Protein AF-A0AA42RYD9-F1 (afdb_monomer_lite)

Sequence (417 aa):
MKSIIPAEKNPFYIVTPPYTKVSAGVTTLHLLCHYLNLAGESAYIVQYPAAQVPIRSLPGYVTLQGQSEFPGGMIVPPLTQDIVDHYHSRKLTPIVVYPEVFDNPLKASFFGRFILNYPGKLNTKYKEPENFGVAYAKTLAEFCATEYPDHPRIDDILFVPTVDLAFWRLPDTELTREGSCFYAGKLKGIHGETPENVPTGAIEILRSDKMTTAEVRDLFWRSEIFYCYEDTALAIEAILCGCPTVFVRNKYFAGPPLAAHETGQFGWCMLDEDGGIERARATVGKLSEHISSYLNSIPSQIAVLGQNWRAQANARPYAGTIDLPLKPRIMLFDQPLPSASSMNDHDEFNTQVTVSGVAGRARKLTEFPRILLIDTLNSHGIRGVVRRIARGLKNHGLTGFVRILLRKSPKGGDHAL

Organism: NCBI:txid78327

Structure (mmCIF, N/CA/C/O backbone):
data_AF-A0AA42RYD9-F1
#
_entry.id   AF-A0AA42RYD9-F1
#
loop_
_atom_site.group_PDB
_atom_site.id
_atom_site.type_symbol
_atom_site.label_atom_id
_atom_site.label_alt_id
_atom_site.label_comp_id
_atom_site.label_asym_id
_atom_site.label_entity_id
_atom_site.label_seq_id
_atom_site.pdbx_PDB_ins_code
_atom_site.Cartn_x
_atom_site.Cartn_y
_atom_site.Cartn_z
_atom_site.occupancy
_atom_site.B_iso_or_equiv
_atom_site.auth_seq_id
_atom_site.auth_comp_id
_atom_site.auth_asym_id
_atom_site.auth_atom_id
_atom_site.pdbx_PDB_model_num
ATOM 1 N N . MET A 1 1 ? 2.667 2.028 -42.204 1.00 49.38 1 MET A N 1
ATOM 2 C CA . MET A 1 1 ? 2.002 0.704 -42.161 1.00 49.38 1 MET A CA 1
ATOM 3 C C . MET A 1 1 ? 1.502 0.464 -40.748 1.00 49.38 1 MET A C 1
ATOM 5 O O . MET A 1 1 ? 2.301 0.582 -39.830 1.00 49.38 1 MET A O 1
ATOM 9 N N . LYS A 1 2 ? 0.214 0.158 -40.552 1.00 63.84 2 LYS A N 1
ATOM 10 C CA . LYS A 1 2 ? -0.267 -0.391 -39.275 1.00 63.84 2 LYS A CA 1
ATOM 11 C C . LYS A 1 2 ? -0.008 -1.900 -39.321 1.00 63.84 2 LYS A C 1
ATOM 13 O O . LYS A 1 2 ? -0.747 -2.618 -39.981 1.00 63.84 2 LYS A O 1
ATOM 18 N N . SER A 1 3 ? 1.110 -2.341 -38.746 1.00 81.06 3 SER A N 1
ATOM 19 C CA . SER A 1 3 ? 1.412 -3.768 -38.578 1.00 81.06 3 SER A CA 1
ATOM 20 C C . SER A 1 3 ? 0.358 -4.401 -37.668 1.00 81.06 3 SER A C 1
ATOM 22 O O . SER A 1 3 ? -0.022 -3.792 -36.669 1.00 81.06 3 SER A O 1
ATOM 24 N N . ILE A 1 4 ? -0.101 -5.610 -37.997 1.00 86.50 4 ILE A N 1
ATOM 25 C CA . ILE A 1 4 ? -0.955 -6.406 -37.098 1.00 86.50 4 ILE A CA 1
ATOM 26 C C . ILE A 1 4 ? -0.169 -6.932 -35.888 1.00 86.50 4 ILE A C 1
ATOM 28 O O . ILE A 1 4 ? -0.759 -7.263 -34.866 1.00 86.50 4 ILE A O 1
ATOM 32 N N . ILE A 1 5 ? 1.164 -6.983 -36.002 1.00 81.94 5 ILE A N 1
ATOM 33 C CA . ILE A 1 5 ? 2.081 -7.318 -34.913 1.00 81.94 5 ILE A CA 1
ATOM 34 C C . ILE A 1 5 ? 2.512 -6.002 -34.251 1.00 81.94 5 ILE A C 1
ATOM 36 O O . ILE A 1 5 ? 3.126 -5.170 -34.935 1.00 81.94 5 ILE A O 1
ATOM 40 N N . PRO A 1 6 ? 2.194 -5.776 -32.965 1.00 81.19 6 PRO A N 1
ATOM 41 C CA . PRO A 1 6 ? 2.622 -4.579 -32.256 1.00 81.19 6 PRO A CA 1
ATOM 42 C C . PRO A 1 6 ? 4.148 -4.543 -32.129 1.00 81.19 6 PRO A C 1
ATOM 44 O O . PRO A 1 6 ? 4.803 -5.578 -32.028 1.00 81.19 6 PRO A O 1
ATOM 47 N N . ALA A 1 7 ? 4.714 -3.336 -32.135 1.00 85.06 7 ALA A N 1
ATOM 48 C CA . ALA A 1 7 ? 6.139 -3.166 -31.883 1.00 85.06 7 ALA A CA 1
ATOM 49 C C . ALA A 1 7 ? 6.469 -3.593 -30.447 1.00 85.06 7 ALA A C 1
ATOM 51 O O . ALA A 1 7 ? 5.747 -3.237 -29.510 1.00 85.06 7 ALA A O 1
ATOM 52 N N . GLU A 1 8 ? 7.566 -4.332 -30.286 1.00 88.75 8 GLU A N 1
ATOM 53 C CA . GLU A 1 8 ? 8.096 -4.646 -28.964 1.00 88.75 8 GLU A CA 1
ATOM 54 C C . GLU A 1 8 ? 8.519 -3.360 -28.244 1.00 88.75 8 GLU A C 1
ATOM 56 O O . GLU A 1 8 ? 8.977 -2.391 -28.857 1.00 88.75 8 GLU A O 1
ATOM 61 N N . LYS A 1 9 ? 8.335 -3.354 -26.926 1.00 93.38 9 LYS A N 1
ATOM 62 C CA . LYS A 1 9 ? 8.585 -2.204 -26.060 1.00 93.38 9 LYS A CA 1
ATOM 63 C C . LYS A 1 9 ? 9.618 -2.571 -25.000 1.00 93.38 9 LYS A C 1
ATOM 65 O O . LYS A 1 9 ? 9.823 -3.747 -24.712 1.00 93.38 9 LYS A O 1
ATOM 70 N N . ASN A 1 10 ? 10.214 -1.552 -24.388 1.00 95.94 10 ASN A N 1
ATOM 71 C CA . ASN A 1 10 ? 11.038 -1.707 -23.190 1.00 95.94 10 ASN A CA 1
ATOM 72 C C . ASN A 1 10 ? 10.276 -2.488 -22.101 1.00 95.94 10 ASN A C 1
ATOM 74 O O . ASN A 1 10 ? 9.155 -2.087 -21.769 1.00 95.94 10 ASN A O 1
ATOM 78 N N . PRO A 1 11 ? 10.841 -3.584 -21.562 1.00 96.75 11 PRO A N 1
ATOM 79 C CA . PRO A 1 11 ? 10.158 -4.416 -20.577 1.00 96.75 11 PRO A CA 1
ATOM 80 C C . PRO A 1 11 ? 10.243 -3.822 -19.167 1.00 96.75 11 PRO A C 1
ATOM 82 O O . PRO A 1 11 ? 11.199 -3.122 -18.838 1.00 96.75 11 PRO A O 1
ATOM 85 N N . PHE A 1 12 ? 9.280 -4.155 -18.308 1.00 98.38 12 PHE A N 1
ATOM 86 C CA . PHE A 1 12 ? 9.293 -3.814 -16.885 1.00 98.38 12 PHE A CA 1
ATOM 87 C C . PHE A 1 12 ? 9.727 -5.017 -16.054 1.00 98.38 12 PHE A C 1
ATOM 89 O O . PHE A 1 12 ? 9.139 -6.094 -16.165 1.00 98.38 12 PHE A O 1
ATOM 96 N N . TYR A 1 13 ? 10.714 -4.827 -15.182 1.00 96.69 13 TYR A N 1
ATOM 97 C CA . TYR A 1 13 ? 11.185 -5.844 -14.242 1.00 96.69 13 TYR A CA 1
ATOM 98 C C . TYR A 1 13 ? 10.914 -5.371 -12.816 1.00 96.69 13 TYR A C 1
ATOM 100 O O . TYR A 1 13 ? 11.535 -4.424 -12.341 1.00 96.69 13 TYR A O 1
ATOM 108 N N . ILE A 1 14 ? 9.972 -6.014 -12.131 1.00 96.94 14 ILE A N 1
ATOM 109 C CA . ILE A 1 14 ? 9.522 -5.607 -10.797 1.00 96.94 14 ILE A CA 1
ATOM 110 C C . ILE A 1 14 ? 10.108 -6.560 -9.771 1.00 96.94 14 ILE A C 1
ATOM 112 O O . ILE A 1 14 ? 9.784 -7.748 -9.740 1.00 96.94 14 ILE A O 1
ATOM 116 N N . VAL A 1 15 ? 10.990 -6.035 -8.932 1.00 92.31 15 VAL A N 1
ATOM 117 C CA . VAL A 1 15 ? 11.714 -6.811 -7.930 1.00 92.31 15 VAL A CA 1
ATOM 118 C C . VAL A 1 15 ? 10.849 -6.947 -6.685 1.00 92.31 15 VAL A C 1
ATOM 120 O O . VAL A 1 15 ? 10.485 -5.955 -6.070 1.00 92.31 15 VAL A O 1
ATOM 123 N N . THR A 1 16 ? 10.482 -8.167 -6.303 1.00 89.12 16 THR A N 1
ATOM 124 C CA . THR A 1 16 ? 9.589 -8.410 -5.155 1.00 89.12 16 THR A CA 1
ATOM 125 C C . THR A 1 16 ? 9.792 -9.828 -4.599 1.00 89.12 16 THR A C 1
ATOM 127 O O . THR A 1 16 ? 10.236 -10.708 -5.342 1.00 89.12 16 THR A O 1
ATOM 130 N N . PRO A 1 17 ? 9.521 -10.095 -3.306 1.00 83.31 17 PRO A N 1
ATOM 131 C CA . PRO A 1 17 ? 9.431 -11.460 -2.786 1.00 83.31 17 PRO A CA 1
ATOM 132 C C . PRO A 1 17 ? 8.319 -12.264 -3.486 1.00 83.31 17 PRO A C 1
ATOM 134 O O . PRO A 1 17 ? 7.500 -11.685 -4.198 1.00 83.31 17 PRO A O 1
ATOM 137 N N . PRO A 1 18 ? 8.218 -13.586 -3.254 1.00 81.62 18 PRO A N 1
ATOM 138 C CA . PRO A 1 18 ? 7.032 -14.354 -3.634 1.00 81.62 18 PRO A CA 1
ATOM 139 C C . PRO A 1 18 ? 5.737 -13.734 -3.087 1.00 81.62 18 PRO A C 1
ATOM 141 O O . PRO A 1 18 ? 5.742 -13.124 -2.014 1.00 81.62 18 PRO A O 1
ATOM 144 N N . TYR A 1 19 ? 4.631 -13.893 -3.821 1.00 82.94 19 TYR A N 1
ATOM 145 C CA . TYR A 1 19 ? 3.350 -13.299 -3.444 1.00 82.94 19 TYR A CA 1
ATOM 146 C C . TYR A 1 19 ? 2.878 -13.781 -2.071 1.00 82.94 19 TYR A C 1
ATOM 148 O O . TYR A 1 19 ? 2.885 -14.976 -1.768 1.00 82.94 19 TYR A O 1
ATOM 156 N N . THR A 1 20 ? 2.395 -12.833 -1.269 1.00 77.69 20 THR A N 1
ATOM 157 C CA . THR A 1 20 ? 1.754 -13.104 0.012 1.00 77.69 20 THR A CA 1
ATOM 158 C C . THR A 1 20 ? 0.711 -12.041 0.331 1.00 77.69 20 THR A C 1
ATOM 160 O O . THR A 1 20 ? 0.960 -10.847 0.154 1.00 77.69 20 THR A O 1
ATOM 163 N N . LYS A 1 21 ? -0.443 -12.467 0.854 1.00 75.00 21 LYS A N 1
ATOM 164 C CA . LYS A 1 21 ? -1.523 -11.558 1.272 1.00 75.00 21 LYS A CA 1
ATOM 165 C C . LYS A 1 21 ? -1.208 -10.805 2.565 1.00 75.00 21 LYS A C 1
ATOM 167 O O . LYS A 1 21 ? -1.809 -9.777 2.840 1.00 75.00 21 LYS A O 1
ATOM 172 N N . VAL A 1 22 ? -0.247 -11.286 3.358 1.00 75.25 22 VAL A N 1
ATOM 173 C CA . VAL A 1 22 ? 0.077 -10.698 4.673 1.00 75.25 22 VAL A CA 1
ATOM 174 C C . VAL A 1 22 ? 0.930 -9.430 4.583 1.00 75.25 22 VAL A C 1
ATOM 176 O O . VAL A 1 22 ? 1.137 -8.756 5.590 1.00 75.25 22 VAL A O 1
ATOM 179 N N . SER A 1 23 ? 1.464 -9.115 3.399 1.00 83.12 23 SER A N 1
ATOM 180 C CA . SER A 1 23 ? 2.266 -7.917 3.164 1.00 83.12 23 SER A CA 1
ATOM 181 C C . SER A 1 23 ? 1.622 -7.045 2.095 1.00 83.12 23 SER A C 1
ATOM 183 O O . SER A 1 23 ? 1.597 -7.399 0.912 1.00 83.12 23 SER A O 1
ATOM 185 N N . ALA A 1 24 ? 1.153 -5.870 2.521 1.00 86.75 24 ALA A N 1
ATOM 186 C CA . ALA A 1 24 ? 0.591 -4.864 1.630 1.00 86.75 24 ALA A CA 1
ATOM 187 C C . ALA A 1 24 ? 1.601 -4.456 0.546 1.00 86.75 24 ALA A C 1
ATOM 189 O O . ALA A 1 24 ? 1.266 -4.449 -0.632 1.00 86.75 24 ALA A O 1
ATOM 190 N N . GLY A 1 25 ? 2.867 -4.221 0.916 1.00 90.50 25 GLY A N 1
ATOM 191 C CA . GLY A 1 25 ? 3.913 -3.846 -0.041 1.00 90.50 25 GLY A CA 1
ATOM 192 C C . GLY A 1 25 ? 4.161 -4.909 -1.117 1.00 90.50 25 GLY A C 1
ATOM 193 O O . GLY A 1 25 ? 4.242 -4.586 -2.301 1.00 90.50 25 GLY A O 1
ATOM 194 N N . VAL A 1 26 ? 4.209 -6.191 -0.730 1.00 88.88 26 VAL A N 1
ATOM 195 C CA . VAL A 1 26 ? 4.367 -7.296 -1.694 1.00 88.88 26 VAL A CA 1
ATOM 196 C C . VAL A 1 26 ? 3.159 -7.375 -2.623 1.00 88.88 26 VAL A C 1
ATOM 198 O O . VAL A 1 26 ? 3.335 -7.475 -3.838 1.00 88.88 26 VAL A O 1
ATOM 201 N N . THR A 1 27 ? 1.943 -7.290 -2.078 1.00 90.44 27 THR A N 1
ATOM 202 C CA . THR A 1 27 ? 0.704 -7.285 -2.872 1.00 90.44 27 THR A CA 1
ATOM 203 C C . THR A 1 27 ? 0.689 -6.126 -3.872 1.00 90.44 27 THR A C 1
ATOM 205 O O . THR A 1 27 ? 0.446 -6.354 -5.056 1.00 90.44 27 THR A O 1
ATOM 208 N N . THR A 1 28 ? 1.036 -4.912 -3.439 1.00 94.50 28 THR A N 1
ATOM 209 C CA . THR A 1 28 ? 1.114 -3.713 -4.286 1.00 94.50 28 THR A CA 1
ATOM 210 C C . THR A 1 28 ? 2.075 -3.888 -5.464 1.00 94.50 28 THR A C 1
ATOM 212 O O . THR A 1 28 ? 1.724 -3.546 -6.591 1.00 94.50 28 THR A O 1
ATOM 215 N N . LEU A 1 29 ? 3.258 -4.477 -5.256 1.00 95.56 29 LEU A N 1
ATOM 216 C CA . LEU A 1 29 ? 4.216 -4.738 -6.343 1.00 95.56 29 LEU A CA 1
ATOM 217 C C . LEU A 1 29 ? 3.691 -5.762 -7.362 1.00 95.56 29 LEU A C 1
ATOM 219 O O . LEU A 1 29 ? 3.926 -5.621 -8.563 1.00 95.56 29 LEU A O 1
ATOM 223 N N . HIS A 1 30 ? 2.953 -6.778 -6.911 1.00 94.19 30 HIS A N 1
ATOM 224 C CA . HIS A 1 30 ? 2.325 -7.738 -7.823 1.00 94.19 30 HIS A CA 1
ATOM 225 C C . HIS A 1 30 ? 1.158 -7.110 -8.594 1.00 94.19 30 HIS A C 1
ATOM 227 O O . HIS A 1 30 ? 1.028 -7.350 -9.793 1.00 94.19 30 HIS A O 1
ATOM 233 N N . LEU A 1 31 ? 0.355 -6.258 -7.948 1.00 94.69 31 LEU A N 1
ATOM 234 C CA . LEU A 1 31 ? -0.697 -5.490 -8.617 1.00 94.69 31 LEU A CA 1
ATOM 235 C C . LEU A 1 31 ? -0.120 -4.511 -9.644 1.00 94.69 31 LEU A C 1
ATOM 237 O O . LEU A 1 31 ? -0.676 -4.388 -10.733 1.00 94.69 31 LEU A O 1
ATOM 241 N N . LEU A 1 32 ? 1.023 -3.882 -9.351 1.00 97.44 32 LEU A N 1
ATOM 242 C CA . LEU A 1 32 ? 1.749 -3.063 -10.321 1.00 97.44 32 LEU A CA 1
ATOM 243 C C . LEU A 1 32 ? 2.075 -3.870 -11.585 1.00 97.44 32 LEU A C 1
ATOM 245 O O . LEU A 1 32 ? 1.757 -3.437 -12.689 1.00 97.44 32 LEU A O 1
ATOM 249 N N . CYS A 1 33 ? 2.646 -5.067 -11.426 1.00 97.50 33 CYS A N 1
ATOM 250 C CA . CYS A 1 33 ? 2.944 -5.960 -12.547 1.00 97.50 33 CYS A CA 1
ATOM 251 C C . CYS A 1 33 ? 1.679 -6.342 -13.329 1.00 97.50 33 CYS A C 1
ATOM 253 O O . CYS A 1 33 ? 1.644 -6.225 -14.554 1.00 97.50 33 CYS A O 1
ATOM 255 N N . HIS A 1 34 ? 0.622 -6.733 -12.617 1.00 96.31 34 HIS A N 1
ATOM 256 C CA . HIS A 1 34 ? -0.648 -7.114 -13.220 1.00 96.31 34 HIS A CA 1
ATOM 257 C C . HIS A 1 34 ? -1.267 -5.995 -14.063 1.00 96.31 34 HIS A C 1
ATOM 259 O O . HIS A 1 34 ? -1.620 -6.229 -15.221 1.00 96.31 34 HIS A O 1
ATOM 265 N N . TYR A 1 35 ? -1.379 -4.784 -13.514 1.00 97.50 35 TYR A N 1
ATOM 266 C CA . TYR A 1 35 ? -2.020 -3.669 -14.206 1.00 97.50 35 TYR A CA 1
ATOM 267 C C . TYR A 1 35 ? -1.160 -3.083 -15.328 1.00 97.50 35 TYR A C 1
ATOM 269 O O . TYR A 1 35 ? -1.719 -2.643 -16.331 1.00 97.50 35 TYR A O 1
ATOM 277 N N . LEU A 1 36 ? 0.174 -3.150 -15.237 1.00 98.12 36 LEU A N 1
ATOM 278 C CA . LEU A 1 36 ? 1.044 -2.850 -16.381 1.00 98.12 36 LEU A CA 1
ATOM 279 C C . LEU A 1 36 ? 0.781 -3.826 -17.538 1.00 98.12 36 LEU A C 1
ATOM 281 O O . LEU A 1 36 ? 0.602 -3.397 -18.677 1.00 98.12 36 LEU A O 1
ATOM 285 N N . ASN A 1 37 ? 0.680 -5.128 -17.252 1.00 97.25 37 ASN A N 1
ATOM 286 C CA . ASN A 1 37 ? 0.356 -6.126 -18.274 1.00 97.25 37 ASN A CA 1
ATOM 287 C C . ASN A 1 37 ? -1.044 -5.908 -18.877 1.00 97.25 37 ASN A C 1
ATOM 289 O O . ASN A 1 37 ? -1.201 -5.974 -20.096 1.00 97.25 37 ASN A O 1
ATOM 293 N N . LEU A 1 38 ? -2.053 -5.574 -18.063 1.00 96.12 38 LEU A N 1
ATOM 294 C CA . LEU A 1 38 ? -3.388 -5.213 -18.567 1.00 96.12 38 LEU A CA 1
ATOM 295 C C . LEU A 1 38 ? -3.379 -3.944 -19.433 1.00 96.12 38 LEU A C 1
ATOM 297 O O . LEU A 1 38 ? -4.166 -3.842 -20.373 1.00 96.12 38 LEU A O 1
ATOM 301 N N . ALA A 1 39 ? -2.471 -3.003 -19.167 1.00 95.81 39 ALA A N 1
ATOM 302 C CA . ALA A 1 39 ? -2.266 -1.811 -19.989 1.00 95.81 39 ALA A CA 1
ATOM 303 C C . ALA A 1 39 ? -1.496 -2.089 -21.303 1.00 95.81 39 ALA A C 1
ATOM 305 O O . ALA A 1 39 ? -1.254 -1.168 -22.088 1.00 95.81 39 ALA A O 1
ATOM 306 N N . GLY A 1 40 ? -1.117 -3.345 -21.574 1.00 93.94 40 GLY A N 1
ATOM 307 C CA . GLY A 1 40 ? -0.370 -3.740 -22.770 1.00 93.94 40 GLY A CA 1
ATOM 308 C C . GLY A 1 40 ? 1.133 -3.450 -22.688 1.00 93.94 40 GLY A C 1
ATOM 309 O O . GLY A 1 40 ? 1.775 -3.215 -23.723 1.00 93.94 40 GLY A O 1
ATOM 310 N N . GLU A 1 41 ? 1.683 -3.406 -21.474 1.00 95.50 41 GLU A N 1
ATOM 311 C CA . GLU A 1 41 ? 3.124 -3.471 -21.226 1.00 95.50 41 GLU A CA 1
ATOM 312 C C . GLU A 1 41 ? 3.606 -4.920 -21.118 1.00 95.50 41 GLU A C 1
ATOM 314 O O . GLU A 1 41 ? 2.819 -5.829 -20.871 1.00 95.50 41 GLU A O 1
ATOM 319 N N . SER A 1 42 ? 4.917 -5.123 -21.254 1.00 95.75 42 SER A N 1
ATOM 320 C CA . SER A 1 42 ? 5.569 -6.397 -20.939 1.00 95.75 42 SER A CA 1
ATOM 321 C C . SER A 1 42 ? 6.195 -6.317 -19.547 1.00 95.75 42 SER A C 1
ATOM 323 O O . SER A 1 42 ? 7.338 -5.875 -19.418 1.00 95.75 42 SER A O 1
ATOM 325 N N . ALA A 1 43 ? 5.457 -6.698 -18.504 1.00 97.69 43 ALA A N 1
ATOM 326 C CA . ALA A 1 43 ? 5.905 -6.631 -17.114 1.00 97.69 43 ALA A CA 1
ATOM 327 C C . ALA A 1 43 ? 6.109 -8.018 -16.492 1.00 97.69 43 ALA A C 1
ATOM 329 O O . ALA A 1 43 ? 5.261 -8.902 -16.615 1.00 97.69 43 ALA A O 1
ATOM 330 N N . TYR A 1 44 ? 7.218 -8.181 -15.769 1.00 95.44 44 TYR A N 1
ATOM 331 C CA . TYR A 1 44 ? 7.644 -9.448 -15.179 1.00 95.44 44 TYR A CA 1
ATOM 332 C C . TYR A 1 44 ? 8.082 -9.275 -13.726 1.00 95.44 44 TYR A C 1
ATOM 334 O O . TYR A 1 44 ? 8.638 -8.241 -13.347 1.00 95.44 44 TYR A O 1
ATOM 342 N N . ILE A 1 45 ? 7.885 -10.319 -12.924 1.00 92.88 45 ILE A N 1
ATOM 343 C CA . ILE A 1 45 ? 8.336 -10.376 -11.534 1.00 92.88 45 ILE A CA 1
ATOM 344 C C . ILE A 1 45 ? 9.754 -10.943 -11.455 1.00 92.88 45 ILE A C 1
ATOM 346 O O . ILE A 1 45 ? 10.022 -12.055 -11.911 1.00 92.88 45 ILE A O 1
ATOM 350 N N . VAL A 1 46 ? 10.650 -10.210 -10.798 1.00 89.69 46 VAL A N 1
ATOM 351 C CA . VAL A 1 46 ? 11.974 -10.694 -10.397 1.00 89.69 46 VAL A CA 1
ATOM 352 C C . VAL A 1 46 ? 11.911 -11.104 -8.936 1.00 89.69 46 VAL A C 1
ATOM 354 O O . VAL A 1 46 ? 11.977 -10.268 -8.032 1.00 89.69 46 VAL A O 1
ATOM 357 N N . GLN A 1 47 ? 11.779 -12.408 -8.705 1.00 82.38 47 GLN A N 1
ATOM 358 C CA . GLN A 1 47 ? 11.792 -12.950 -7.353 1.00 82.38 47 GLN A CA 1
ATOM 359 C C . GLN A 1 47 ? 13.206 -12.874 -6.784 1.00 82.38 47 GLN A C 1
ATOM 361 O O . GLN A 1 47 ? 14.132 -13.471 -7.334 1.00 82.38 47 GLN A O 1
ATOM 366 N N . TYR A 1 48 ? 13.371 -12.179 -5.664 1.00 71.62 48 TYR A N 1
ATOM 367 C CA . TYR A 1 48 ? 14.583 -12.283 -4.858 1.00 71.62 48 TYR A CA 1
ATOM 368 C C . TYR A 1 48 ? 14.302 -13.145 -3.620 1.00 71.62 48 TYR A C 1
ATOM 370 O O . TYR A 1 48 ? 13.217 -13.063 -3.034 1.00 71.62 48 TYR A O 1
ATOM 378 N N . PRO A 1 49 ? 15.243 -14.010 -3.207 1.00 55.03 49 PRO A N 1
ATOM 379 C CA . PRO A 1 49 ? 15.006 -14.907 -2.093 1.00 55.03 49 PRO A CA 1
ATOM 380 C C . PRO A 1 49 ? 15.088 -14.136 -0.778 1.00 55.03 49 PRO A C 1
ATOM 382 O O . PRO A 1 49 ? 16.026 -13.376 -0.532 1.00 55.03 49 PRO A O 1
ATOM 385 N N . ALA A 1 50 ? 14.148 -14.429 0.116 1.00 48.84 50 ALA A N 1
ATOM 386 C CA . ALA A 1 50 ? 14.138 -13.934 1.487 1.00 48.84 50 ALA A CA 1
ATOM 387 C C . ALA A 1 50 ? 15.487 -14.133 2.199 1.00 48.84 50 ALA A C 1
ATOM 389 O O . ALA A 1 50 ? 15.970 -13.262 2.907 1.00 48.84 50 ALA A O 1
ATOM 390 N N . ALA A 1 51 ? 16.131 -15.278 1.957 1.00 41.81 51 ALA A N 1
ATOM 391 C CA . ALA A 1 51 ? 17.364 -15.684 2.622 1.00 41.81 51 ALA A CA 1
ATOM 392 C C . ALA A 1 51 ? 18.608 -14.845 2.261 1.00 41.81 51 ALA A C 1
ATOM 394 O O . ALA A 1 51 ? 19.595 -14.903 2.991 1.00 41.81 51 ALA A O 1
ATOM 395 N N . GLN A 1 52 ? 18.592 -14.085 1.156 1.00 45.59 52 GLN A N 1
ATOM 396 C CA . GLN A 1 52 ? 19.685 -13.156 0.814 1.00 45.59 52 GLN A CA 1
ATOM 397 C C . GLN A 1 52 ? 19.576 -11.817 1.558 1.00 45.59 52 GLN A C 1
ATOM 399 O O . GLN A 1 52 ? 20.523 -11.033 1.562 1.00 45.59 52 GLN A O 1
ATOM 404 N N . VAL A 1 53 ? 18.456 -11.577 2.240 1.00 46.50 53 VAL A N 1
ATOM 405 C CA . VAL A 1 53 ? 18.317 -10.525 3.242 1.00 46.50 53 VAL A CA 1
ATOM 406 C C . VAL A 1 53 ? 18.607 -11.183 4.600 1.00 46.50 53 VAL A C 1
ATOM 408 O O . VAL A 1 53 ? 18.053 -12.249 4.877 1.00 46.50 53 VAL A O 1
ATOM 411 N N . PRO A 1 54 ? 19.504 -10.636 5.447 1.00 40.97 54 PRO A N 1
ATOM 412 C CA . PRO A 1 54 ? 19.781 -11.217 6.756 1.00 40.97 54 PRO A CA 1
ATOM 413 C C . PRO A 1 54 ? 18.466 -11.525 7.481 1.00 40.97 54 PRO A C 1
ATOM 415 O O . PRO A 1 54 ? 17.596 -10.670 7.563 1.00 40.97 54 PRO A O 1
ATOM 418 N N . ILE A 1 55 ? 18.317 -12.730 8.038 1.00 38.00 55 ILE A N 1
ATOM 419 C CA . ILE A 1 55 ? 17.069 -13.241 8.654 1.00 38.00 55 ILE A CA 1
ATOM 420 C C . ILE A 1 55 ? 16.454 -12.275 9.699 1.00 38.00 55 ILE A C 1
ATOM 422 O O . ILE A 1 55 ? 15.278 -12.377 10.025 1.00 38.00 55 ILE A O 1
ATOM 426 N N . ARG A 1 56 ? 17.232 -11.311 10.213 1.00 40.41 56 ARG A N 1
ATOM 427 C CA . ARG A 1 56 ? 16.788 -10.275 11.160 1.00 40.41 56 ARG A CA 1
ATOM 428 C C . ARG A 1 56 ? 16.191 -9.006 10.530 1.00 40.41 56 ARG A C 1
ATOM 430 O O . ARG A 1 56 ? 15.584 -8.243 11.270 1.00 40.41 56 ARG A O 1
ATOM 437 N N . SER A 1 57 ? 16.373 -8.757 9.232 1.00 39.09 57 SER A N 1
ATOM 438 C CA . SER A 1 57 ? 15.826 -7.587 8.517 1.00 39.09 57 SER A CA 1
ATOM 439 C C . SER A 1 57 ? 14.563 -7.896 7.709 1.00 39.09 57 SER A C 1
ATOM 441 O O . SER A 1 57 ? 13.919 -6.988 7.190 1.00 39.09 57 SER A O 1
ATOM 443 N N . LEU A 1 58 ? 14.144 -9.161 7.636 1.00 40.66 58 LEU A N 1
ATOM 444 C CA . LEU A 1 58 ? 12.826 -9.503 7.114 1.00 40.66 58 LEU A CA 1
ATOM 445 C C . LEU A 1 58 ? 11.836 -9.739 8.253 1.00 40.66 58 LEU A C 1
ATOM 447 O O . LEU A 1 58 ? 12.164 -10.407 9.235 1.00 40.66 58 LEU A O 1
ATOM 451 N N . PRO A 1 59 ? 10.596 -9.249 8.124 1.00 41.12 59 PRO A N 1
ATOM 452 C CA . PRO A 1 59 ? 9.518 -9.669 8.999 1.00 41.12 59 PRO A CA 1
ATOM 453 C C . PRO A 1 59 ? 9.362 -11.197 8.971 1.00 41.12 59 PRO A C 1
ATOM 455 O O . PRO A 1 59 ? 9.424 -11.813 7.905 1.00 41.12 59 PRO A O 1
ATOM 458 N N . GLY A 1 60 ? 9.094 -11.811 10.127 1.00 38.56 60 GLY A N 1
ATOM 459 C CA . GLY A 1 60 ? 8.983 -13.270 10.277 1.00 38.56 60 GLY A CA 1
ATOM 460 C C . GLY A 1 60 ? 7.934 -13.966 9.388 1.00 38.56 60 GLY A C 1
ATOM 461 O O . GLY A 1 60 ? 7.902 -15.192 9.333 1.00 38.56 60 GLY A O 1
ATOM 462 N N . TYR A 1 61 ? 7.098 -13.222 8.656 1.00 43.50 61 TYR A N 1
ATOM 463 C CA . TYR A 1 61 ? 6.193 -13.782 7.649 1.00 43.50 61 TYR A CA 1
ATOM 464 C C . TYR A 1 61 ? 6.882 -14.229 6.356 1.00 43.50 61 TYR A C 1
ATOM 466 O O . TYR A 1 61 ? 6.367 -15.113 5.682 1.00 43.50 61 TYR A O 1
ATOM 474 N N . VAL A 1 62 ? 8.063 -13.698 6.021 1.00 40.97 62 VAL A N 1
ATOM 475 C CA . VAL A 1 62 ? 8.799 -14.169 4.836 1.00 40.97 62 VAL A CA 1
ATOM 476 C C . VAL A 1 62 ? 9.458 -15.531 5.113 1.00 40.97 62 VAL A C 1
ATOM 478 O O . VAL A 1 62 ? 9.539 -16.381 4.233 1.00 40.97 62 VAL A O 1
ATOM 481 N N . THR A 1 63 ? 9.842 -15.796 6.367 1.00 42.03 63 THR A N 1
ATOM 482 C CA . THR A 1 63 ? 10.271 -17.128 6.835 1.00 42.03 63 THR A CA 1
ATOM 483 C C . THR A 1 63 ? 9.128 -18.146 6.932 1.00 42.03 63 THR A C 1
ATOM 485 O O . THR A 1 63 ? 9.404 -19.338 7.035 1.00 42.03 63 THR A O 1
ATOM 488 N N . LEU A 1 64 ? 7.861 -17.707 6.896 1.00 39.62 64 LEU A N 1
ATOM 489 C CA . LEU A 1 64 ? 6.683 -18.576 7.024 1.00 39.62 64 LEU A CA 1
ATOM 490 C C . LEU A 1 64 ? 6.234 -19.232 5.709 1.00 39.62 64 LEU A C 1
ATOM 492 O O . LEU A 1 64 ? 5.346 -20.078 5.742 1.00 39.62 64 LEU A O 1
ATOM 496 N N . GLN A 1 65 ? 6.830 -18.905 4.560 1.00 43.69 65 GLN A N 1
ATOM 497 C CA . GLN A 1 65 ? 6.330 -19.395 3.275 1.00 43.69 65 GLN A CA 1
ATOM 498 C C . GLN A 1 65 ? 7.362 -20.238 2.524 1.00 43.69 65 GLN A C 1
ATOM 500 O O . GLN A 1 65 ? 8.105 -19.765 1.671 1.00 43.69 65 GLN A O 1
ATOM 505 N N . GLY A 1 66 ? 7.324 -21.544 2.796 1.00 42.94 66 GLY A N 1
ATOM 506 C CA . GLY A 1 66 ? 7.697 -22.569 1.815 1.00 42.94 66 GLY A CA 1
ATOM 507 C C . GLY A 1 66 ? 6.626 -22.775 0.729 1.00 42.94 66 GLY A C 1
ATOM 508 O O . GLY A 1 66 ? 6.780 -23.661 -0.105 1.00 42.94 66 GLY A O 1
ATOM 509 N N . GLN A 1 67 ? 5.539 -21.991 0.745 1.00 47.78 67 GLN A N 1
ATOM 510 C CA . GLN A 1 67 ? 4.436 -22.062 -0.212 1.00 47.78 67 GLN A CA 1
ATOM 511 C C . GLN A 1 67 ? 4.018 -20.647 -0.624 1.00 47.78 67 GLN A C 1
ATOM 513 O O . GLN A 1 67 ? 3.496 -19.886 0.186 1.00 47.78 67 GLN A O 1
ATOM 518 N N . SER A 1 68 ? 4.290 -20.290 -1.882 1.00 53.00 68 SER A N 1
ATOM 519 C CA . SER A 1 68 ? 3.708 -19.108 -2.519 1.00 53.00 68 SER A CA 1
ATOM 520 C C . SER A 1 68 ? 2.213 -19.354 -2.681 1.00 53.00 68 SER A C 1
ATOM 5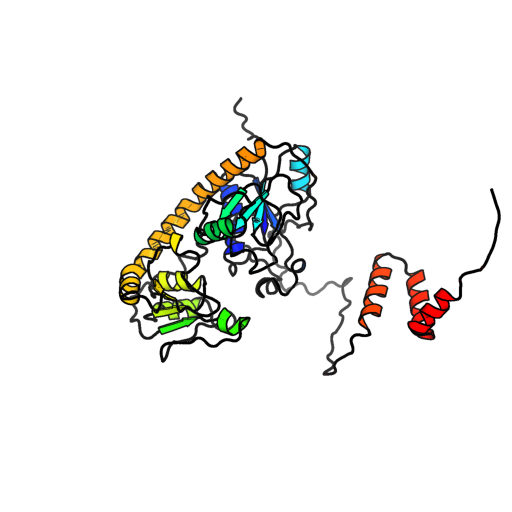22 O O . SER A 1 68 ? 1.821 -20.356 -3.279 1.00 53.00 68 SER A O 1
ATOM 524 N N . GLU A 1 69 ? 1.377 -18.437 -2.211 1.00 59.16 69 GLU A N 1
ATOM 525 C CA . GLU A 1 69 ? -0.019 -18.414 -2.637 1.00 59.16 69 GLU A CA 1
ATOM 526 C C . GLU A 1 69 ? -0.045 -17.796 -4.038 1.00 59.16 69 GLU A C 1
ATOM 528 O O . GLU A 1 69 ? 0.479 -16.703 -4.234 1.00 59.16 69 GLU A O 1
ATOM 533 N N . PHE A 1 70 ? -0.587 -18.485 -5.043 1.00 60.31 70 PHE A N 1
ATOM 534 C CA . PHE A 1 70 ? -0.916 -17.816 -6.300 1.00 60.31 70 PHE A CA 1
ATOM 535 C C . PHE A 1 70 ? -2.352 -17.302 -6.172 1.00 60.31 70 PHE A C 1
ATOM 537 O O . PHE A 1 70 ? -3.266 -18.111 -6.018 1.00 60.31 70 PHE A O 1
ATOM 544 N N . PRO A 1 71 ? -2.590 -15.984 -6.208 1.00 59.81 71 PRO A N 1
ATOM 545 C CA . PRO A 1 71 ? -3.902 -15.416 -5.899 1.00 59.81 71 PRO A CA 1
ATOM 546 C C . PRO A 1 71 ? -4.973 -15.694 -6.964 1.00 59.81 71 PRO A C 1
ATOM 548 O O . PRO A 1 71 ? -6.127 -15.341 -6.746 1.00 59.81 71 PRO A O 1
ATOM 551 N N . GLY A 1 72 ? -4.621 -16.351 -8.077 1.00 67.56 72 GLY A N 1
ATOM 552 C CA . GLY A 1 72 ? -5.521 -16.588 -9.205 1.00 67.56 72 GLY A CA 1
ATOM 553 C C . GLY A 1 72 ? -5.853 -15.287 -9.948 1.00 67.56 72 GLY A C 1
ATOM 554 O O . GLY A 1 72 ? -5.863 -14.205 -9.372 1.00 67.56 72 GLY A O 1
ATOM 555 N N . GLY A 1 73 ? -6.061 -15.357 -11.263 1.00 81.44 73 GLY A N 1
ATOM 556 C CA . GLY A 1 73 ? -6.520 -14.210 -12.067 1.00 81.44 73 GLY A CA 1
ATOM 557 C C . GLY A 1 73 ? -5.512 -13.072 -12.314 1.00 81.44 73 GLY A C 1
ATOM 558 O O . GLY A 1 73 ? -5.735 -12.272 -13.218 1.00 81.44 73 GLY A O 1
ATOM 559 N N . MET A 1 74 ? -4.391 -13.002 -11.587 1.00 88.69 74 MET A N 1
ATOM 560 C CA . MET A 1 74 ? -3.341 -12.010 -11.841 1.00 88.69 74 MET A CA 1
ATOM 561 C C . MET A 1 74 ? -2.392 -12.416 -12.978 1.00 88.69 74 MET A C 1
ATOM 563 O O . MET A 1 74 ? -1.953 -13.561 -13.078 1.00 88.69 74 MET A O 1
ATOM 567 N N . ILE A 1 75 ? -2.003 -11.431 -13.791 1.00 92.94 75 ILE A N 1
ATOM 568 C CA . ILE A 1 75 ? -1.027 -11.560 -14.885 1.00 92.94 75 ILE A CA 1
ATOM 569 C C . ILE A 1 75 ? 0.341 -11.101 -14.371 1.00 92.94 75 ILE A C 1
ATOM 571 O O . ILE A 1 75 ? 0.716 -9.940 -14.524 1.00 92.94 75 ILE A O 1
ATOM 575 N N . VAL A 1 76 ? 1.061 -12.009 -13.712 1.00 91.56 76 VAL A N 1
ATOM 576 C CA . VAL A 1 76 ? 2.341 -11.721 -13.035 1.00 91.56 76 VAL A CA 1
ATOM 577 C C . VAL A 1 76 ? 3.429 -12.734 -13.422 1.00 91.56 76 VAL A C 1
ATOM 579 O O . VAL A 1 76 ? 3.895 -13.504 -12.580 1.00 91.56 76 VAL A O 1
ATOM 582 N N . PRO A 1 77 ? 3.816 -12.807 -14.709 1.00 91.56 77 PRO A N 1
ATOM 583 C CA . PRO A 1 77 ? 4.771 -13.807 -15.173 1.00 91.56 77 PRO A CA 1
ATOM 584 C C . PRO A 1 77 ? 6.145 -13.618 -14.501 1.00 91.56 77 PRO A C 1
ATOM 586 O O . PRO A 1 77 ? 6.606 -12.481 -14.352 1.00 91.56 77 PRO A O 1
ATOM 589 N N . PRO A 1 78 ? 6.835 -14.702 -14.104 1.00 89.50 78 PRO A N 1
ATOM 590 C CA . PRO A 1 78 ? 8.199 -14.601 -13.601 1.00 89.50 78 PRO A CA 1
ATOM 591 C C . PRO A 1 78 ? 9.160 -14.209 -14.732 1.00 89.50 78 PRO A C 1
ATOM 593 O O . PRO A 1 78 ? 9.018 -14.661 -15.869 1.00 89.50 78 PRO A O 1
ATOM 596 N N . LEU A 1 79 ? 10.168 -13.399 -14.414 1.00 90.19 79 LEU A N 1
ATOM 597 C CA . LEU A 1 79 ? 11.246 -13.067 -15.340 1.00 90.19 79 LEU A CA 1
ATOM 598 C C . LEU A 1 79 ? 12.246 -14.225 -15.417 1.00 90.19 79 LEU A C 1
ATOM 600 O O . LEU A 1 79 ? 12.830 -14.588 -14.401 1.00 90.19 79 LEU A O 1
ATOM 604 N N . THR A 1 80 ? 12.484 -14.782 -16.603 1.00 87.75 80 THR A N 1
ATOM 605 C CA . THR A 1 80 ? 13.517 -15.806 -16.838 1.00 87.75 80 THR A CA 1
ATOM 606 C C . THR A 1 80 ? 14.732 -15.209 -17.545 1.00 87.75 80 THR A C 1
ATOM 608 O O . THR A 1 80 ? 14.642 -14.138 -18.146 1.00 87.75 80 THR A O 1
ATOM 611 N N . GLN A 1 81 ? 15.870 -15.912 -17.511 1.00 86.19 81 GLN A N 1
ATOM 612 C CA . GLN A 1 81 ? 17.065 -15.461 -18.232 1.00 86.19 81 GLN A CA 1
ATOM 613 C C . GLN A 1 81 ? 16.814 -15.390 -19.746 1.00 86.19 81 GLN A C 1
ATOM 615 O O . GLN A 1 81 ? 17.220 -14.421 -20.369 1.00 86.19 81 GLN A O 1
ATOM 620 N N . ASP A 1 82 ? 16.050 -16.328 -20.317 1.00 87.94 82 ASP A N 1
ATOM 621 C CA . ASP A 1 82 ? 15.698 -16.303 -21.745 1.00 87.94 82 ASP A CA 1
ATOM 622 C C . ASP A 1 82 ? 14.939 -15.023 -22.136 1.00 87.94 82 ASP A C 1
ATOM 624 O O . ASP A 1 82 ? 15.157 -14.466 -23.210 1.00 87.94 82 ASP A O 1
ATOM 628 N N . ILE A 1 83 ? 14.063 -14.524 -21.253 1.00 91.56 83 ILE A N 1
ATOM 629 C CA . ILE A 1 83 ? 13.345 -13.260 -21.465 1.00 91.56 83 ILE A CA 1
ATOM 630 C C . ILE A 1 83 ? 14.323 -12.080 -21.414 1.00 91.56 83 ILE A C 1
ATOM 632 O O . ILE A 1 83 ? 14.258 -11.187 -22.260 1.00 91.56 83 ILE A O 1
ATOM 636 N N . VAL A 1 84 ? 15.247 -12.079 -20.449 1.00 90.62 84 VAL A N 1
ATOM 637 C CA . VAL A 1 84 ? 16.286 -11.045 -20.355 1.00 90.62 84 VAL A CA 1
ATOM 638 C C . VAL A 1 84 ? 17.146 -11.027 -21.619 1.00 90.62 84 VAL A C 1
ATOM 640 O O . VAL A 1 84 ? 17.312 -9.968 -22.226 1.00 90.62 84 VAL A O 1
ATOM 643 N N . ASP A 1 85 ? 17.619 -12.190 -22.061 1.00 90.06 85 ASP A N 1
ATOM 644 C CA . ASP A 1 85 ? 18.455 -12.350 -23.250 1.00 90.06 85 ASP A CA 1
ATOM 645 C C . ASP A 1 85 ? 17.697 -11.935 -24.527 1.00 90.06 85 ASP A C 1
ATOM 647 O O . ASP A 1 85 ? 18.257 -11.269 -25.408 1.00 90.06 85 ASP A O 1
ATOM 651 N N . HIS A 1 86 ? 16.393 -12.239 -24.608 1.00 90.56 86 HIS A N 1
ATOM 652 C CA . HIS A 1 86 ? 15.508 -11.807 -25.697 1.00 90.56 86 HIS A CA 1
ATOM 653 C C . HIS A 1 86 ? 15.471 -10.281 -25.835 1.00 90.56 86 HIS A C 1
ATOM 655 O O . HIS A 1 86 ? 15.710 -9.772 -26.937 1.00 90.56 86 HIS A O 1
ATOM 661 N N . TYR A 1 87 ? 15.213 -9.546 -24.747 1.00 92.06 87 TYR A N 1
ATOM 662 C CA . TYR A 1 87 ? 15.154 -8.078 -24.775 1.00 92.06 87 TYR A CA 1
ATOM 663 C C . TYR A 1 87 ? 16.542 -7.442 -24.934 1.00 92.06 87 TYR A C 1
ATOM 665 O O . TYR A 1 87 ? 16.686 -6.456 -25.664 1.00 92.06 87 TYR A O 1
ATOM 673 N N . HIS A 1 88 ? 17.577 -8.046 -24.341 1.00 90.38 88 HIS A N 1
ATOM 674 C CA . HIS A 1 88 ? 18.970 -7.632 -24.512 1.00 90.38 88 HIS A CA 1
ATOM 675 C C . HIS A 1 88 ? 19.394 -7.691 -25.988 1.00 90.38 88 HIS A C 1
ATOM 677 O O . HIS A 1 88 ? 19.920 -6.714 -26.523 1.00 90.38 88 HIS A O 1
ATOM 683 N N . SER A 1 89 ? 19.116 -8.800 -26.690 1.00 90.44 89 SER A N 1
ATOM 684 C CA . SER A 1 89 ? 19.469 -8.965 -28.113 1.00 90.44 89 SER A CA 1
ATOM 685 C C . SER A 1 89 ? 18.826 -7.916 -29.034 1.00 90.44 89 SER A C 1
ATOM 687 O O . SER A 1 89 ? 19.379 -7.577 -30.081 1.00 90.44 89 SER A O 1
ATOM 689 N N . ARG A 1 90 ? 17.686 -7.353 -28.613 1.00 91.00 90 ARG A N 1
ATOM 690 C CA . ARG A 1 90 ? 16.935 -6.299 -29.311 1.00 91.00 90 ARG A CA 1
ATOM 691 C C . ARG A 1 90 ? 17.275 -4.888 -28.839 1.00 91.00 90 ARG A C 1
ATOM 693 O O . ARG A 1 90 ? 16.742 -3.931 -29.393 1.00 91.00 90 ARG A O 1
ATOM 700 N N . LYS A 1 91 ? 18.176 -4.751 -27.860 1.00 91.62 91 LYS A N 1
ATOM 701 C CA . LYS A 1 91 ? 18.610 -3.470 -27.284 1.00 91.62 91 LYS A CA 1
ATOM 702 C C . LYS A 1 91 ? 17.444 -2.653 -26.707 1.00 91.62 91 LYS A C 1
ATOM 704 O O . LYS A 1 91 ? 17.415 -1.434 -26.855 1.00 91.62 91 LYS A O 1
ATOM 709 N N . LEU A 1 92 ? 16.490 -3.326 -26.060 1.00 92.00 92 LEU A N 1
ATOM 710 C CA . LEU A 1 92 ? 15.339 -2.699 -25.401 1.00 92.00 92 LEU A CA 1
ATOM 711 C C . LEU A 1 92 ? 15.634 -2.480 -23.914 1.00 92.00 92 LEU A C 1
ATOM 713 O O . LEU A 1 92 ? 15.739 -3.445 -23.157 1.00 92.00 92 LEU A O 1
ATOM 717 N N . THR A 1 93 ? 15.828 -1.221 -23.511 1.00 94.75 93 THR A N 1
ATOM 718 C CA . THR A 1 93 ? 16.249 -0.807 -22.160 1.00 94.75 93 THR A CA 1
ATOM 719 C C . THR A 1 93 ? 15.204 -1.198 -21.112 1.00 94.75 93 THR A C 1
ATOM 721 O O . THR A 1 93 ? 14.104 -0.649 -21.139 1.00 94.75 93 THR A O 1
ATOM 724 N N . PRO A 1 94 ? 15.509 -2.102 -20.167 1.00 95.75 94 PRO A N 1
ATOM 725 C CA . PRO A 1 94 ? 14.550 -2.525 -19.161 1.00 95.75 94 PRO A CA 1
ATOM 726 C C . PRO A 1 94 ? 14.276 -1.403 -18.163 1.00 95.75 94 PRO A C 1
ATOM 728 O O . PRO A 1 94 ? 15.169 -0.642 -17.796 1.00 95.75 94 PRO A O 1
ATOM 731 N N . ILE A 1 95 ? 13.032 -1.338 -17.705 1.00 97.94 95 ILE A N 1
ATOM 732 C CA . ILE A 1 95 ? 12.552 -0.437 -16.663 1.00 97.94 95 ILE A CA 1
ATOM 733 C C . ILE A 1 95 ? 12.470 -1.254 -15.382 1.00 97.94 95 ILE A C 1
ATOM 735 O O . ILE A 1 95 ? 11.548 -2.051 -15.198 1.00 97.94 95 ILE A O 1
ATOM 739 N N . VAL A 1 96 ? 13.458 -1.100 -14.506 1.00 97.19 96 VAL A N 1
ATOM 740 C CA . VAL A 1 96 ? 13.528 -1.899 -13.278 1.00 97.19 96 VAL A CA 1
ATOM 741 C C . VAL A 1 96 ? 12.894 -1.143 -12.116 1.00 97.19 96 VAL A C 1
ATOM 743 O O . VAL A 1 96 ? 13.226 0.011 -11.875 1.00 97.19 96 VAL A O 1
ATOM 746 N N . VAL A 1 97 ? 11.987 -1.780 -11.379 1.00 97.88 97 VAL A N 1
ATOM 747 C CA . VAL A 1 97 ? 11.334 -1.193 -10.202 1.00 97.88 97 VAL A CA 1
ATOM 748 C C . VAL A 1 97 ? 11.740 -1.979 -8.965 1.00 97.88 97 VAL A C 1
ATOM 750 O O . VAL A 1 97 ? 11.472 -3.179 -8.873 1.00 97.88 97 VAL A O 1
ATOM 753 N N . TYR A 1 98 ? 12.363 -1.298 -8.005 1.00 95.25 98 TYR A N 1
ATOM 754 C CA . TYR A 1 98 ? 12.726 -1.863 -6.707 1.00 95.25 98 TYR A CA 1
ATOM 755 C C . TYR A 1 98 ? 11.810 -1.339 -5.592 1.00 95.25 98 TYR A C 1
ATOM 757 O O . TYR A 1 98 ? 11.389 -0.183 -5.647 1.00 95.25 98 TYR A O 1
ATOM 765 N N . PRO A 1 99 ? 11.550 -2.126 -4.534 1.00 94.38 99 PRO A N 1
ATOM 766 C CA . PRO A 1 99 ? 11.102 -1.579 -3.259 1.00 94.38 99 PRO A CA 1
ATOM 767 C C . PRO A 1 99 ? 12.229 -0.769 -2.606 1.00 94.38 99 PRO A C 1
ATOM 769 O O . PRO A 1 99 ? 13.405 -0.903 -2.958 1.00 94.38 99 PRO A O 1
ATOM 772 N N . GLU A 1 100 ? 11.900 0.019 -1.586 1.00 92.06 100 GLU A N 1
ATOM 773 C CA . GLU A 1 100 ? 12.832 0.902 -0.870 1.00 92.06 100 GLU A CA 1
ATOM 774 C C . GLU A 1 100 ? 13.930 0.187 -0.060 1.00 92.06 100 GLU A C 1
ATOM 776 O O . GLU A 1 100 ? 14.687 0.822 0.668 1.00 92.06 100 GLU A O 1
ATOM 781 N N . VAL A 1 101 ? 14.015 -1.139 -0.130 1.00 87.19 101 VAL A N 1
ATOM 782 C CA . VAL A 1 101 ? 14.930 -1.953 0.686 1.00 87.19 101 VAL A CA 1
ATOM 783 C C . VAL A 1 101 ? 16.206 -2.382 -0.048 1.00 87.19 101 VAL A C 1
ATOM 785 O O . VAL A 1 101 ? 17.024 -3.093 0.542 1.00 87.19 101 VAL A O 1
ATOM 788 N N . PHE A 1 102 ? 16.382 -1.974 -1.309 1.00 86.00 102 PHE A N 1
ATOM 789 C CA . PHE A 1 102 ? 17.545 -2.309 -2.143 1.00 86.00 102 PHE A CA 1
ATOM 790 C C . PHE A 1 102 ? 18.245 -1.077 -2.690 1.00 86.00 102 PHE A C 1
ATOM 792 O O . PHE A 1 102 ? 17.616 -0.045 -2.842 1.00 86.00 102 PHE A O 1
ATOM 799 N N . ASP A 1 103 ? 19.514 -1.215 -3.079 1.00 88.06 103 ASP A N 1
ATOM 800 C CA . ASP A 1 103 ? 20.153 -0.315 -4.048 1.00 88.06 103 ASP A CA 1
ATOM 801 C C . ASP A 1 103 ? 19.746 -0.720 -5.481 1.00 88.06 103 ASP A C 1
ATOM 803 O O . ASP A 1 103 ? 18.553 -0.854 -5.748 1.00 88.06 103 ASP A O 1
ATOM 807 N N . ASN A 1 104 ? 20.699 -0.928 -6.394 1.00 90.44 104 ASN A N 1
ATOM 808 C CA . ASN A 1 104 ? 20.481 -1.397 -7.763 1.00 90.44 104 ASN A CA 1
ATOM 809 C C . ASN A 1 104 ? 21.183 -2.755 -7.997 1.00 90.44 104 ASN A C 1
ATOM 811 O O . ASN A 1 104 ? 22.172 -2.838 -8.730 1.00 90.44 104 ASN A O 1
ATOM 815 N N . PRO A 1 105 ? 20.723 -3.850 -7.361 1.00 87.44 105 PRO A N 1
ATOM 816 C CA . PRO A 1 105 ? 21.403 -5.145 -7.429 1.00 87.44 105 PRO A CA 1
ATOM 817 C C . PRO A 1 105 ? 21.487 -5.737 -8.844 1.00 87.44 105 PRO A C 1
ATOM 819 O O . PRO A 1 105 ? 22.435 -6.464 -9.128 1.00 87.44 105 PRO A O 1
ATOM 822 N N . LEU A 1 106 ? 20.547 -5.414 -9.742 1.00 87.94 106 LEU A N 1
ATOM 823 C CA . LEU A 1 106 ? 20.588 -5.858 -11.143 1.00 87.94 106 LEU A CA 1
ATOM 824 C C . LEU A 1 106 ? 21.481 -4.979 -12.031 1.00 87.94 106 LEU A C 1
ATOM 826 O O . LEU A 1 106 ? 21.593 -5.258 -13.221 1.00 87.94 106 LEU A O 1
ATOM 830 N N . LYS A 1 107 ? 22.101 -3.923 -11.479 1.00 88.62 107 LYS A N 1
ATOM 831 C CA . LYS A 1 107 ? 22.933 -2.953 -12.214 1.00 88.62 107 LYS A CA 1
ATOM 832 C C . LYS A 1 107 ? 22.222 -2.385 -13.448 1.00 88.62 107 LYS A C 1
ATOM 834 O O . LYS A 1 107 ? 22.828 -2.191 -14.501 1.00 88.62 107 LYS A O 1
ATOM 839 N N . ALA A 1 108 ? 20.919 -2.154 -13.323 1.00 90.88 108 ALA A N 1
ATOM 840 C CA . ALA A 1 108 ? 20.097 -1.659 -14.411 1.00 90.88 108 ALA A CA 1
ATOM 841 C C . ALA A 1 108 ? 20.445 -0.199 -14.722 1.00 90.88 108 ALA A C 1
ATOM 843 O O . ALA A 1 108 ? 20.623 0.608 -13.810 1.00 90.88 108 ALA A O 1
ATOM 844 N N . SER A 1 109 ? 20.508 0.149 -16.008 1.00 91.88 109 SER A N 1
ATOM 845 C CA . SER A 1 109 ? 20.788 1.517 -16.471 1.00 91.88 109 SER A CA 1
ATOM 846 C C . SER A 1 109 ? 19.594 2.470 -16.338 1.00 91.88 109 SER A C 1
ATOM 848 O O . SER A 1 109 ? 19.757 3.694 -16.390 1.00 91.88 109 SER A O 1
ATOM 850 N N . PHE A 1 110 ? 18.389 1.913 -16.195 1.00 95.81 110 PHE A N 1
ATOM 851 C CA . PHE A 1 110 ? 17.170 2.654 -15.916 1.00 95.81 110 PHE A CA 1
ATOM 852 C C . PHE A 1 110 ? 16.351 1.938 -14.845 1.00 95.81 110 PHE A C 1
ATOM 854 O O . PHE A 1 110 ? 15.748 0.891 -15.091 1.00 95.81 110 PHE A O 1
ATOM 861 N N . PHE A 1 111 ? 16.347 2.499 -13.640 1.00 96.50 111 PHE A N 1
ATOM 862 C CA . PHE A 1 111 ? 15.600 1.939 -12.525 1.00 96.50 111 PHE A CA 1
ATOM 863 C C . PHE A 1 111 ? 14.911 3.012 -11.694 1.00 96.50 111 PHE A C 1
ATOM 865 O O . PHE A 1 111 ? 15.324 4.171 -11.667 1.00 96.50 111 PHE A O 1
ATOM 872 N N . GLY A 1 112 ? 13.862 2.598 -10.999 1.00 97.31 112 GLY A N 1
ATOM 873 C CA . GLY A 1 112 ? 13.102 3.431 -10.091 1.00 97.31 112 GLY A CA 1
ATOM 874 C C . GLY A 1 112 ? 12.758 2.724 -8.796 1.00 97.31 112 GLY A C 1
ATOM 875 O O . GLY A 1 112 ? 12.975 1.515 -8.647 1.00 97.31 112 GLY A O 1
ATOM 876 N N . ARG A 1 113 ? 12.212 3.490 -7.851 1.00 96.94 113 ARG A N 1
ATOM 877 C CA . ARG A 1 113 ? 11.798 2.973 -6.544 1.00 96.94 113 ARG A CA 1
ATOM 878 C C . ARG A 1 113 ? 10.319 3.171 -6.297 1.00 96.94 113 ARG A C 1
ATOM 880 O O . ARG A 1 113 ? 9.800 4.268 -6.476 1.00 96.94 113 ARG A O 1
ATOM 887 N N . PHE A 1 114 ? 9.673 2.113 -5.823 1.00 97.75 114 PHE A N 1
ATOM 888 C CA . PHE A 1 114 ? 8.377 2.215 -5.176 1.00 97.75 114 PHE A CA 1
ATOM 889 C C . PHE A 1 114 ? 8.605 2.275 -3.665 1.00 97.75 114 PHE A C 1
ATOM 891 O O . PHE A 1 114 ? 8.983 1.278 -3.052 1.00 97.75 114 PHE A O 1
ATOM 898 N N . ILE A 1 115 ? 8.413 3.451 -3.070 1.00 97.44 115 ILE A N 1
ATOM 899 C CA . ILE A 1 115 ? 8.564 3.662 -1.631 1.00 97.44 115 ILE A CA 1
ATOM 900 C C . ILE A 1 115 ? 7.306 3.156 -0.922 1.00 97.44 115 ILE A C 1
ATOM 902 O O . ILE A 1 115 ? 6.267 3.817 -0.948 1.00 97.44 115 ILE A O 1
ATOM 906 N N . LEU A 1 116 ? 7.394 1.966 -0.317 1.00 94.56 116 LEU A N 1
ATOM 907 C CA . LEU A 1 116 ? 6.264 1.267 0.314 1.00 94.56 116 LEU A CA 1
ATOM 908 C C . LEU A 1 116 ? 6.259 1.404 1.845 1.00 94.56 116 LEU A C 1
ATOM 910 O O . LEU A 1 116 ? 5.258 1.104 2.494 1.00 94.56 116 LEU A O 1
ATOM 914 N N . ASN A 1 117 ? 7.373 1.847 2.427 1.00 93.12 117 ASN A N 1
ATOM 915 C CA . ASN A 1 117 ? 7.541 2.145 3.847 1.00 93.12 117 ASN A CA 1
ATOM 916 C C . ASN A 1 117 ? 8.670 3.174 4.026 1.00 93.12 117 ASN A C 1
ATOM 918 O O . ASN A 1 117 ? 9.334 3.537 3.061 1.00 93.12 117 ASN A O 1
ATOM 922 N N . TYR A 1 118 ? 8.920 3.626 5.257 1.00 92.38 118 TYR A N 1
ATOM 923 C CA . TYR A 1 118 ? 10.048 4.495 5.582 1.00 92.38 118 TYR A CA 1
ATOM 924 C C . TYR A 1 118 ? 11.389 3.772 5.340 1.00 92.38 118 TYR A C 1
ATOM 926 O O . TYR A 1 118 ? 11.699 2.796 6.046 1.00 92.38 118 TYR A O 1
ATOM 934 N N . PRO A 1 119 ? 12.225 4.252 4.400 1.00 91.44 119 PRO A N 1
ATOM 935 C CA . PRO A 1 119 ? 13.556 3.699 4.173 1.00 91.44 119 PRO A CA 1
ATOM 936 C C . PRO A 1 119 ? 14.394 3.644 5.458 1.00 91.44 119 PRO A C 1
ATOM 938 O O . PRO A 1 119 ? 14.433 4.597 6.237 1.00 91.44 119 PRO A O 1
ATOM 941 N N . GLY A 1 120 ? 15.096 2.531 5.689 1.00 85.31 120 GLY A N 1
ATOM 942 C CA . GLY A 1 120 ? 15.866 2.315 6.921 1.00 85.31 120 GLY A CA 1
ATOM 943 C C . GLY A 1 120 ? 15.122 1.552 8.025 1.00 85.31 120 GLY A C 1
ATOM 944 O O . GLY A 1 120 ? 15.751 1.157 9.005 1.00 85.31 120 GLY A O 1
ATOM 945 N N . LYS A 1 121 ? 13.801 1.332 7.900 1.00 83.44 121 LYS A N 1
ATOM 946 C CA . LYS A 1 121 ? 13.023 0.579 8.904 1.00 83.44 121 LYS A CA 1
ATOM 947 C C . LYS A 1 121 ? 13.162 -0.934 8.772 1.00 83.44 121 LYS A C 1
ATOM 949 O O . LYS A 1 121 ? 13.307 -1.611 9.784 1.00 83.44 121 LYS A O 1
ATOM 954 N N . LEU A 1 122 ? 13.068 -1.459 7.550 1.00 75.88 122 LEU A N 1
ATOM 955 C CA . LEU A 1 122 ? 13.143 -2.902 7.289 1.00 75.88 122 LEU A CA 1
ATOM 956 C C . LEU A 1 122 ? 14.572 -3.347 6.974 1.00 75.88 122 LEU A C 1
ATOM 958 O O . LEU A 1 122 ? 15.031 -4.369 7.466 1.00 75.88 122 LEU A O 1
ATOM 962 N N . ASN A 1 123 ? 15.300 -2.556 6.191 1.00 75.12 123 ASN A N 1
ATOM 963 C CA . ASN A 1 123 ? 16.680 -2.834 5.815 1.00 75.12 123 ASN A CA 1
ATOM 964 C C . ASN A 1 123 ? 17.526 -1.562 5.921 1.00 75.12 123 ASN A C 1
ATOM 966 O O . ASN A 1 123 ? 16.993 -0.485 6.183 1.00 75.12 123 ASN A O 1
ATOM 970 N N . THR A 1 124 ? 18.839 -1.672 5.710 1.00 78.88 124 THR A N 1
ATOM 971 C CA . THR A 1 124 ? 19.710 -0.497 5.582 1.00 78.88 124 THR A CA 1
ATOM 972 C C . THR A 1 124 ? 19.176 0.450 4.505 1.00 78.88 124 THR A C 1
ATOM 974 O O . THR A 1 124 ? 18.670 0.003 3.478 1.00 78.88 124 THR A O 1
ATOM 977 N N . LYS A 1 125 ? 19.283 1.760 4.757 1.00 87.50 125 LYS A N 1
ATOM 978 C CA . LYS A 1 125 ? 18.941 2.793 3.774 1.00 87.50 125 LYS A CA 1
ATOM 979 C C . LYS A 1 125 ? 19.714 2.564 2.471 1.00 87.50 125 LYS A C 1
ATOM 981 O O . LYS A 1 125 ? 20.918 2.298 2.516 1.00 87.50 125 LYS A O 1
ATOM 986 N N . TYR A 1 126 ? 19.016 2.685 1.346 1.00 90.00 126 TYR A N 1
ATOM 987 C CA . TYR A 1 126 ? 19.640 2.719 0.028 1.00 90.00 126 TYR A CA 1
ATOM 988 C C . TYR A 1 126 ? 20.448 4.010 -0.138 1.00 90.00 126 TYR A C 1
ATOM 990 O O . TYR A 1 126 ? 20.292 4.962 0.626 1.00 90.00 126 TYR A O 1
ATOM 998 N N . LYS A 1 127 ? 21.362 4.016 -1.100 1.00 93.25 127 LYS A N 1
ATOM 999 C CA . LYS A 1 127 ? 22.297 5.111 -1.368 1.00 93.25 127 LYS A CA 1
ATOM 1000 C C . LYS A 1 127 ? 22.321 5.514 -2.830 1.00 93.25 127 LYS A C 1
ATOM 1002 O O . LYS A 1 127 ? 22.606 6.665 -3.121 1.00 93.25 127 LYS A O 1
ATOM 1007 N N . GLU A 1 128 ? 22.108 4.571 -3.744 1.00 94.62 128 GLU A N 1
ATOM 1008 C CA . GLU A 1 128 ? 22.181 4.857 -5.174 1.00 94.62 128 GLU A CA 1
ATOM 1009 C C . GLU A 1 128 ? 20.927 5.624 -5.622 1.00 94.62 128 GLU A C 1
ATOM 1011 O O . GLU A 1 128 ? 19.817 5.101 -5.423 1.00 94.62 128 GLU A O 1
ATOM 1016 N N . PRO A 1 129 ? 21.088 6.818 -6.232 1.00 95.94 129 PRO A N 1
ATOM 1017 C CA . PRO A 1 129 ? 19.974 7.586 -6.767 1.00 95.94 129 PRO A CA 1
ATOM 1018 C C . PRO A 1 129 ? 19.278 6.865 -7.912 1.00 95.94 129 PRO A C 1
ATOM 1020 O O . PRO A 1 129 ? 19.890 6.487 -8.911 1.00 95.94 129 PRO A O 1
ATOM 1023 N N . GLU A 1 130 ? 17.973 6.698 -7.763 1.00 96.00 130 GLU A N 1
ATOM 1024 C CA . GLU A 1 130 ? 17.088 6.193 -8.797 1.00 96.00 130 GLU A CA 1
ATOM 1025 C C . GLU A 1 130 ? 16.886 7.190 -9.948 1.00 96.00 130 GLU A C 1
ATOM 1027 O O . GLU A 1 130 ? 17.257 8.358 -9.873 1.00 96.00 130 GLU A O 1
ATOM 1032 N N . ASN A 1 131 ? 16.296 6.733 -11.054 1.00 96.38 131 ASN A N 1
ATOM 1033 C CA . ASN A 1 131 ? 15.920 7.597 -12.174 1.00 96.38 131 ASN A CA 1
ATOM 1034 C C . ASN A 1 131 ? 14.487 8.127 -12.074 1.00 96.38 131 ASN A C 1
ATOM 1036 O O . ASN A 1 131 ? 14.184 9.155 -12.672 1.00 96.38 131 ASN A O 1
ATOM 1040 N N . PHE A 1 132 ? 13.619 7.420 -11.354 1.00 96.62 132 PHE A N 1
ATOM 1041 C CA . PHE A 1 132 ? 12.240 7.810 -11.077 1.00 96.62 132 PHE A CA 1
ATOM 1042 C C . PHE A 1 132 ? 11.792 7.201 -9.748 1.00 96.62 132 PHE A C 1
ATOM 1044 O O . PHE A 1 132 ? 12.305 6.162 -9.331 1.00 96.62 132 PHE A O 1
ATOM 1051 N N . GLY A 1 133 ? 10.808 7.810 -9.099 1.00 96.31 133 GLY A N 1
ATOM 1052 C CA . GLY A 1 133 ? 10.248 7.295 -7.858 1.00 96.31 133 GLY A CA 1
ATOM 1053 C C . GLY A 1 133 ? 8.737 7.434 -7.834 1.00 96.31 133 GLY A C 1
ATOM 1054 O O . GLY A 1 133 ? 8.185 8.364 -8.414 1.00 96.31 133 GLY A O 1
ATOM 1055 N N . VAL A 1 134 ? 8.084 6.504 -7.150 1.00 98.12 134 VAL A N 1
ATOM 1056 C CA . VAL A 1 134 ? 6.662 6.552 -6.810 1.00 98.12 134 VAL A CA 1
ATOM 1057 C C . VAL A 1 134 ? 6.523 6.195 -5.337 1.00 98.12 134 VAL A C 1
ATOM 1059 O O . VAL A 1 134 ? 7.180 5.273 -4.852 1.00 98.12 134 VAL A O 1
ATOM 1062 N N . ALA A 1 135 ? 5.703 6.928 -4.595 1.00 98.12 135 ALA A N 1
ATOM 1063 C CA . ALA A 1 135 ? 5.462 6.657 -3.183 1.00 98.12 135 ALA A CA 1
ATOM 1064 C C . ALA A 1 135 ? 4.070 6.063 -2.971 1.00 98.12 135 ALA A C 1
ATOM 1066 O O . ALA A 1 135 ? 3.110 6.437 -3.639 1.00 98.12 135 ALA A O 1
ATOM 1067 N N . TYR A 1 136 ? 3.948 5.145 -2.013 1.00 97.38 136 TYR A N 1
ATOM 1068 C CA . TYR A 1 136 ? 2.655 4.566 -1.639 1.00 97.38 136 TYR A CA 1
ATOM 1069 C C . TYR A 1 136 ? 1.713 5.597 -1.007 1.00 97.38 136 TYR A C 1
ATOM 1071 O O . TYR A 1 136 ? 0.499 5.519 -1.170 1.00 97.38 136 TYR A O 1
ATOM 1079 N N . ALA A 1 137 ? 2.281 6.566 -0.291 1.00 96.50 137 ALA A N 1
ATOM 1080 C CA . ALA A 1 137 ? 1.551 7.623 0.388 1.00 96.50 137 ALA A CA 1
ATOM 1081 C C . ALA A 1 137 ? 2.339 8.931 0.337 1.00 96.50 137 ALA A C 1
ATOM 1083 O O . ALA A 1 137 ? 3.576 8.927 0.313 1.00 96.50 137 ALA A O 1
ATOM 1084 N N . LYS A 1 138 ? 1.630 10.057 0.392 1.00 97.00 138 LYS A N 1
ATOM 1085 C CA . LYS A 1 138 ? 2.207 11.402 0.374 1.00 97.00 138 LYS A CA 1
ATOM 1086 C C . LYS A 1 138 ? 3.235 11.608 1.485 1.00 97.00 138 LYS A C 1
ATOM 1088 O O . LYS A 1 138 ? 4.305 12.154 1.234 1.00 97.00 138 LYS A O 1
ATOM 1093 N N . THR A 1 139 ? 2.966 11.091 2.682 1.00 96.12 139 THR A N 1
ATOM 1094 C CA . THR A 1 139 ? 3.892 11.170 3.821 1.00 96.12 139 THR A CA 1
ATOM 1095 C C . THR A 1 139 ? 5.244 10.509 3.526 1.00 96.12 139 THR A C 1
ATOM 1097 O O . THR A 1 139 ? 6.275 10.978 4.006 1.00 96.12 139 THR A O 1
ATOM 1100 N N . LEU A 1 140 ? 5.279 9.447 2.712 1.00 96.94 140 LEU A N 1
ATOM 1101 C CA . LEU A 1 140 ? 6.539 8.816 2.300 1.00 96.94 140 LEU A CA 1
ATOM 1102 C C . LEU A 1 140 ? 7.301 9.668 1.289 1.00 96.94 140 LEU A C 1
ATOM 1104 O O . LEU A 1 140 ? 8.520 9.767 1.389 1.00 96.94 140 LEU A O 1
ATOM 1108 N N . ALA A 1 141 ? 6.601 10.306 0.350 1.00 97.31 141 ALA A N 1
ATOM 1109 C CA . ALA A 1 141 ? 7.231 11.235 -0.584 1.00 97.31 141 ALA A CA 1
ATOM 1110 C C . ALA A 1 141 ? 7.858 12.433 0.151 1.00 97.31 141 ALA A C 1
ATOM 1112 O O . ALA A 1 141 ? 9.004 12.789 -0.117 1.00 97.31 141 ALA A O 1
ATOM 1113 N N . GLU A 1 142 ? 7.149 13.007 1.128 1.00 96.25 142 GLU A N 1
ATOM 1114 C CA . GLU A 1 142 ? 7.646 14.107 1.971 1.00 96.25 142 GLU A CA 1
ATOM 1115 C C . GLU A 1 142 ? 8.848 13.679 2.830 1.00 96.25 142 GLU A C 1
ATOM 1117 O O . GLU A 1 142 ? 9.844 14.404 2.928 1.00 96.25 142 GLU A O 1
ATOM 1122 N N . PHE A 1 143 ? 8.796 12.468 3.397 1.00 95.44 143 PHE A N 1
ATOM 1123 C CA . PHE A 1 143 ? 9.929 11.878 4.108 1.00 95.44 143 PHE A CA 1
ATOM 1124 C C . PHE A 1 143 ? 11.147 11.739 3.190 1.00 95.44 143 PHE A C 1
ATOM 1126 O O . PHE A 1 143 ? 12.238 12.179 3.545 1.00 95.44 143 PHE A O 1
ATOM 1133 N N . CYS A 1 144 ? 10.971 11.170 1.995 1.00 96.69 144 CYS A N 1
ATOM 1134 C CA . CYS A 1 144 ? 12.061 10.982 1.043 1.00 96.69 144 CYS A CA 1
ATOM 1135 C C . CYS A 1 144 ? 12.652 12.312 0.566 1.00 96.69 144 CYS A C 1
ATOM 1137 O O . CYS A 1 144 ? 13.870 12.422 0.491 1.00 96.69 144 CYS A O 1
ATOM 1139 N N . ALA A 1 145 ? 11.827 13.336 0.330 1.00 96.12 145 ALA A N 1
ATOM 1140 C CA . ALA A 1 145 ? 12.306 14.673 -0.024 1.00 96.12 145 ALA A CA 1
ATOM 1141 C C . ALA A 1 145 ? 13.220 15.286 1.055 1.00 96.12 145 ALA A C 1
ATOM 1143 O O . ALA A 1 145 ? 14.130 16.045 0.732 1.00 96.12 145 ALA A O 1
ATOM 1144 N N . THR A 1 146 ? 12.993 14.946 2.328 1.00 95.81 146 THR A N 1
ATOM 1145 C CA . THR A 1 146 ? 13.823 15.412 3.449 1.00 95.81 146 THR A CA 1
ATOM 1146 C C . THR A 1 146 ? 15.082 14.563 3.623 1.00 95.81 146 THR A C 1
ATOM 1148 O O . THR A 1 146 ? 16.170 15.085 3.843 1.00 95.81 146 THR A O 1
ATOM 1151 N N . GLU A 1 147 ? 14.941 13.241 3.537 1.00 95.38 147 GLU A N 1
ATOM 1152 C CA . GLU A 1 147 ? 15.993 12.286 3.904 1.00 95.38 147 GLU A CA 1
ATOM 1153 C C . GLU A 1 147 ? 16.941 11.938 2.751 1.00 95.38 147 GLU A C 1
ATOM 1155 O O . GLU A 1 147 ? 18.038 11.436 2.995 1.00 95.38 147 GLU A O 1
ATOM 1160 N N . TYR A 1 148 ? 16.525 12.205 1.511 1.00 95.38 148 TYR A N 1
ATOM 1161 C CA . TYR A 1 148 ? 17.276 11.947 0.283 1.00 95.38 148 TYR A CA 1
ATOM 1162 C C . TYR A 1 148 ? 17.289 13.193 -0.623 1.00 95.38 148 TYR A C 1
ATOM 1164 O O . TYR A 1 148 ? 16.777 13.144 -1.741 1.00 95.38 148 TYR A O 1
ATOM 1172 N N . PRO A 1 149 ? 17.873 14.323 -0.177 1.00 94.50 149 PRO A N 1
ATOM 1173 C CA . PRO A 1 149 ? 17.849 15.582 -0.931 1.00 94.50 149 PRO A CA 1
ATOM 1174 C C . PRO A 1 149 ? 18.593 15.510 -2.275 1.00 94.50 149 PRO A C 1
ATOM 1176 O O . PRO A 1 149 ? 18.288 16.277 -3.184 1.00 94.50 149 PRO A O 1
ATOM 1179 N N . ASP A 1 150 ? 19.546 14.581 -2.406 1.00 94.62 150 ASP A N 1
ATOM 1180 C CA . ASP A 1 150 ? 20.332 14.366 -3.628 1.00 94.62 150 ASP A CA 1
ATOM 1181 C C . ASP A 1 150 ? 19.668 13.378 -4.611 1.00 94.62 150 ASP A C 1
ATOM 1183 O O . ASP A 1 150 ? 20.189 13.133 -5.701 1.00 94.62 150 ASP A O 1
ATOM 1187 N N . HIS A 1 151 ? 18.533 12.781 -4.233 1.00 95.62 151 HIS A N 1
ATOM 1188 C CA . HIS A 1 151 ? 17.755 11.899 -5.101 1.00 95.62 151 HIS A CA 1
ATOM 1189 C C . HIS A 1 151 ? 16.693 12.700 -5.868 1.00 95.62 151 HIS A C 1
ATOM 1191 O O . HIS A 1 151 ? 16.307 13.794 -5.443 1.00 95.62 151 HIS A O 1
ATOM 1197 N N . PRO A 1 152 ? 16.178 12.182 -6.999 1.00 94.50 152 PRO A N 1
ATOM 1198 C CA . PRO A 1 152 ? 15.053 12.813 -7.672 1.00 94.50 152 PRO A CA 1
ATOM 1199 C C . PRO A 1 152 ? 13.855 12.967 -6.736 1.00 94.50 152 PRO A C 1
ATOM 1201 O O . PRO A 1 152 ? 13.501 12.056 -5.987 1.00 94.50 152 PRO A O 1
ATOM 1204 N N . ARG A 1 153 ? 13.192 14.122 -6.819 1.00 95.12 153 ARG A N 1
ATOM 1205 C CA . ARG A 1 153 ? 11.963 14.366 -6.068 1.00 95.12 153 ARG A CA 1
ATOM 1206 C C . ARG A 1 153 ? 10.875 13.382 -6.503 1.00 95.12 153 ARG A C 1
ATOM 1208 O O . ARG A 1 153 ? 10.652 13.182 -7.695 1.00 95.12 153 ARG A O 1
ATOM 1215 N N . ILE A 1 154 ? 10.187 12.806 -5.521 1.00 96.62 154 ILE A N 1
ATOM 1216 C CA . ILE A 1 154 ? 9.067 11.891 -5.740 1.00 96.62 154 ILE A CA 1
ATOM 1217 C C . ILE A 1 154 ? 7.769 12.695 -5.703 1.00 96.62 154 ILE A C 1
ATOM 1219 O O . ILE A 1 154 ? 7.366 13.180 -4.648 1.00 96.62 154 ILE A O 1
ATOM 1223 N N . ASP A 1 155 ? 7.143 12.846 -6.866 1.00 93.56 155 ASP A N 1
ATOM 1224 C CA . ASP A 1 155 ? 5.852 13.525 -7.033 1.00 93.56 155 ASP A CA 1
ATOM 1225 C C . ASP A 1 155 ? 4.696 12.552 -7.269 1.00 93.56 155 ASP A C 1
ATOM 1227 O O . ASP A 1 155 ? 3.552 12.837 -6.912 1.00 93.56 155 ASP A O 1
ATOM 1231 N N . ASP A 1 156 ? 4.998 11.393 -7.849 1.00 97.31 156 ASP A N 1
ATOM 1232 C CA . ASP A 1 156 ? 4.010 10.368 -8.140 1.00 97.31 156 ASP A CA 1
ATOM 1233 C C . ASP A 1 156 ? 3.609 9.639 -6.850 1.00 97.31 156 ASP A C 1
ATOM 1235 O O . ASP A 1 156 ? 4.440 9.018 -6.178 1.00 97.31 156 ASP A O 1
ATOM 1239 N N . ILE A 1 157 ? 2.316 9.682 -6.523 1.00 97.56 157 ILE A N 1
ATOM 1240 C CA . ILE A 1 157 ? 1.716 8.926 -5.420 1.00 97.56 157 ILE A CA 1
ATOM 1241 C C . ILE A 1 157 ? 0.819 7.840 -6.006 1.00 97.56 157 ILE A C 1
ATOM 1243 O O . ILE A 1 157 ? -0.115 8.142 -6.744 1.00 97.56 157 ILE A O 1
ATOM 1247 N N . LEU A 1 158 ? 1.079 6.582 -5.650 1.00 97.06 158 LEU A N 1
ATOM 1248 C CA . LEU A 1 158 ? 0.258 5.434 -6.028 1.00 97.06 158 LEU A CA 1
ATOM 1249 C C . LEU A 1 158 ? -0.183 4.685 -4.770 1.00 97.06 158 LEU A C 1
ATOM 1251 O O . LEU A 1 158 ? 0.485 3.765 -4.293 1.00 97.06 158 LEU A O 1
ATOM 1255 N N . PHE A 1 159 ? -1.342 5.079 -4.252 1.00 95.62 159 PHE A N 1
ATOM 1256 C CA . PHE A 1 159 ? -1.978 4.410 -3.127 1.00 95.62 159 PHE A CA 1
ATOM 1257 C C . PHE A 1 159 ? -2.794 3.213 -3.602 1.00 95.62 159 PHE A C 1
ATOM 1259 O O . PHE A 1 159 ? -3.734 3.356 -4.385 1.00 95.62 159 PHE A O 1
ATOM 1266 N N . VAL A 1 160 ? -2.439 2.029 -3.108 1.00 92.75 160 VAL A N 1
ATOM 1267 C CA . VAL A 1 160 ? -3.099 0.767 -3.456 1.00 92.75 160 VAL A CA 1
ATOM 1268 C C . VAL A 1 160 ? -3.687 0.156 -2.186 1.00 92.75 160 VAL A C 1
ATOM 1270 O O . VAL A 1 160 ? -2.967 -0.518 -1.448 1.00 92.75 160 VAL A O 1
ATOM 1273 N N . PRO A 1 161 ? -4.985 0.368 -1.907 1.00 88.56 161 PRO A N 1
ATOM 1274 C CA . PRO A 1 161 ? -5.660 -0.320 -0.818 1.00 88.56 161 PRO A CA 1
ATOM 1275 C C . PRO A 1 161 ? -5.587 -1.832 -1.052 1.00 88.56 161 PRO A C 1
ATOM 1277 O O . PRO A 1 161 ? -6.113 -2.341 -2.037 1.00 88.56 161 PRO A O 1
ATOM 1280 N N . THR A 1 162 ? -4.938 -2.564 -0.149 1.00 86.31 162 THR A N 1
ATOM 1281 C CA . THR A 1 162 ? -4.784 -4.032 -0.244 1.00 86.31 162 THR A CA 1
ATOM 1282 C C . THR A 1 162 ? -5.874 -4.781 0.526 1.00 86.31 162 THR A C 1
ATOM 1284 O O . THR A 1 162 ? -5.675 -5.903 0.982 1.00 86.31 162 THR A O 1
ATOM 1287 N N . VAL A 1 163 ? -7.037 -4.144 0.670 1.00 89.06 163 VAL A N 1
ATOM 1288 C CA . VAL A 1 163 ? -8.168 -4.631 1.460 1.00 89.06 163 VAL A CA 1
ATOM 1289 C C . VAL A 1 163 ? -9.218 -5.299 0.574 1.00 89.06 163 VAL A C 1
ATOM 1291 O O . VAL A 1 163 ? -9.548 -4.805 -0.503 1.00 89.06 163 VAL A O 1
ATOM 1294 N N . ASP A 1 164 ? -9.761 -6.422 1.040 1.00 89.62 164 ASP A N 1
ATOM 1295 C CA . ASP A 1 164 ? -10.883 -7.104 0.395 1.00 89.62 164 ASP A CA 1
ATOM 1296 C C . ASP A 1 164 ? -12.208 -6.462 0.835 1.00 89.62 164 ASP A C 1
ATOM 1298 O O . ASP A 1 164 ? -12.705 -6.741 1.924 1.00 89.62 164 ASP A O 1
ATOM 1302 N N . LEU A 1 165 ? -12.780 -5.604 -0.016 1.00 91.81 165 LEU A N 1
ATOM 1303 C CA . LEU A 1 165 ? -14.057 -4.926 0.248 1.00 91.81 165 LEU A CA 1
ATOM 1304 C C . LEU A 1 165 ? -15.262 -5.875 0.293 1.00 91.81 165 LEU A C 1
ATOM 1306 O O . LEU A 1 165 ? -16.299 -5.518 0.846 1.00 91.81 165 LEU A O 1
ATOM 1310 N N . ALA A 1 166 ? -15.162 -7.068 -0.298 1.00 91.69 166 ALA A N 1
ATOM 1311 C CA . ALA A 1 166 ? -16.230 -8.052 -0.199 1.00 91.69 166 ALA A CA 1
ATOM 1312 C C . ALA A 1 166 ? -16.195 -8.739 1.169 1.00 91.69 166 ALA A C 1
ATOM 1314 O O . ALA A 1 166 ? -17.248 -9.044 1.730 1.00 91.69 166 ALA A O 1
ATOM 1315 N N . PHE A 1 167 ? -15.004 -8.976 1.717 1.00 93.88 167 PHE A N 1
ATOM 1316 C CA . PHE A 1 167 ? -14.843 -9.593 3.028 1.00 93.88 167 PHE A CA 1
ATOM 1317 C C . PHE A 1 167 ? -15.021 -8.595 4.180 1.00 93.88 167 PHE A C 1
ATOM 1319 O O . PHE A 1 167 ? -15.760 -8.892 5.124 1.00 93.88 167 PHE A O 1
ATOM 1326 N N . TRP A 1 168 ? -14.362 -7.438 4.102 1.00 95.69 168 TRP A N 1
ATOM 1327 C CA . TRP A 1 168 ? -14.404 -6.355 5.082 1.00 95.69 168 TRP A CA 1
ATOM 1328 C C . TRP A 1 168 ? -15.479 -5.349 4.686 1.00 95.69 168 TRP A C 1
ATOM 1330 O O . TRP A 1 168 ? -15.236 -4.400 3.942 1.00 95.69 168 TRP A O 1
ATOM 1340 N N . ARG A 1 169 ? -16.692 -5.596 5.168 1.00 95.12 169 ARG A N 1
ATOM 1341 C CA . ARG A 1 169 ? -17.877 -4.791 4.882 1.00 95.12 169 ARG A CA 1
ATOM 1342 C C . ARG A 1 169 ? -18.786 -4.737 6.098 1.00 95.12 169 ARG A C 1
ATOM 1344 O O . ARG A 1 169 ? -18.600 -5.498 7.048 1.00 9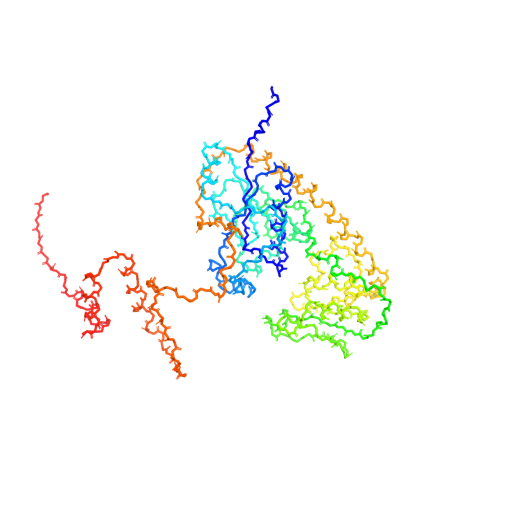5.12 169 ARG A O 1
ATOM 1351 N N . LEU A 1 170 ? -19.792 -3.874 6.051 1.00 94.31 170 LEU A N 1
ATOM 1352 C CA . LEU A 1 170 ? -20.873 -3.869 7.033 1.00 94.31 170 LEU A CA 1
ATOM 1353 C C . LEU A 1 170 ? -21.597 -5.232 7.068 1.00 94.31 170 LEU A C 1
ATOM 1355 O O . LEU A 1 170 ? -21.676 -5.901 6.034 1.00 94.31 170 LEU A O 1
ATOM 1359 N N . PRO A 1 171 ? -22.109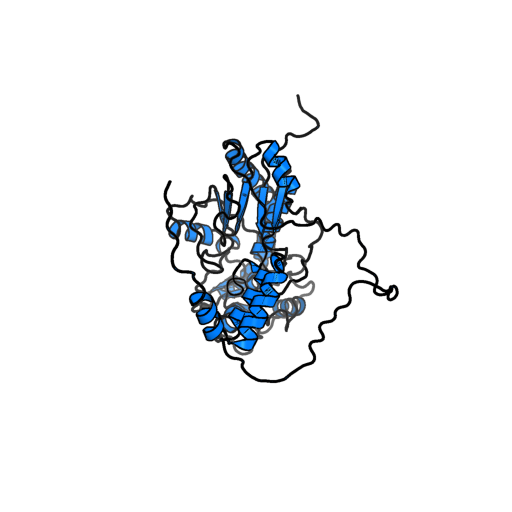 -5.655 8.238 1.00 91.94 171 PRO A N 1
ATOM 1360 C CA . PRO A 1 171 ? -22.893 -6.878 8.338 1.00 91.94 171 PRO A CA 1
ATOM 1361 C C . PRO A 1 171 ? -24.214 -6.725 7.573 1.00 91.94 171 PRO A C 1
ATOM 1363 O O . PRO A 1 171 ? -24.787 -5.637 7.521 1.00 91.94 171 PRO A O 1
ATOM 1366 N N . ASP A 1 172 ? -24.718 -7.826 7.012 1.00 89.31 172 ASP A N 1
ATOM 1367 C CA . ASP A 1 172 ? -25.976 -7.822 6.248 1.00 89.31 172 ASP A CA 1
ATOM 1368 C C . ASP A 1 172 ? -27.204 -7.573 7.156 1.00 89.31 172 ASP A C 1
ATOM 1370 O O . ASP A 1 172 ? -28.264 -7.157 6.692 1.00 89.31 172 ASP A O 1
ATOM 1374 N N . THR A 1 173 ? -27.058 -7.816 8.461 1.00 88.62 173 THR A N 1
ATOM 1375 C CA . THR A 1 173 ? -28.066 -7.555 9.495 1.00 88.62 173 THR A CA 1
ATOM 1376 C C . THR A 1 173 ? -27.571 -6.497 10.467 1.00 88.62 173 THR A C 1
ATOM 1378 O O . THR A 1 173 ? -26.396 -6.496 10.834 1.00 88.62 173 THR A O 1
ATOM 1381 N N . GLU A 1 174 ? -28.475 -5.651 10.954 1.00 85.12 174 GLU A N 1
ATOM 1382 C CA . GLU A 1 174 ? -28.148 -4.689 12.002 1.00 85.12 174 GLU A CA 1
ATOM 1383 C C . GLU A 1 174 ? -27.754 -5.423 13.293 1.00 85.12 174 GLU A C 1
ATOM 1385 O O . GLU A 1 174 ? -28.463 -6.312 13.768 1.00 85.12 174 GLU A O 1
ATOM 1390 N N . LEU A 1 175 ? -26.584 -5.078 13.829 1.00 87.50 175 LEU A N 1
ATOM 1391 C CA . LEU A 1 175 ? -26.041 -5.650 15.055 1.00 87.50 175 LEU A CA 1
ATOM 1392 C C . LEU A 1 175 ? -25.883 -4.543 16.089 1.00 87.50 175 LEU A C 1
ATOM 1394 O O . LEU A 1 175 ? -25.340 -3.477 15.793 1.00 87.50 175 LEU A O 1
ATOM 1398 N N . THR A 1 176 ? -26.313 -4.819 17.319 1.00 90.75 176 THR A N 1
ATOM 1399 C CA . THR A 1 176 ? -25.999 -3.956 18.457 1.00 90.75 176 THR A CA 1
ATOM 1400 C C . THR A 1 176 ? -24.500 -4.013 18.718 1.00 90.75 176 THR A C 1
ATOM 1402 O O . THR A 1 176 ? -23.930 -5.098 18.864 1.00 90.75 176 THR A O 1
ATOM 1405 N N . ARG A 1 177 ? -23.869 -2.840 18.773 1.00 94.81 177 ARG A N 1
ATOM 1406 C CA . ARG A 1 177 ? -22.457 -2.701 19.127 1.00 94.81 177 ARG A CA 1
ATOM 1407 C C . ARG A 1 177 ? -22.327 -2.450 20.622 1.00 94.81 177 ARG A C 1
ATOM 1409 O O . ARG A 1 177 ? -23.052 -1.623 21.161 1.00 94.81 177 ARG A O 1
ATOM 1416 N N . GLU A 1 178 ? -21.403 -3.146 21.267 1.00 95.31 178 GLU A N 1
ATOM 1417 C CA . GLU A 1 178 ? -21.088 -2.980 22.682 1.00 95.31 178 GLU A CA 1
ATOM 1418 C C . GLU A 1 178 ? -19.594 -3.218 22.926 1.00 95.31 178 GLU A C 1
ATOM 1420 O O . GLU A 1 178 ? -18.974 -4.122 22.356 1.00 95.31 178 GLU A O 1
ATOM 1425 N N . GLY A 1 179 ? -19.014 -2.404 23.806 1.00 95.88 179 GLY A N 1
ATOM 1426 C CA . GLY A 1 179 ? -17.629 -2.548 24.227 1.00 95.88 179 GLY A CA 1
ATOM 1427 C C . GLY A 1 179 ? -16.628 -2.144 23.148 1.00 95.88 179 GLY A C 1
ATOM 1428 O O . GLY A 1 179 ? -16.948 -1.505 22.143 1.00 95.88 179 GLY A O 1
ATOM 1429 N N . SER A 1 180 ? -15.368 -2.496 23.375 1.00 97.88 180 SER A N 1
ATOM 1430 C CA . SER A 1 180 ? -14.264 -2.106 22.500 1.00 97.88 180 SER A CA 1
ATOM 1431 C C . SER A 1 180 ? -13.289 -3.251 22.274 1.00 97.88 180 SER A C 1
ATOM 1433 O O . SER A 1 180 ? -13.242 -4.226 23.027 1.00 97.88 180 SER A O 1
ATOM 1435 N N . CYS A 1 181 ? -12.492 -3.124 21.223 1.00 98.50 181 CYS A N 1
ATOM 1436 C CA . CYS A 1 181 ? -11.355 -3.995 20.974 1.00 98.50 181 CYS A CA 1
ATOM 1437 C C . CYS A 1 181 ? -10.094 -3.170 20.733 1.00 98.50 181 CYS A C 1
ATOM 1439 O O . CYS A 1 181 ? -10.166 -1.970 20.466 1.00 98.50 181 CYS A O 1
ATOM 1441 N N . PHE A 1 182 ? -8.927 -3.797 20.838 1.00 98.25 182 PHE A N 1
ATOM 1442 C CA . PHE A 1 182 ? -7.661 -3.124 20.577 1.00 98.25 182 PHE A CA 1
ATOM 1443 C C . PHE A 1 182 ? -6.635 -4.037 19.917 1.00 98.25 182 PHE A C 1
ATOM 1445 O O . PHE A 1 182 ? -6.707 -5.259 20.024 1.00 98.25 182 PHE A O 1
ATOM 1452 N N . TYR A 1 183 ? -5.647 -3.438 19.255 1.00 97.44 183 TYR A N 1
ATOM 1453 C CA . TYR A 1 183 ? -4.528 -4.159 18.656 1.00 97.44 183 TYR A CA 1
ATOM 1454 C C . TYR A 1 183 ? -3.202 -3.458 18.946 1.00 97.44 183 TYR A C 1
ATOM 1456 O O . TYR A 1 183 ? -3.031 -2.271 18.661 1.00 97.44 183 TYR A O 1
ATOM 1464 N N . ALA A 1 184 ? -2.255 -4.223 19.492 1.00 94.69 184 ALA A N 1
ATOM 1465 C CA . ALA A 1 184 ? -0.910 -3.776 19.857 1.00 94.69 184 ALA A CA 1
ATOM 1466 C C . ALA A 1 184 ? 0.148 -4.846 19.516 1.00 94.69 184 ALA A C 1
ATOM 1468 O O . ALA A 1 184 ? 1.052 -5.141 20.303 1.00 94.69 184 ALA A O 1
ATOM 1469 N N . GLY A 1 185 ? 0.015 -5.477 18.347 1.00 90.56 185 GLY A N 1
ATOM 1470 C CA . GLY A 1 185 ? 0.795 -6.651 17.960 1.00 90.56 185 GLY A CA 1
ATOM 1471 C C . GLY A 1 185 ? 2.301 -6.397 17.853 1.00 90.56 185 GLY A C 1
ATOM 1472 O O . GLY A 1 185 ? 3.083 -7.158 18.423 1.00 90.56 185 GLY A O 1
ATOM 1473 N N . LYS A 1 186 ? 2.738 -5.344 17.148 1.00 86.94 186 LYS A N 1
ATOM 1474 C CA . LYS A 1 186 ? 4.166 -4.980 17.042 1.00 86.94 186 LYS A CA 1
ATOM 1475 C C . LYS A 1 186 ? 4.696 -4.393 18.347 1.00 86.94 186 LYS A C 1
ATOM 1477 O O . LYS A 1 186 ? 5.808 -4.731 18.745 1.00 86.94 186 LYS A O 1
ATOM 1482 N N . LEU A 1 187 ? 3.898 -3.575 19.035 1.00 88.81 187 LEU A N 1
ATOM 1483 C CA . LEU A 1 187 ? 4.273 -2.985 20.324 1.00 88.81 187 LEU A CA 1
ATOM 1484 C C . LEU A 1 187 ? 4.650 -4.074 21.341 1.00 88.81 187 LEU A C 1
ATOM 1486 O O . LEU A 1 187 ? 5.743 -4.048 21.904 1.00 88.81 187 LEU A O 1
ATOM 1490 N N . LYS A 1 188 ? 3.808 -5.103 21.479 1.00 89.81 188 LYS A N 1
ATOM 1491 C CA . LYS A 1 188 ? 4.072 -6.237 22.374 1.00 89.81 188 LYS A CA 1
ATOM 1492 C C . LYS A 1 188 ? 5.103 -7.207 21.796 1.00 89.81 188 LYS A C 1
ATOM 1494 O O . LYS A 1 188 ? 6.051 -7.582 22.476 1.00 89.81 188 LYS A O 1
ATOM 1499 N N . GLY A 1 189 ? 4.924 -7.631 20.544 1.00 85.06 189 GLY A N 1
ATOM 1500 C CA . GLY A 1 189 ? 5.686 -8.735 19.951 1.00 85.06 189 GLY A CA 1
ATOM 1501 C C . GLY A 1 189 ? 7.096 -8.380 19.473 1.00 85.06 189 GLY A C 1
ATOM 1502 O O . GLY A 1 189 ? 7.961 -9.250 19.468 1.00 85.06 189 GLY A O 1
ATOM 1503 N N . ILE A 1 190 ? 7.335 -7.131 19.062 1.00 84.44 190 ILE A N 1
ATOM 1504 C CA . ILE A 1 190 ? 8.642 -6.662 18.569 1.00 84.44 190 ILE A CA 1
ATOM 1505 C C . ILE A 1 190 ? 9.341 -5.810 19.627 1.00 84.44 190 ILE A C 1
ATOM 1507 O O . ILE A 1 190 ? 10.543 -5.966 19.836 1.00 84.44 190 ILE A O 1
ATOM 1511 N N . HIS A 1 191 ? 8.602 -4.918 20.291 1.00 86.25 191 HIS A N 1
ATOM 1512 C CA . HIS A 1 191 ? 9.188 -3.957 21.227 1.00 86.25 191 HIS A CA 1
ATOM 1513 C C . HIS A 1 191 ? 9.115 -4.394 22.695 1.00 86.25 191 HIS A C 1
ATOM 1515 O O . HIS A 1 191 ? 9.825 -3.827 23.520 1.00 86.25 191 HIS A O 1
ATOM 1521 N N . GLY A 1 192 ? 8.322 -5.421 23.022 1.00 87.75 192 GLY A N 1
ATOM 1522 C CA . GLY A 1 192 ? 8.177 -5.910 24.396 1.00 87.75 192 GLY A CA 1
ATOM 1523 C C . GLY A 1 192 ? 7.480 -4.917 25.330 1.00 87.75 192 GLY A C 1
ATOM 1524 O O . GLY A 1 192 ? 7.636 -5.022 26.544 1.00 87.75 192 GLY A O 1
ATOM 1525 N N . GLU A 1 193 ? 6.739 -3.951 24.783 1.00 91.25 193 GLU A N 1
ATOM 1526 C CA . GLU A 1 193 ? 6.045 -2.915 25.550 1.00 91.25 193 GLU A CA 1
ATOM 1527 C C . GLU A 1 193 ? 4.563 -3.260 25.741 1.00 91.25 193 GLU A C 1
ATOM 1529 O O . GLU A 1 193 ? 3.956 -3.979 24.943 1.00 91.25 193 GLU A O 1
ATOM 1534 N N . THR A 1 194 ? 3.979 -2.755 26.828 1.00 91.75 194 THR A N 1
ATOM 1535 C CA . THR A 1 194 ? 2.553 -2.929 27.134 1.00 91.75 194 THR A CA 1
ATOM 1536 C C . THR A 1 194 ? 1.790 -1.700 26.645 1.00 91.75 194 THR A C 1
ATOM 1538 O O . THR A 1 194 ? 2.253 -0.587 26.887 1.00 91.75 194 THR A O 1
ATOM 1541 N N . PRO A 1 195 ? 0.647 -1.862 25.956 1.00 93.38 195 PRO A N 1
ATOM 1542 C CA . PRO A 1 195 ? -0.164 -0.722 25.547 1.00 93.38 195 PRO A CA 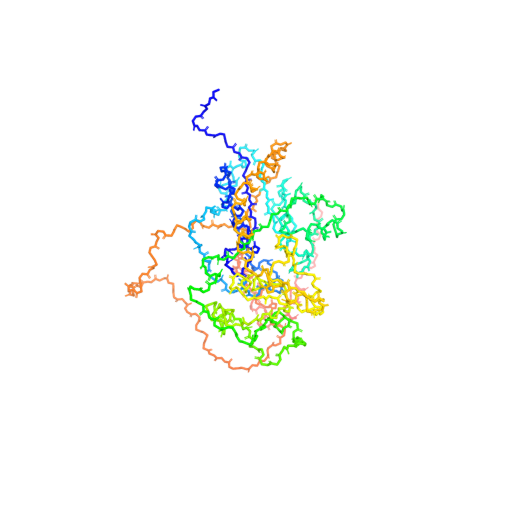1
ATOM 1543 C C . PRO A 1 195 ? -0.716 0.023 26.769 1.00 93.38 195 PRO A C 1
ATOM 1545 O O . PRO A 1 195 ? -1.298 -0.580 27.670 1.00 93.38 195 PRO A O 1
ATOM 1548 N N . GLU A 1 196 ? -0.542 1.340 26.783 1.00 92.81 196 GLU A N 1
ATOM 1549 C CA . GLU A 1 196 ? -1.122 2.246 27.781 1.00 92.81 196 GLU A CA 1
ATOM 1550 C C . GLU A 1 196 ? -2.499 2.748 27.322 1.00 92.81 196 GLU A C 1
ATOM 1552 O O . GLU A 1 196 ? -2.829 2.675 26.141 1.00 92.81 196 GLU A O 1
ATOM 1557 N N . ASN A 1 197 ? -3.323 3.281 28.227 1.00 91.31 197 ASN A N 1
ATOM 1558 C CA . ASN A 1 197 ? -4.657 3.821 27.899 1.00 91.31 197 ASN A CA 1
ATOM 1559 C C . ASN A 1 197 ? -5.609 2.817 27.219 1.00 91.31 197 ASN A C 1
ATOM 1561 O O . ASN A 1 197 ? -6.507 3.217 26.480 1.00 91.31 197 ASN A O 1
ATOM 1565 N N . VAL A 1 198 ? -5.421 1.515 27.457 1.00 94.00 198 VAL A N 1
ATOM 1566 C CA . VAL A 1 198 ? -6.361 0.494 26.980 1.00 94.00 198 VAL A CA 1
ATOM 1567 C C . VAL A 1 198 ? -7.674 0.653 27.755 1.00 94.00 198 VAL A C 1
ATOM 1569 O O . VAL A 1 198 ? -7.643 0.610 28.990 1.00 94.00 198 VAL A O 1
ATOM 1572 N N . PRO A 1 199 ? -8.826 0.820 27.082 1.00 93.81 199 PRO A N 1
ATOM 1573 C CA . PRO A 1 199 ? -10.107 0.917 27.769 1.00 93.81 199 PRO A CA 1
ATOM 1574 C C . PRO A 1 199 ? -10.401 -0.330 28.603 1.00 93.81 199 PRO A C 1
ATOM 1576 O O . PRO A 1 199 ? -10.095 -1.460 28.213 1.00 93.81 199 PRO A O 1
ATOM 1579 N N . THR A 1 200 ? -11.036 -0.136 29.758 1.00 94.31 200 THR A N 1
ATOM 1580 C CA . THR A 1 200 ? -11.441 -1.249 30.621 1.00 94.31 200 THR A CA 1
ATOM 1581 C C . THR A 1 200 ? -12.381 -2.195 29.875 1.00 94.31 200 THR A C 1
ATOM 1583 O O . THR A 1 200 ? -13.374 -1.765 29.298 1.00 94.31 200 THR A O 1
ATOM 1586 N N . GLY A 1 201 ? -12.064 -3.493 29.896 1.00 94.44 201 GLY A N 1
ATOM 1587 C CA . GLY A 1 201 ? -12.860 -4.524 29.226 1.00 94.44 201 GLY A CA 1
ATOM 1588 C C . GLY A 1 201 ? -12.628 -4.644 27.716 1.00 94.44 201 GLY A C 1
ATOM 1589 O O . GLY A 1 201 ? -13.300 -5.456 27.085 1.00 94.44 201 GLY A O 1
ATOM 1590 N N . ALA A 1 202 ? -11.689 -3.888 27.132 1.00 96.94 202 ALA A N 1
ATOM 1591 C CA . ALA A 1 202 ? -11.375 -4.005 25.712 1.00 96.94 202 ALA A CA 1
ATOM 1592 C C . ALA A 1 202 ? -10.797 -5.391 25.367 1.00 96.94 202 ALA A C 1
ATOM 1594 O O . ALA A 1 202 ? -9.885 -5.886 26.035 1.00 96.94 202 ALA A O 1
ATOM 1595 N N . ILE A 1 203 ? -11.303 -6.005 24.296 1.00 97.81 203 ILE A N 1
ATOM 1596 C CA . ILE A 1 203 ? -10.850 -7.319 23.822 1.00 97.81 203 ILE A CA 1
ATOM 1597 C C . ILE A 1 203 ? -9.612 -7.150 22.934 1.00 97.81 203 ILE A C 1
ATOM 1599 O O . ILE A 1 203 ? -9.630 -6.401 21.957 1.00 97.81 203 ILE A O 1
ATOM 1603 N N . GLU A 1 204 ? -8.531 -7.862 23.249 1.00 97.25 204 GLU A N 1
ATOM 1604 C CA . GLU A 1 204 ? -7.316 -7.840 22.431 1.00 97.25 204 GLU A CA 1
ATOM 1605 C C . GLU A 1 204 ? -7.498 -8.654 21.143 1.00 97.25 204 GLU A C 1
ATOM 1607 O O . GLU A 1 204 ? -7.804 -9.847 21.185 1.00 97.25 204 GLU A O 1
ATOM 1612 N N . ILE A 1 205 ? -7.227 -8.028 20.000 1.00 97.00 205 ILE A N 1
ATOM 1613 C CA . ILE A 1 205 ? -7.058 -8.714 18.721 1.00 97.00 205 ILE A CA 1
ATOM 1614 C C . ILE A 1 205 ? -5.690 -9.391 18.715 1.00 97.00 205 ILE A C 1
ATOM 1616 O O . ILE A 1 205 ? -4.649 -8.744 18.867 1.00 97.00 205 ILE A O 1
ATOM 1620 N N . LEU A 1 206 ? -5.687 -10.706 18.517 1.00 90.25 206 LEU A N 1
ATOM 1621 C CA . LEU A 1 206 ? -4.471 -11.511 18.486 1.00 90.25 206 LEU A CA 1
ATOM 1622 C C . LEU A 1 206 ? -4.016 -11.774 17.047 1.00 90.25 206 LEU A C 1
ATOM 1624 O O . LEU A 1 206 ? -4.726 -11.524 16.077 1.00 90.25 206 LEU A O 1
ATOM 1628 N N . ARG A 1 207 ? -2.787 -12.271 16.907 1.00 80.25 207 ARG A N 1
ATOM 1629 C CA . ARG A 1 207 ? -2.224 -12.649 15.606 1.00 80.25 207 ARG A CA 1
ATOM 1630 C C . ARG A 1 207 ? -2.942 -13.874 15.025 1.00 80.25 207 ARG A C 1
ATOM 1632 O O . ARG A 1 207 ? -3.608 -14.616 15.745 1.00 80.25 207 ARG A O 1
ATOM 1639 N N . SER A 1 208 ? -2.756 -14.093 13.723 1.00 76.00 208 SER A N 1
ATOM 1640 C CA . SER A 1 208 ? -3.480 -15.093 12.926 1.00 76.00 208 SER A CA 1
ATOM 1641 C C . SER A 1 208 ? -3.331 -16.548 13.388 1.00 76.00 208 SER A C 1
ATOM 1643 O O . SER A 1 208 ? -4.161 -17.379 13.041 1.00 76.00 208 SER A O 1
ATOM 1645 N N . ASP A 1 209 ? -2.304 -16.872 14.175 1.00 78.62 209 ASP A N 1
ATOM 1646 C CA . ASP A 1 209 ? -2.127 -18.183 14.810 1.00 78.62 209 ASP A CA 1
ATOM 1647 C C . ASP A 1 209 ? -3.097 -18.425 15.980 1.00 78.62 209 ASP A C 1
ATOM 1649 O O . ASP A 1 209 ? -3.282 -19.566 16.398 1.00 78.62 209 ASP A O 1
ATOM 1653 N N . LYS A 1 210 ? -3.706 -17.360 16.514 1.00 87.38 210 LYS A N 1
ATOM 1654 C CA . LYS A 1 210 ? -4.589 -17.387 17.692 1.00 87.38 210 LYS A CA 1
ATOM 1655 C C . LYS A 1 210 ? -5.983 -16.824 17.442 1.00 87.38 210 LYS A C 1
ATOM 1657 O O . LYS A 1 210 ? -6.867 -17.070 18.254 1.00 87.38 210 LYS A O 1
ATOM 1662 N N . MET A 1 211 ? -6.161 -16.037 16.386 1.00 91.81 211 MET A N 1
ATOM 1663 C CA . MET A 1 211 ? -7.439 -15.437 16.017 1.00 91.81 211 MET A CA 1
ATOM 1664 C C . MET A 1 211 ? -7.524 -15.342 14.498 1.00 91.81 211 MET A C 1
ATOM 1666 O O . MET A 1 211 ? -6.671 -14.743 13.846 1.00 91.81 211 MET A O 1
ATOM 1670 N N . THR A 1 212 ? -8.541 -15.968 13.928 1.00 91.75 212 THR A N 1
ATOM 1671 C CA . THR A 1 212 ? -8.782 -15.984 12.488 1.00 91.75 212 THR A CA 1
ATOM 1672 C C . THR A 1 212 ? -9.276 -14.627 11.997 1.00 91.75 212 THR A C 1
ATOM 1674 O O . THR A 1 212 ? -9.902 -13.862 12.728 1.00 91.75 212 THR A O 1
ATOM 1677 N N . THR A 1 213 ? -9.066 -14.338 10.714 1.00 91.69 213 THR A N 1
ATOM 1678 C CA . THR A 1 213 ? -9.554 -13.103 10.082 1.00 91.69 213 THR A CA 1
ATOM 1679 C C . THR A 1 213 ? -11.078 -12.945 10.195 1.00 91.69 213 THR A C 1
ATOM 1681 O O . THR A 1 213 ? -11.572 -11.830 10.340 1.00 91.69 213 THR A O 1
ATOM 1684 N N . ALA A 1 214 ? -11.832 -14.051 10.179 1.00 94.56 214 ALA A N 1
ATOM 1685 C CA . ALA A 1 214 ? -13.281 -14.035 10.382 1.00 94.56 214 ALA A CA 1
ATOM 1686 C C . ALA A 1 214 ? -13.662 -13.647 11.819 1.00 94.56 214 ALA A C 1
ATOM 1688 O O . ALA A 1 214 ? -14.518 -12.789 11.997 1.00 94.56 214 ALA A O 1
ATOM 1689 N N . GLU A 1 215 ? -12.978 -14.191 12.830 1.00 96.38 215 GLU A N 1
ATOM 1690 C CA . GLU A 1 215 ? -13.200 -13.803 14.230 1.00 96.38 215 GLU A CA 1
ATOM 1691 C C . GLU A 1 215 ? -12.868 -12.327 14.472 1.00 96.38 215 GLU A C 1
ATOM 1693 O O . GLU A 1 215 ? -13.600 -11.640 15.185 1.00 96.38 215 GLU A O 1
ATOM 1698 N N . VAL A 1 216 ? -11.803 -11.816 13.842 1.00 97.25 216 VAL A N 1
ATOM 1699 C CA . VAL A 1 216 ? -11.457 -10.386 13.890 1.00 97.25 216 VAL A CA 1
ATOM 1700 C C . VAL A 1 216 ? -12.572 -9.532 13.283 1.00 97.25 216 VAL A C 1
ATOM 1702 O O . VAL A 1 216 ? -12.976 -8.531 13.872 1.00 97.25 216 VAL A O 1
ATOM 1705 N N . ARG A 1 217 ? -13.118 -9.935 12.132 1.00 96.94 217 ARG A N 1
ATOM 1706 C CA . ARG A 1 217 ? -14.245 -9.237 11.502 1.00 96.94 217 ARG A CA 1
ATOM 1707 C C . ARG A 1 217 ? -15.495 -9.246 12.376 1.00 96.94 217 ARG A C 1
ATOM 1709 O O . ARG A 1 217 ? -16.108 -8.199 12.560 1.00 96.94 217 ARG A O 1
ATOM 1716 N N . ASP A 1 218 ? -15.842 -10.395 12.946 1.00 96.38 218 ASP A N 1
ATOM 1717 C CA . ASP A 1 218 ? -16.996 -10.528 13.837 1.00 96.38 218 ASP A CA 1
ATOM 1718 C C . ASP A 1 218 ? -16.830 -9.679 15.106 1.00 96.38 218 ASP A C 1
ATOM 1720 O O . ASP A 1 218 ? -17.802 -9.143 15.647 1.00 96.38 218 ASP A O 1
ATOM 1724 N N . LEU A 1 219 ? -15.595 -9.527 15.593 1.00 97.44 219 LEU A N 1
ATOM 1725 C CA . LEU A 1 219 ? -15.277 -8.599 16.672 1.00 97.44 219 LEU A CA 1
ATOM 1726 C C . LEU A 1 219 ? -15.494 -7.146 16.231 1.00 97.44 219 LEU A C 1
ATOM 1728 O O . LEU A 1 219 ? -16.194 -6.411 16.925 1.00 97.44 219 LEU A O 1
ATOM 1732 N N . PHE A 1 220 ? -15.002 -6.748 15.053 1.00 98.06 220 PHE A N 1
ATOM 1733 C CA . PHE A 1 220 ? -15.259 -5.410 14.510 1.00 98.06 220 PHE A CA 1
ATOM 1734 C C . PHE A 1 220 ? -16.740 -5.121 14.289 1.00 98.06 220 PHE A C 1
ATOM 1736 O O . PHE A 1 220 ? -17.165 -3.992 14.501 1.00 98.06 220 PHE A O 1
ATOM 1743 N N . TRP A 1 221 ? -17.558 -6.097 13.906 1.00 97.50 221 TRP A N 1
ATOM 1744 C CA . TRP A 1 221 ? -19.001 -5.888 13.774 1.00 97.50 221 TRP A CA 1
ATOM 1745 C C . TRP A 1 221 ? -19.708 -5.596 15.097 1.00 97.50 221 TRP A C 1
ATOM 1747 O O . TRP A 1 221 ? -20.709 -4.884 15.096 1.00 97.50 221 TRP A O 1
ATOM 1757 N N . ARG A 1 222 ? -19.190 -6.112 16.216 1.00 96.56 222 ARG A N 1
ATOM 1758 C CA . ARG A 1 222 ? -19.805 -5.964 17.544 1.00 96.56 222 ARG A CA 1
ATOM 1759 C C . ARG A 1 222 ? -19.170 -4.874 18.402 1.00 96.56 222 ARG A C 1
ATOM 1761 O O . ARG A 1 222 ? -1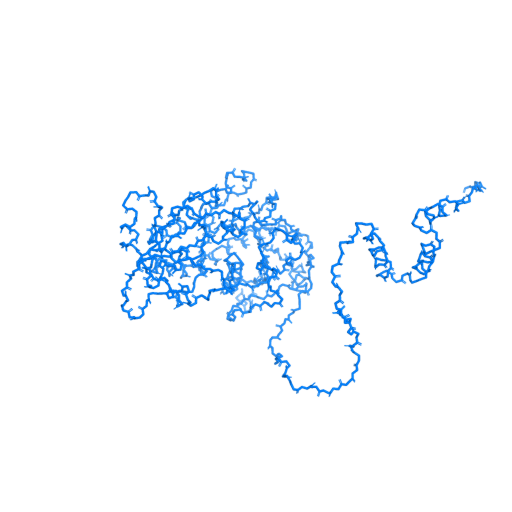9.805 -4.438 19.347 1.00 96.56 222 ARG A O 1
ATOM 1768 N N . SER A 1 223 ? -17.952 -4.425 18.110 1.00 97.75 223 SER A N 1
ATOM 1769 C CA . SER A 1 223 ? -17.303 -3.352 18.875 1.00 97.75 223 SER A CA 1
ATOM 1770 C C . SER A 1 223 ? -17.835 -1.965 18.501 1.00 97.75 223 SER A C 1
ATOM 1772 O O . SER A 1 223 ? -18.106 -1.680 17.331 1.00 97.75 223 SER A O 1
ATOM 1774 N N . GLU A 1 224 ? -17.946 -1.082 19.495 1.00 97.56 224 GLU A N 1
ATOM 1775 C CA . GLU A 1 224 ? -18.275 0.335 19.297 1.00 97.56 224 GLU A CA 1
ATOM 1776 C C . GLU A 1 224 ? -17.070 1.155 18.836 1.00 97.56 224 GLU A C 1
ATOM 1778 O O . GLU A 1 224 ? -17.243 2.158 18.144 1.00 97.56 224 GLU A O 1
ATOM 1783 N N . ILE A 1 225 ? -15.867 0.774 19.278 1.00 98.12 225 ILE A N 1
ATOM 1784 C CA . ILE A 1 225 ? -14.601 1.449 18.978 1.00 98.12 225 ILE A CA 1
ATOM 1785 C C . ILE A 1 225 ? -13.473 0.412 18.910 1.00 98.12 225 ILE A C 1
ATOM 1787 O O . ILE A 1 225 ? -13.393 -0.497 19.744 1.00 98.12 225 ILE A O 1
ATOM 1791 N N . PHE A 1 226 ? -12.573 0.588 17.946 1.00 98.62 226 PHE A N 1
ATOM 1792 C CA . PHE A 1 226 ? -11.309 -0.130 17.835 1.00 98.62 226 PHE A CA 1
ATOM 1793 C C . PHE A 1 226 ? -10.128 0.782 18.202 1.00 98.62 226 PHE A C 1
ATOM 1795 O O . PHE A 1 226 ? -9.930 1.821 17.580 1.00 98.62 226 PHE A O 1
ATOM 1802 N N . TYR A 1 227 ? -9.310 0.393 19.181 1.00 98.25 227 TYR A N 1
ATOM 1803 C CA . TYR A 1 227 ? -8.119 1.137 19.605 1.00 98.25 227 TYR A CA 1
ATOM 1804 C C . TYR A 1 227 ? -6.852 0.560 18.966 1.00 98.25 227 TYR A C 1
ATOM 1806 O O . TYR A 1 227 ? -6.462 -0.583 19.222 1.00 98.25 227 TYR A O 1
ATOM 1814 N N . CYS A 1 228 ? -6.180 1.354 18.136 1.00 97.25 228 CYS A N 1
ATOM 1815 C CA . CYS A 1 228 ? -5.050 0.907 17.331 1.00 97.25 228 CYS A CA 1
ATOM 1816 C C . CYS A 1 228 ? -3.745 1.580 17.770 1.00 97.25 228 CYS A C 1
ATOM 1818 O O . CYS A 1 228 ? -3.605 2.800 17.706 1.00 97.25 228 CYS A O 1
ATOM 1820 N N . TYR A 1 229 ? -2.766 0.776 18.189 1.00 96.19 229 TYR A N 1
ATOM 1821 C CA . TYR A 1 229 ? -1.483 1.251 18.732 1.00 96.19 229 TYR A CA 1
ATOM 1822 C C . TYR A 1 229 ? -0.356 1.282 17.696 1.00 96.19 229 TYR A C 1
ATOM 1824 O O . TYR A 1 229 ? 0.816 1.467 18.024 1.00 96.19 229 TYR A O 1
ATOM 1832 N N . GLU A 1 230 ? -0.672 1.033 16.435 1.00 92.69 230 GLU A N 1
ATOM 1833 C CA . GLU A 1 230 ? 0.316 0.962 15.374 1.00 92.69 230 GLU A CA 1
ATOM 1834 C C . GLU A 1 230 ? -0.313 1.228 14.014 1.00 92.69 230 GLU A C 1
ATOM 1836 O O . GLU A 1 230 ? -1.531 1.192 13.850 1.00 92.69 230 GLU A O 1
ATOM 1841 N N . ASP A 1 231 ? 0.545 1.447 13.026 1.00 91.25 231 ASP A N 1
ATOM 1842 C CA . ASP A 1 231 ? 0.130 1.519 11.637 1.00 91.25 231 ASP A CA 1
ATOM 1843 C C . ASP A 1 231 ? -0.069 0.113 11.055 1.00 91.25 231 ASP A C 1
ATOM 1845 O O . ASP A 1 231 ? 0.875 -0.691 10.959 1.00 91.25 231 ASP A O 1
ATOM 1849 N N . THR A 1 232 ? -1.320 -0.215 10.741 1.00 90.25 232 THR A N 1
ATOM 1850 C CA . THR A 1 232 ? -1.746 -1.552 10.326 1.00 90.25 232 THR A CA 1
ATOM 1851 C C . THR A 1 232 ? -3.000 -1.495 9.457 1.00 90.25 232 THR A C 1
ATOM 1853 O O . THR A 1 232 ? -3.851 -0.621 9.622 1.00 90.25 232 THR A O 1
ATOM 1856 N N . ALA A 1 233 ? -3.144 -2.485 8.572 1.00 90.38 233 ALA A N 1
ATOM 1857 C CA . ALA A 1 233 ? -4.328 -2.653 7.732 1.00 90.38 233 ALA A CA 1
ATOM 1858 C C . ALA A 1 233 ? -5.619 -2.829 8.555 1.00 90.38 233 ALA A C 1
ATOM 1860 O O . ALA A 1 233 ? -6.666 -2.351 8.121 1.00 90.38 233 ALA A O 1
ATOM 1861 N N . LEU A 1 234 ? -5.522 -3.384 9.776 1.00 94.19 234 LEU A N 1
ATOM 1862 C CA . LEU A 1 234 ? -6.659 -3.555 10.695 1.00 94.19 234 LEU A CA 1
ATOM 1863 C C . LEU A 1 234 ? -7.440 -2.257 10.931 1.00 94.19 234 LEU A C 1
ATOM 1865 O O . LEU A 1 234 ? -8.642 -2.308 11.152 1.00 94.19 234 LEU A O 1
ATOM 1869 N N . ALA A 1 235 ? -6.783 -1.093 10.875 1.00 95.62 235 ALA A N 1
ATOM 1870 C CA . ALA A 1 235 ? -7.461 0.188 11.033 1.00 95.62 235 ALA A CA 1
ATOM 1871 C C . ALA A 1 235 ? -8.466 0.458 9.905 1.00 95.62 235 ALA A C 1
ATOM 1873 O O . ALA A 1 235 ? -9.591 0.866 10.177 1.00 95.62 235 ALA A O 1
ATOM 1874 N N . ILE A 1 236 ? -8.077 0.206 8.652 1.00 95.31 236 ILE A N 1
ATOM 1875 C CA . ILE A 1 236 ? -8.963 0.340 7.486 1.00 95.31 236 ILE A CA 1
ATOM 1876 C C . ILE A 1 236 ? -10.035 -0.755 7.524 1.00 95.31 236 ILE A C 1
ATOM 1878 O O . ILE A 1 236 ? -11.208 -0.473 7.298 1.00 95.31 236 ILE A O 1
ATOM 1882 N N . GLU A 1 237 ? -9.648 -1.987 7.857 1.00 96.62 237 GLU A N 1
ATOM 1883 C CA . GLU A 1 237 ? -10.551 -3.142 7.944 1.00 96.62 237 GLU A CA 1
ATOM 1884 C C . GLU A 1 237 ? -11.657 -2.935 8.996 1.00 96.62 237 GLU A C 1
ATOM 1886 O O . GLU A 1 237 ? -12.828 -3.191 8.715 1.00 96.62 237 GLU A O 1
ATOM 1891 N N . ALA A 1 238 ? -11.320 -2.388 10.169 1.00 97.75 238 ALA A N 1
ATOM 1892 C CA . ALA A 1 238 ? -12.284 -2.031 11.209 1.00 97.75 238 ALA A CA 1
ATOM 1893 C C . ALA A 1 238 ? -13.300 -0.990 10.720 1.00 97.75 238 ALA A C 1
ATOM 1895 O O . ALA A 1 238 ? -14.509 -1.180 10.881 1.00 97.75 238 ALA A O 1
ATOM 1896 N N . ILE A 1 239 ? -12.817 0.072 10.066 1.00 97.75 239 ILE A N 1
ATOM 1897 C CA . ILE A 1 239 ? -13.660 1.164 9.562 1.00 97.75 239 ILE A CA 1
ATOM 1898 C C . ILE A 1 239 ? -14.628 0.652 8.494 1.00 97.75 239 ILE A C 1
ATOM 1900 O O . ILE A 1 239 ? -15.811 0.983 8.526 1.00 97.75 239 ILE A O 1
ATOM 1904 N N . LEU A 1 240 ? -14.164 -0.204 7.581 1.00 97.25 240 LEU A N 1
ATOM 1905 C CA . LEU A 1 240 ? -15.018 -0.822 6.562 1.00 97.25 240 LEU A CA 1
ATOM 1906 C C . LEU A 1 240 ? -16.094 -1.740 7.164 1.00 97.25 240 LEU A C 1
ATOM 1908 O O . LEU A 1 240 ? -17.189 -1.860 6.615 1.00 97.25 240 LEU A O 1
ATOM 1912 N N . CYS A 1 241 ? -15.815 -2.332 8.325 1.00 97.50 241 CYS A N 1
ATOM 1913 C CA . CYS A 1 241 ? -16.788 -3.066 9.134 1.00 97.50 241 CYS A CA 1
ATOM 1914 C C . CYS A 1 241 ? -17.695 -2.163 9.984 1.00 97.50 241 CYS A C 1
ATOM 1916 O O . CYS A 1 241 ? -18.486 -2.678 10.776 1.00 97.50 241 CYS A O 1
ATOM 1918 N N . GLY A 1 242 ? -17.600 -0.837 9.850 1.00 96.62 242 GLY A N 1
ATOM 1919 C CA . GLY A 1 242 ? -18.387 0.137 10.605 1.00 96.62 242 GLY A CA 1
ATOM 1920 C C . GLY A 1 242 ? -17.912 0.361 12.042 1.00 96.62 242 GLY A C 1
ATOM 1921 O O . GLY A 1 242 ? -18.657 0.943 12.825 1.00 96.62 242 GLY A O 1
ATOM 1922 N N . CYS A 1 243 ? -16.711 -0.102 12.400 1.00 97.94 243 CYS A N 1
ATOM 1923 C CA . CYS A 1 243 ? -16.087 0.124 13.701 1.00 97.94 243 CYS A CA 1
ATOM 1924 C C . CYS A 1 243 ? -15.100 1.301 13.604 1.00 97.94 243 CYS A C 1
ATOM 1926 O O . CYS A 1 243 ? -14.067 1.168 12.944 1.00 97.94 243 CYS A O 1
ATOM 1928 N N . PRO A 1 244 ? -15.389 2.458 14.222 1.00 98.19 244 PRO A N 1
ATOM 1929 C CA . PRO A 1 244 ? -14.473 3.590 14.233 1.00 98.19 244 PRO A CA 1
ATOM 1930 C C . PRO A 1 244 ? -13.135 3.240 14.890 1.00 98.19 244 PRO A C 1
ATOM 1932 O O . PRO A 1 244 ? -13.098 2.593 15.940 1.00 98.19 244 PRO A O 1
ATOM 1935 N N . THR A 1 245 ? -12.046 3.727 14.302 1.00 98.25 245 THR A N 1
ATOM 1936 C CA . THR A 1 245 ? -10.683 3.487 14.780 1.00 98.25 245 THR A CA 1
ATOM 1937 C C . THR A 1 245 ? -10.146 4.688 15.553 1.00 98.25 245 THR A C 1
ATOM 1939 O O . THR A 1 245 ? -10.076 5.801 15.036 1.00 98.25 245 THR A O 1
ATOM 1942 N N . VAL A 1 246 ? -9.683 4.461 16.777 1.00 98.06 246 VAL A N 1
ATOM 1943 C CA . VAL A 1 246 ? -8.975 5.448 17.594 1.00 98.06 246 VAL A CA 1
ATOM 1944 C C . VAL A 1 246 ? -7.500 5.076 17.640 1.00 98.06 246 VAL A C 1
ATOM 1946 O O . VAL A 1 246 ? -7.114 4.050 18.200 1.00 98.06 246 VAL A O 1
ATOM 1949 N N . PHE A 1 247 ? -6.660 5.913 17.044 1.00 97.81 247 PHE A N 1
ATOM 1950 C CA . PHE A 1 247 ? -5.216 5.726 17.052 1.00 97.81 247 PHE A CA 1
ATOM 1951 C C . PHE A 1 247 ? -4.603 6.236 18.357 1.00 97.81 247 PHE A C 1
ATOM 1953 O O . PHE A 1 247 ? -4.803 7.388 18.749 1.00 97.81 247 PHE A O 1
ATOM 1960 N N . VAL A 1 248 ? -3.813 5.386 19.012 1.00 96.81 248 VAL A N 1
ATOM 1961 C CA . VAL A 1 248 ? -3.174 5.689 20.297 1.00 96.81 248 VAL A CA 1
ATOM 1962 C C . VAL A 1 248 ? -1.670 5.846 20.099 1.00 96.81 248 VAL A C 1
ATOM 1964 O O . VAL A 1 248 ? -0.976 4.898 19.718 1.00 96.81 248 VAL A O 1
ATOM 1967 N N . ARG A 1 249 ? -1.159 7.057 20.356 1.00 95.62 249 ARG A N 1
ATOM 1968 C CA . ARG A 1 249 ? 0.273 7.357 20.231 1.00 95.62 249 ARG A CA 1
ATOM 1969 C C . ARG A 1 249 ? 1.088 6.548 21.232 1.00 95.62 249 ARG A C 1
ATOM 1971 O O . ARG A 1 249 ? 0.668 6.304 22.358 1.00 95.62 249 ARG A O 1
ATOM 1978 N N . ASN A 1 250 ? 2.288 6.175 20.817 1.00 94.38 250 ASN A N 1
ATOM 1979 C CA . ASN A 1 250 ? 3.309 5.592 21.674 1.00 94.38 250 ASN A CA 1
ATOM 1980 C C . ASN A 1 250 ? 4.698 5.894 21.100 1.00 94.38 250 ASN A C 1
ATOM 1982 O O . ASN A 1 250 ? 4.846 6.559 20.075 1.00 94.38 250 ASN A O 1
ATOM 1986 N N . LYS A 1 251 ? 5.735 5.371 21.751 1.00 93.00 251 LYS A N 1
ATOM 1987 C CA . LYS A 1 251 ? 7.133 5.585 21.371 1.00 93.00 251 LYS A CA 1
ATOM 1988 C C . LYS A 1 251 ? 7.470 5.178 19.927 1.00 93.00 251 LYS A C 1
ATOM 1990 O O . LYS A 1 251 ? 8.374 5.765 19.336 1.00 93.00 251 LYS A O 1
ATOM 1995 N N . TYR A 1 252 ? 6.784 4.184 19.357 1.00 90.56 252 TYR A N 1
ATOM 1996 C CA . TYR A 1 252 ? 7.071 3.659 18.010 1.00 90.56 252 TYR A CA 1
ATOM 1997 C C . TYR A 1 252 ? 6.040 4.065 16.960 1.00 90.56 252 TYR A C 1
ATOM 1999 O O . TYR A 1 252 ? 6.302 3.928 15.764 1.00 90.56 252 TYR A O 1
ATOM 2007 N N . PHE A 1 253 ? 4.896 4.584 17.395 1.00 91.94 253 PHE A N 1
ATOM 2008 C CA . PHE A 1 253 ? 3.851 5.116 16.542 1.00 91.94 253 PHE A CA 1
ATOM 2009 C C . PHE A 1 253 ? 3.477 6.514 17.020 1.00 91.94 253 PHE A C 1
ATOM 2011 O O . PHE A 1 253 ? 2.701 6.699 17.958 1.00 91.94 253 PHE A O 1
ATOM 2018 N N . ALA A 1 254 ? 4.056 7.507 16.348 1.00 90.56 254 ALA A N 1
ATOM 2019 C CA . ALA A 1 254 ? 3.761 8.896 16.637 1.00 90.56 254 ALA A CA 1
ATOM 2020 C C . ALA A 1 254 ? 2.390 9.307 16.093 1.00 90.56 254 ALA A C 1
ATOM 2022 O O . ALA A 1 254 ? 1.805 10.205 16.669 1.00 90.56 254 ALA A O 1
ATOM 2023 N N . GLY A 1 255 ? 1.858 8.666 15.047 1.00 85.94 255 GLY A N 1
ATOM 2024 C CA . GLY A 1 255 ? 0.675 9.142 14.321 1.00 85.94 255 GLY A CA 1
ATOM 2025 C C . GLY A 1 255 ? 0.940 10.434 13.519 1.00 85.94 255 GLY A C 1
ATOM 2026 O O . GLY A 1 255 ? 1.922 11.131 13.797 1.00 85.94 255 GLY A O 1
ATOM 2027 N N . PRO A 1 256 ? 0.080 10.802 12.548 1.00 92.56 256 PRO A N 1
ATOM 2028 C CA . PRO A 1 256 ? -1.087 10.056 12.042 1.00 92.56 256 PRO A CA 1
ATOM 2029 C C . PRO A 1 256 ? -0.695 8.756 11.297 1.00 92.56 256 PRO A C 1
ATOM 2031 O O . PRO A 1 256 ? 0.499 8.521 11.099 1.00 92.56 256 PRO A O 1
ATOM 2034 N N . PRO A 1 257 ? -1.655 7.883 10.916 1.00 93.06 257 PRO A N 1
ATOM 2035 C CA . PRO A 1 257 ? -1.362 6.719 10.073 1.00 93.06 257 PRO A CA 1
ATOM 2036 C C . PRO A 1 257 ? -0.762 7.125 8.717 1.00 93.06 257 PRO A C 1
ATOM 2038 O O . PRO A 1 257 ? -1.073 8.188 8.181 1.00 93.06 257 PRO A O 1
ATOM 2041 N N . LEU A 1 258 ? 0.058 6.250 8.135 1.00 92.81 258 LEU A N 1
ATOM 2042 C CA . LEU A 1 258 ? 0.850 6.476 6.923 1.00 92.81 258 LEU A CA 1
ATOM 2043 C C . LEU A 1 258 ? 0.026 6.970 5.735 1.00 92.81 258 LEU A C 1
ATOM 2045 O O . LEU A 1 258 ? 0.480 7.831 4.991 1.00 92.81 258 LEU A O 1
ATOM 2049 N N . ALA A 1 259 ? -1.174 6.414 5.567 1.00 92.25 259 ALA A N 1
ATOM 2050 C CA . ALA A 1 259 ? -2.078 6.718 4.463 1.00 92.25 259 ALA A CA 1
ATOM 2051 C C . ALA A 1 259 ? -3.147 7.767 4.826 1.00 92.25 259 ALA A C 1
ATOM 2053 O O . ALA A 1 259 ? -4.227 7.786 4.232 1.00 92.25 259 ALA A O 1
ATOM 2054 N N . ALA A 1 260 ? -2.913 8.606 5.843 1.00 94.06 260 ALA A N 1
ATOM 2055 C CA . ALA A 1 260 ? -3.891 9.599 6.299 1.00 94.06 260 ALA A CA 1
ATOM 2056 C C . ALA A 1 260 ? -4.281 10.614 5.211 1.00 94.06 260 ALA A C 1
ATOM 2058 O O . ALA A 1 260 ? -5.433 11.043 5.162 1.00 94.06 260 ALA A O 1
ATOM 2059 N N . HIS A 1 261 ? -3.354 10.995 4.326 1.00 94.69 261 HIS A N 1
ATOM 2060 C CA . HIS A 1 261 ? -3.663 11.906 3.219 1.00 94.69 261 HIS A CA 1
ATOM 2061 C C . HIS A 1 261 ? -4.566 11.246 2.179 1.00 94.69 261 HIS A C 1
ATOM 2063 O O . HIS A 1 261 ? -5.489 11.875 1.671 1.00 94.69 261 HIS A O 1
ATOM 2069 N N . GLU A 1 262 ? -4.306 9.975 1.888 1.00 94.88 262 GLU A N 1
ATOM 2070 C CA . GLU A 1 262 ? -5.004 9.207 0.867 1.00 94.88 262 GLU A CA 1
ATOM 2071 C C . GLU A 1 262 ? -6.382 8.766 1.350 1.00 94.88 262 GLU A C 1
ATOM 2073 O O . GLU A 1 262 ? -7.341 8.788 0.591 1.00 94.88 262 GLU A O 1
ATOM 2078 N N . THR A 1 263 ? -6.512 8.390 2.620 1.00 91.81 263 THR A N 1
ATOM 2079 C CA . THR A 1 263 ? -7.775 7.906 3.204 1.00 91.81 263 THR A CA 1
ATOM 2080 C C . THR A 1 263 ? -8.632 9.019 3.809 1.00 91.81 263 THR A C 1
ATOM 2082 O O . THR A 1 263 ? -9.813 8.801 4.085 1.00 91.81 263 THR A O 1
ATOM 2085 N N . GLY A 1 264 ? -8.070 10.217 3.998 1.00 91.88 264 GLY A N 1
ATOM 2086 C CA . GLY A 1 264 ? -8.705 11.288 4.761 1.00 91.88 264 GLY A CA 1
ATOM 2087 C C . GLY A 1 264 ? -8.902 10.901 6.230 1.00 91.88 264 GLY A C 1
ATOM 2088 O O . GLY A 1 264 ? -8.268 9.979 6.732 1.00 91.88 264 GLY A O 1
ATOM 2089 N N . GLN A 1 265 ? -9.810 11.588 6.929 1.00 91.88 265 GLN A N 1
ATOM 2090 C CA . GLN A 1 265 ? -10.202 11.283 8.318 1.00 91.88 265 GLN A CA 1
ATOM 2091 C C . GLN A 1 265 ? -11.588 10.617 8.393 1.00 91.88 265 GLN A C 1
ATOM 2093 O O . GLN A 1 265 ? -12.443 10.987 9.204 1.00 91.88 265 GLN A O 1
ATOM 2098 N N . PHE A 1 266 ? -11.852 9.662 7.499 1.00 96.06 266 PHE A N 1
ATOM 2099 C CA . PHE A 1 266 ? -13.091 8.886 7.520 1.00 96.06 266 PHE A CA 1
ATOM 2100 C C . PHE A 1 266 ? -12.970 7.721 8.496 1.00 96.06 266 PHE A C 1
ATOM 2102 O O . PHE A 1 266 ? -12.120 6.854 8.323 1.00 96.06 266 PHE A O 1
ATOM 2109 N N . GLY A 1 267 ? -13.820 7.698 9.522 1.00 96.88 267 GLY A N 1
ATOM 2110 C CA . GLY A 1 267 ? -13.882 6.588 10.466 1.00 96.88 267 GLY A CA 1
ATOM 2111 C C . GLY A 1 267 ? -12.752 6.519 11.483 1.00 96.88 267 GLY A C 1
ATOM 2112 O O . GLY A 1 267 ? -12.738 5.570 12.259 1.00 96.88 267 GLY A O 1
ATOM 2113 N N . TRP A 1 268 ? -11.831 7.488 11.525 1.00 97.81 268 TRP A N 1
ATOM 2114 C CA . TRP A 1 268 ? -10.750 7.482 12.509 1.00 97.81 268 TRP A CA 1
ATOM 2115 C C . TRP A 1 268 ? -10.427 8.847 13.120 1.00 97.81 268 TRP A C 1
ATOM 2117 O O . TRP A 1 268 ? -10.718 9.903 12.549 1.00 97.81 268 TRP A O 1
ATOM 2127 N N . CYS A 1 269 ? -9.801 8.805 14.295 1.00 97.50 269 CYS A N 1
ATOM 2128 C CA . CYS A 1 269 ? -9.226 9.958 14.986 1.00 97.50 269 CYS A CA 1
ATOM 2129 C C . CYS A 1 269 ? -7.980 9.560 15.791 1.00 97.50 269 CYS A C 1
ATOM 2131 O O . CYS A 1 269 ? -7.690 8.371 15.959 1.00 97.50 269 CYS A O 1
ATOM 2133 N N . MET A 1 270 ? -7.249 10.551 16.298 1.00 97.12 270 MET A N 1
ATOM 2134 C CA . MET A 1 270 ? -6.276 10.316 17.371 1.00 97.12 270 MET A CA 1
ATOM 2135 C C . MET A 1 270 ? -6.995 10.311 18.731 1.00 97.12 270 MET A C 1
ATOM 2137 O O . MET A 1 270 ? -8.026 10.963 18.884 1.00 97.12 270 MET A O 1
ATOM 2141 N N . LEU A 1 271 ? -6.481 9.567 19.717 1.00 95.88 271 LEU A N 1
ATOM 2142 C CA . LEU A 1 271 ? -7.082 9.483 21.061 1.00 95.88 271 LEU A CA 1
ATOM 2143 C C . LEU A 1 271 ? -7.194 10.850 21.758 1.00 95.88 271 LEU A C 1
ATOM 2145 O O . LEU A 1 271 ? -8.144 11.087 22.494 1.00 95.88 271 LEU A O 1
ATOM 2149 N N . ASP A 1 272 ? -6.216 11.723 21.530 1.00 93.81 272 ASP A N 1
ATOM 2150 C CA . ASP A 1 272 ? -6.077 13.057 22.120 1.00 93.81 272 ASP A CA 1
ATOM 2151 C C . ASP A 1 272 ? -6.783 14.161 21.315 1.00 93.81 272 ASP A C 1
ATOM 2153 O O . ASP A 1 272 ? -6.559 15.345 21.550 1.00 93.81 272 ASP A O 1
ATOM 2157 N N . GLU A 1 273 ? -7.616 13.790 20.342 1.00 95.44 273 GLU A N 1
ATOM 2158 C CA . GLU A 1 273 ? -8.290 14.737 19.464 1.00 95.44 273 GLU A CA 1
ATOM 2159 C C . GLU A 1 273 ? -9.669 15.155 19.994 1.00 95.44 273 GLU A C 1
ATOM 2161 O O . GLU A 1 273 ? -10.584 14.333 20.102 1.00 95.44 273 GLU A O 1
ATOM 2166 N N . ASP A 1 274 ? -9.844 16.455 20.244 1.00 96.44 274 ASP A N 1
ATOM 2167 C CA . ASP A 1 274 ? -11.114 17.040 20.686 1.00 96.44 274 ASP A CA 1
ATOM 2168 C C . ASP A 1 274 ? -12.251 16.753 19.687 1.00 96.44 274 ASP A C 1
ATOM 2170 O O . ASP A 1 274 ? -12.202 17.145 18.518 1.00 96.44 274 ASP A O 1
ATOM 2174 N N . GLY A 1 275 ? -13.295 16.053 20.146 1.00 96.75 275 GLY A N 1
ATOM 2175 C CA . GLY A 1 275 ? -14.433 15.641 19.309 1.00 96.75 275 GLY A CA 1
ATOM 2176 C C . GLY A 1 275 ? -14.085 14.607 18.226 1.00 96.75 275 GLY A C 1
ATOM 2177 O O . GLY A 1 275 ? -14.867 14.386 17.293 1.00 96.75 275 GLY A O 1
ATOM 2178 N N . GLY A 1 276 ? -12.899 13.993 18.304 1.00 97.44 276 GLY A N 1
ATOM 2179 C CA . GLY A 1 276 ? -12.400 13.054 17.304 1.00 97.44 276 GLY A CA 1
ATOM 2180 C C . GLY A 1 276 ? -13.260 11.796 17.191 1.00 97.44 276 GLY A C 1
ATOM 2181 O O . GLY A 1 276 ? -13.571 11.364 16.078 1.00 97.44 276 GLY A O 1
ATOM 2182 N N . ILE A 1 277 ? -13.699 11.239 18.324 1.00 97.31 277 ILE A N 1
ATOM 2183 C CA . ILE A 1 277 ? -14.488 9.998 18.370 1.00 97.31 277 ILE A CA 1
ATOM 2184 C C . ILE A 1 277 ? -15.868 10.210 17.738 1.00 97.31 277 ILE A C 1
ATOM 2186 O O . ILE A 1 277 ? -16.318 9.391 16.934 1.00 97.31 277 ILE A O 1
ATOM 2190 N N . GLU A 1 278 ? -16.536 11.317 18.054 1.00 97.75 278 GLU A N 1
ATOM 2191 C CA . GLU A 1 278 ? -17.838 11.688 17.502 1.00 97.75 278 GLU A CA 1
ATOM 2192 C C . GLU A 1 278 ? -17.755 11.855 15.985 1.00 97.75 278 GLU A C 1
ATOM 2194 O O . GLU A 1 278 ? -18.597 11.331 15.250 1.00 97.75 278 GLU A O 1
ATOM 2199 N N . ARG A 1 279 ? -16.703 12.524 15.496 1.00 97.75 279 ARG A N 1
ATOM 2200 C CA . ARG A 1 279 ? -16.465 12.662 14.058 1.00 97.75 279 ARG A CA 1
ATOM 2201 C C . ARG A 1 279 ? -16.189 11.311 13.407 1.00 97.75 279 ARG A C 1
ATOM 2203 O O . ARG A 1 279 ? -16.784 11.025 12.372 1.00 97.75 279 ARG A O 1
ATOM 2210 N N . ALA A 1 280 ? -15.316 10.492 13.991 1.00 98.00 280 ALA A N 1
ATOM 2211 C CA . ALA A 1 280 ? -14.986 9.168 13.471 1.00 98.00 280 ALA A CA 1
ATOM 2212 C C . ALA A 1 280 ? -16.249 8.301 13.342 1.00 98.00 280 ALA A C 1
ATOM 2214 O O . ALA A 1 280 ? -16.490 7.721 12.286 1.00 98.00 280 ALA A O 1
ATOM 2215 N N . ARG A 1 281 ? -17.120 8.301 14.359 1.00 97.31 281 ARG A N 1
ATOM 2216 C CA . ARG A 1 281 ? -18.443 7.653 14.313 1.00 97.31 281 ARG A CA 1
ATOM 2217 C C . ARG A 1 281 ? -19.308 8.182 13.172 1.00 97.31 281 ARG A C 1
ATOM 2219 O O . ARG A 1 281 ? -19.851 7.397 12.402 1.00 97.31 281 ARG A O 1
ATOM 2226 N N . ALA A 1 282 ? -19.400 9.502 13.022 1.00 97.56 282 ALA A N 1
ATOM 2227 C CA . ALA A 1 282 ? -20.218 10.131 11.986 1.00 97.56 282 ALA A CA 1
ATOM 2228 C C . ALA A 1 282 ? -19.698 9.903 10.552 1.00 97.56 282 ALA A C 1
ATOM 2230 O O . ALA A 1 282 ? -20.450 10.061 9.589 1.00 97.56 282 ALA A O 1
ATOM 2231 N N . THR A 1 283 ? -18.417 9.562 10.379 1.00 97.62 283 THR A N 1
ATOM 2232 C CA . THR A 1 283 ? -17.789 9.408 9.057 1.00 97.62 283 THR A CA 1
ATOM 2233 C C . THR A 1 283 ? -17.387 7.978 8.703 1.00 97.62 283 THR A C 1
ATOM 2235 O O . THR A 1 283 ? -16.960 7.759 7.571 1.00 97.62 283 THR A O 1
ATOM 2238 N N . VAL A 1 284 ? -17.557 7.004 9.605 1.00 95.94 284 VAL A N 1
ATOM 2239 C CA . VAL A 1 284 ? -17.112 5.608 9.424 1.00 95.94 284 VAL A CA 1
ATOM 2240 C C . VAL A 1 284 ? -17.639 4.965 8.134 1.00 95.94 284 VAL A C 1
ATOM 2242 O O . VAL A 1 284 ? -16.884 4.326 7.407 1.00 95.94 284 VAL A O 1
ATOM 2245 N N . GLY A 1 285 ? -18.897 5.232 7.768 1.00 94.00 285 GLY A N 1
ATOM 2246 C CA . GLY A 1 285 ? -19.515 4.692 6.551 1.00 94.00 285 GLY A CA 1
ATOM 2247 C C . GLY A 1 285 ? -18.978 5.271 5.236 1.00 94.00 285 GLY A C 1
ATOM 2248 O O . GLY A 1 285 ? -19.244 4.714 4.177 1.00 94.00 285 GLY A O 1
ATOM 2249 N N . LYS A 1 286 ? -18.206 6.367 5.272 1.00 95.50 286 LYS A N 1
ATOM 2250 C CA . LYS A 1 286 ? -17.721 7.054 4.061 1.00 95.50 286 LYS A CA 1
ATOM 2251 C C . LYS A 1 286 ? -16.490 6.393 3.439 1.00 95.50 286 LYS A C 1
ATOM 2253 O O . LYS A 1 286 ? -16.216 6.602 2.260 1.00 95.50 286 LYS A O 1
ATOM 2258 N N . LEU A 1 287 ? -15.738 5.597 4.208 1.00 95.06 287 LEU A N 1
ATOM 2259 C CA . LEU A 1 287 ? -14.471 5.040 3.730 1.00 95.06 287 LEU A CA 1
ATOM 2260 C C . LEU A 1 287 ? -14.666 4.029 2.589 1.00 95.06 287 LEU A C 1
ATOM 2262 O O . LEU A 1 287 ? -13.826 3.964 1.699 1.00 95.06 287 LEU A O 1
ATOM 2266 N N . SER A 1 288 ? -15.761 3.263 2.583 1.00 94.31 288 SER A N 1
ATOM 2267 C CA . SER A 1 288 ? -15.995 2.225 1.566 1.00 94.31 288 SER A CA 1
ATOM 2268 C C . SER A 1 288 ? -16.087 2.806 0.149 1.00 94.31 288 SER A C 1
ATOM 2270 O O . SER A 1 288 ? -15.379 2.352 -0.755 1.00 94.31 288 SER A O 1
ATOM 2272 N N . GLU A 1 289 ? -16.883 3.863 -0.037 1.00 93.75 289 GLU A N 1
ATOM 2273 C CA . GLU A 1 289 ? -16.995 4.571 -1.320 1.00 93.75 289 GLU A CA 1
ATOM 2274 C C . GLU A 1 289 ? -15.661 5.211 -1.720 1.00 93.75 289 GLU A C 1
ATOM 2276 O O . GLU A 1 289 ? -15.231 5.112 -2.871 1.00 93.75 289 GLU A O 1
ATOM 2281 N N . HIS A 1 290 ? -14.963 5.803 -0.747 1.00 94.50 290 HIS A N 1
ATOM 2282 C CA . HIS A 1 290 ? -13.664 6.434 -0.958 1.00 94.50 290 HIS A CA 1
ATOM 2283 C C . HIS A 1 290 ? -12.603 5.433 -1.442 1.00 94.50 290 HIS A C 1
ATOM 2285 O O . HIS A 1 290 ? -11.974 5.647 -2.478 1.00 94.50 290 HIS A O 1
ATOM 2291 N N . ILE A 1 291 ? -12.456 4.291 -0.766 1.00 94.50 291 ILE A N 1
ATOM 2292 C CA . ILE A 1 291 ? -11.528 3.218 -1.157 1.00 94.50 291 ILE A CA 1
ATOM 2293 C C . ILE A 1 291 ? -11.920 2.611 -2.506 1.00 94.50 291 ILE A C 1
ATOM 2295 O O . ILE A 1 291 ? -11.048 2.366 -3.340 1.00 94.50 291 ILE A O 1
ATOM 2299 N N . SER A 1 292 ? -13.217 2.428 -2.762 1.00 94.19 292 SER A N 1
ATOM 2300 C CA . SER A 1 292 ? -13.706 1.955 -4.063 1.00 94.19 292 SER A CA 1
ATOM 2301 C C . SER A 1 292 ? -13.293 2.897 -5.198 1.00 94.19 292 SER A C 1
ATOM 2303 O O . SER A 1 292 ? -12.871 2.439 -6.260 1.00 94.19 292 SER A O 1
ATOM 2305 N N . SER A 1 293 ? -13.342 4.215 -4.972 1.00 93.94 293 SER A N 1
ATOM 2306 C CA . SER A 1 293 ? -12.885 5.202 -5.957 1.00 93.94 293 SER A CA 1
ATOM 2307 C C . SER A 1 293 ? -11.385 5.078 -6.258 1.00 93.94 293 SER A C 1
ATOM 2309 O O . SER A 1 293 ? -10.993 5.106 -7.427 1.00 93.94 293 SER A O 1
ATOM 2311 N N . TYR A 1 294 ? -10.557 4.832 -5.233 1.00 91.88 294 TYR A N 1
ATOM 2312 C CA . TYR A 1 294 ? -9.132 4.555 -5.412 1.00 91.88 294 TYR A CA 1
ATOM 2313 C C . TYR A 1 294 ? -8.922 3.300 -6.248 1.00 91.88 294 TYR A C 1
ATOM 2315 O O . TYR A 1 294 ? -8.246 3.378 -7.274 1.00 91.88 294 TYR A O 1
ATOM 2323 N N . LEU A 1 295 ? -9.551 2.181 -5.872 1.00 92.44 295 LEU A N 1
ATOM 2324 C CA . LEU A 1 295 ? -9.434 0.909 -6.590 1.00 92.44 295 LEU A CA 1
ATOM 2325 C C . LEU A 1 295 ? -9.787 1.050 -8.078 1.00 92.44 295 LEU A C 1
ATOM 2327 O O . LEU A 1 295 ? -9.048 0.561 -8.930 1.00 92.44 295 LEU A O 1
ATOM 2331 N N . ASN A 1 296 ? -10.850 1.792 -8.396 1.00 94.44 296 ASN A N 1
ATOM 2332 C CA . ASN A 1 296 ? -11.266 2.053 -9.777 1.00 94.44 296 ASN A CA 1
ATOM 2333 C C . ASN A 1 296 ? -10.259 2.904 -10.569 1.00 94.44 296 ASN A C 1
ATOM 2335 O O . ASN A 1 296 ? -10.186 2.797 -11.792 1.00 94.44 296 ASN A O 1
ATOM 2339 N N . SER A 1 297 ? -9.482 3.752 -9.891 1.00 95.25 297 SER A N 1
ATOM 2340 C CA . SER A 1 297 ? -8.491 4.630 -10.524 1.00 95.25 297 SER A CA 1
ATOM 2341 C C . SER A 1 297 ? -7.115 3.979 -10.721 1.00 95.25 297 SER A C 1
ATOM 2343 O O . SER A 1 297 ? -6.342 4.431 -11.563 1.00 95.25 297 SER A O 1
ATOM 2345 N N . ILE A 1 298 ? -6.799 2.905 -9.988 1.00 95.50 298 ILE A N 1
ATOM 2346 C CA . ILE A 1 298 ? -5.483 2.246 -10.039 1.00 95.50 298 ILE A CA 1
ATOM 2347 C C . ILE A 1 298 ? -5.067 1.844 -11.465 1.00 95.50 298 ILE A C 1
ATOM 2349 O O . ILE A 1 298 ? -3.935 2.160 -11.844 1.00 95.50 298 ILE A O 1
ATOM 2353 N N . PRO A 1 299 ? -5.922 1.195 -12.289 1.00 96.69 299 PRO A N 1
ATOM 2354 C CA . PRO A 1 299 ? -5.505 0.756 -13.619 1.00 96.69 299 PRO A CA 1
ATOM 2355 C C . PRO A 1 299 ? -5.050 1.916 -14.512 1.00 96.69 299 PRO A C 1
ATOM 2357 O O . PRO A 1 299 ? -4.034 1.808 -15.199 1.00 96.69 299 PRO A O 1
ATOM 2360 N N . SER A 1 300 ? -5.772 3.042 -14.490 1.00 97.56 300 SER A N 1
ATOM 2361 C CA . SER A 1 300 ? -5.435 4.208 -15.311 1.00 97.56 300 SER A CA 1
ATOM 2362 C C . SER A 1 300 ? -4.200 4.939 -14.786 1.00 97.56 300 SER A C 1
ATOM 2364 O O . SER A 1 300 ? -3.350 5.322 -15.588 1.00 97.56 300 SER A O 1
ATOM 2366 N N . GLN A 1 301 ? -4.044 5.067 -13.464 1.00 97.62 301 GLN A N 1
ATOM 2367 C CA . GLN A 1 301 ? -2.837 5.641 -12.861 1.00 97.62 301 GLN A CA 1
ATOM 2368 C C . GLN A 1 301 ? -1.584 4.833 -13.230 1.00 97.62 301 GLN A C 1
ATOM 2370 O O . GLN A 1 301 ? -0.598 5.400 -13.700 1.00 97.62 301 GLN A O 1
ATOM 2375 N N . ILE A 1 302 ? -1.637 3.503 -13.102 1.00 98.25 302 ILE A N 1
ATOM 2376 C CA . ILE A 1 302 ? -0.518 2.622 -13.466 1.00 98.25 302 ILE A CA 1
ATOM 2377 C C . ILE A 1 302 ? -0.212 2.703 -14.964 1.00 98.25 302 ILE A C 1
ATOM 2379 O O . ILE A 1 302 ? 0.959 2.746 -15.341 1.00 98.25 302 ILE A O 1
ATOM 2383 N N . ALA A 1 303 ? -1.232 2.773 -15.824 1.00 98.00 303 ALA A N 1
ATOM 2384 C CA . ALA A 1 303 ? -1.024 2.937 -17.259 1.00 98.00 303 ALA A CA 1
ATOM 2385 C C . ALA A 1 303 ? -0.283 4.246 -17.591 1.00 98.00 303 ALA A C 1
ATOM 2387 O O . ALA A 1 303 ? 0.625 4.239 -18.423 1.00 98.00 303 ALA A O 1
ATOM 2388 N N . VAL A 1 304 ? -0.624 5.357 -16.926 1.00 98.00 304 VAL A N 1
ATOM 2389 C CA . VAL A 1 304 ? 0.061 6.651 -17.103 1.00 98.00 304 VAL A CA 1
ATOM 2390 C C . VAL A 1 304 ? 1.509 6.583 -16.613 1.00 98.00 304 VAL A C 1
ATOM 2392 O O . VAL A 1 304 ? 2.418 6.973 -17.347 1.00 98.00 304 VAL A O 1
ATOM 2395 N N . LEU A 1 305 ? 1.750 6.025 -15.422 1.00 97.69 305 LEU A N 1
ATOM 2396 C CA . LEU A 1 305 ? 3.104 5.830 -14.892 1.00 97.69 305 LEU A CA 1
ATOM 2397 C C . LEU A 1 305 ? 3.960 4.972 -15.833 1.00 97.69 305 LEU A C 1
ATOM 2399 O O . LEU A 1 305 ? 5.066 5.368 -16.202 1.00 97.69 305 LEU A O 1
ATOM 2403 N N . GLY A 1 306 ? 3.421 3.843 -16.304 1.00 97.19 306 GLY A N 1
ATOM 2404 C CA . GLY A 1 306 ? 4.091 2.964 -17.262 1.00 97.19 306 GLY A CA 1
ATOM 2405 C C . GLY A 1 306 ? 4.444 3.679 -18.569 1.00 97.19 306 GLY A C 1
ATOM 2406 O O . GLY A 1 306 ? 5.571 3.570 -19.059 1.00 97.19 306 GLY A O 1
ATOM 2407 N N . GLN A 1 307 ? 3.526 4.484 -19.114 1.00 96.75 307 GLN A N 1
ATOM 2408 C CA . GLN A 1 307 ? 3.793 5.297 -20.303 1.00 96.75 307 GLN A CA 1
ATOM 2409 C C . GLN A 1 307 ? 4.932 6.299 -20.075 1.00 96.75 307 GLN A C 1
ATOM 2411 O O . GLN A 1 307 ? 5.828 6.393 -20.920 1.00 96.75 307 GLN A O 1
ATOM 2416 N N . ASN A 1 308 ? 4.928 6.995 -18.935 1.00 96.62 308 ASN A N 1
ATOM 2417 C CA . ASN A 1 308 ? 5.937 7.991 -18.581 1.00 96.62 308 ASN A CA 1
ATOM 2418 C C . ASN A 1 308 ? 7.323 7.359 -18.398 1.00 96.62 308 ASN A C 1
ATOM 2420 O O . ASN A 1 308 ? 8.298 7.818 -18.997 1.00 96.62 308 ASN A O 1
ATOM 2424 N N . TRP A 1 309 ? 7.422 6.272 -17.628 1.00 97.00 309 TRP A N 1
ATOM 2425 C CA . TRP A 1 309 ? 8.691 5.571 -17.411 1.00 97.00 309 TRP A CA 1
ATOM 2426 C C . TRP A 1 309 ? 9.238 4.997 -18.719 1.00 97.00 309 TRP A C 1
ATOM 2428 O O . TRP A 1 309 ? 10.429 5.115 -19.007 1.00 97.00 309 TRP A O 1
ATOM 2438 N N . ARG A 1 310 ? 8.373 4.456 -19.583 1.00 95.25 310 ARG A N 1
ATOM 2439 C CA . ARG A 1 310 ? 8.788 3.959 -20.899 1.00 95.25 310 ARG A CA 1
ATOM 2440 C C . ARG A 1 310 ? 9.270 5.066 -21.829 1.00 95.25 310 ARG A C 1
ATOM 2442 O O . ARG A 1 310 ? 10.227 4.842 -22.568 1.00 95.25 310 ARG A O 1
ATOM 2449 N N . ALA A 1 311 ? 8.642 6.241 -21.811 1.00 95.44 311 ALA A N 1
ATOM 2450 C CA . ALA A 1 311 ? 9.110 7.384 -22.592 1.00 95.44 311 ALA A CA 1
ATOM 2451 C C . ALA A 1 311 ? 10.542 7.781 -22.191 1.00 95.44 311 ALA A C 1
ATOM 2453 O O . ALA A 1 311 ? 11.383 8.001 -23.062 1.00 95.44 311 ALA A O 1
ATOM 2454 N N . GLN A 1 312 ? 10.846 7.773 -20.890 1.00 94.94 312 GLN A N 1
ATOM 2455 C CA . GLN A 1 312 ? 12.200 8.013 -20.388 1.00 94.94 312 GLN A CA 1
ATOM 2456 C C . GLN A 1 312 ? 13.179 6.892 -20.767 1.00 94.94 312 GLN A C 1
ATOM 2458 O O . GLN A 1 312 ? 14.311 7.178 -21.154 1.00 94.94 312 GLN A O 1
ATOM 2463 N N . ALA A 1 313 ? 12.751 5.628 -20.713 1.00 94.75 313 ALA A N 1
ATOM 2464 C CA . ALA A 1 313 ? 13.576 4.493 -21.124 1.00 94.75 313 ALA A CA 1
ATOM 2465 C C . ALA A 1 313 ? 13.904 4.516 -22.627 1.00 94.75 313 ALA A C 1
ATOM 2467 O O . ALA A 1 313 ? 15.037 4.242 -23.008 1.00 94.75 313 ALA A O 1
ATOM 2468 N N . ASN A 1 314 ? 12.950 4.907 -23.482 1.00 93.00 314 ASN A N 1
ATOM 2469 C CA . ASN A 1 314 ? 13.157 5.053 -24.931 1.00 93.00 314 ASN A CA 1
ATOM 2470 C C . ASN A 1 314 ? 14.235 6.089 -25.278 1.00 93.00 314 ASN A C 1
ATOM 2472 O O . ASN A 1 314 ? 14.887 5.973 -26.312 1.00 93.00 314 ASN A O 1
ATOM 2476 N N . ALA A 1 315 ? 14.421 7.101 -24.429 1.00 90.38 315 ALA A N 1
ATOM 2477 C CA . ALA A 1 315 ? 15.450 8.119 -24.608 1.00 90.38 315 ALA A CA 1
ATOM 2478 C C . ALA A 1 315 ? 16.856 7.641 -24.192 1.00 90.38 315 ALA A C 1
ATOM 2480 O O . ALA A 1 315 ? 17.817 8.402 -24.304 1.00 90.38 315 ALA A O 1
ATOM 2481 N N . ARG A 1 316 ? 16.993 6.401 -23.700 1.00 87.25 316 ARG A N 1
ATOM 2482 C CA . ARG A 1 316 ? 18.247 5.847 -23.184 1.00 87.25 316 ARG A CA 1
ATOM 2483 C C . ARG A 1 316 ? 18.707 4.657 -24.026 1.00 87.25 316 ARG A C 1
ATOM 2485 O O . ARG A 1 316 ? 17.910 3.753 -24.286 1.00 87.25 316 ARG A O 1
ATOM 2492 N N . PRO A 1 317 ? 19.992 4.598 -24.415 1.00 81.12 317 PRO A N 1
ATOM 2493 C CA . PRO A 1 317 ? 20.532 3.399 -25.033 1.00 81.12 317 PRO A CA 1
ATOM 2494 C C . PRO A 1 317 ? 20.547 2.251 -24.018 1.00 81.12 317 PRO A C 1
ATOM 2496 O O . PRO A 1 317 ? 20.856 2.455 -22.840 1.00 81.12 317 PRO A O 1
ATOM 2499 N N . TYR A 1 318 ? 20.263 1.038 -24.489 1.00 79.12 318 TYR A N 1
ATOM 2500 C CA . TYR A 1 318 ? 20.457 -0.158 -23.679 1.00 79.12 318 TYR A CA 1
ATOM 2501 C C . TYR A 1 318 ? 21.933 -0.262 -23.273 1.00 79.12 318 TYR A C 1
ATOM 2503 O O . TYR A 1 318 ? 22.820 -0.204 -24.131 1.00 79.12 318 TYR A O 1
ATOM 2511 N N . ALA A 1 319 ? 22.198 -0.429 -21.977 1.00 73.50 319 ALA A N 1
ATOM 2512 C CA . ALA A 1 319 ? 23.545 -0.535 -21.428 1.00 73.50 319 ALA A CA 1
ATOM 2513 C C . ALA A 1 319 ? 23.591 -1.583 -20.307 1.00 73.50 319 ALA A C 1
ATOM 2515 O O . ALA A 1 319 ? 22.752 -1.563 -19.409 1.00 73.50 319 ALA A O 1
ATOM 2516 N N . GLY A 1 320 ? 24.606 -2.453 -20.351 1.00 71.50 320 GLY A N 1
ATOM 2517 C CA . GLY A 1 320 ? 24.871 -3.475 -19.331 1.00 71.50 320 GLY A CA 1
ATOM 2518 C C . GLY A 1 320 ? 24.118 -4.794 -19.531 1.00 71.50 320 GLY A C 1
ATOM 2519 O O . GLY A 1 320 ? 23.095 -4.863 -20.203 1.00 71.50 320 GLY A O 1
ATOM 2520 N N . THR A 1 321 ? 24.628 -5.872 -18.946 1.00 74.25 321 THR A N 1
ATOM 2521 C CA . THR A 1 321 ? 23.947 -7.173 -18.901 1.00 74.25 321 THR A CA 1
ATOM 2522 C C . THR A 1 321 ? 23.258 -7.337 -17.550 1.00 74.25 321 THR A C 1
ATOM 2524 O O . THR A 1 321 ? 23.850 -7.029 -16.515 1.00 74.25 321 THR A O 1
ATOM 2527 N N . ILE A 1 322 ? 22.009 -7.808 -17.559 1.00 82.38 322 ILE A N 1
ATOM 2528 C CA . ILE A 1 322 ? 21.301 -8.207 -16.340 1.00 82.38 322 ILE A CA 1
ATOM 2529 C C . ILE A 1 322 ? 21.470 -9.716 -16.189 1.00 82.38 322 ILE A C 1
ATOM 2531 O O . ILE A 1 322 ? 20.978 -10.485 -17.011 1.00 82.38 322 ILE A O 1
ATOM 2535 N N . ASP A 1 323 ? 22.137 -10.124 -15.117 1.00 77.06 323 ASP A N 1
ATOM 2536 C CA . ASP A 1 323 ? 22.226 -11.524 -14.720 1.00 77.06 323 ASP A CA 1
ATOM 2537 C C . ASP A 1 323 ? 21.266 -11.757 -13.559 1.00 77.06 323 ASP A C 1
ATOM 2539 O O . ASP A 1 323 ? 21.378 -11.121 -12.504 1.00 77.06 323 ASP A O 1
ATOM 2543 N N . LEU A 1 324 ? 20.296 -12.654 -13.744 1.00 74.75 324 LEU A N 1
ATOM 2544 C CA . LEU A 1 324 ? 19.336 -12.923 -12.682 1.00 74.75 324 LEU A CA 1
ATOM 2545 C C . LEU A 1 324 ? 20.012 -13.677 -11.529 1.00 74.75 324 LEU A C 1
ATOM 2547 O O . LEU A 1 324 ? 20.692 -14.683 -11.754 1.00 74.75 324 LEU A O 1
ATOM 2551 N N . PRO A 1 325 ? 19.780 -13.260 -10.269 1.00 60.69 325 PRO A N 1
ATOM 2552 C CA . PRO A 1 325 ? 20.366 -13.922 -9.102 1.00 60.69 325 PRO A CA 1
ATOM 2553 C C . PRO A 1 325 ? 19.811 -15.339 -8.888 1.00 60.69 325 PRO A C 1
ATOM 2555 O O . PRO A 1 325 ? 20.350 -16.103 -8.087 1.00 60.69 325 PRO A O 1
ATOM 2558 N N . LEU A 1 326 ? 18.726 -15.691 -9.585 1.00 63.44 326 LEU A N 1
ATOM 2559 C CA . LEU A 1 326 ? 18.056 -16.982 -9.545 1.00 63.44 326 LEU A CA 1
ATOM 2560 C C . LEU A 1 326 ? 17.643 -17.403 -10.960 1.00 63.44 326 LEU A C 1
ATOM 2562 O O . LEU A 1 326 ? 17.393 -16.565 -11.821 1.00 63.44 326 LEU A O 1
ATOM 2566 N N . LYS A 1 327 ? 17.510 -18.716 -11.173 1.00 60.97 327 LYS A N 1
ATOM 2567 C CA . LYS A 1 327 ? 16.876 -19.299 -12.365 1.00 60.97 327 LYS A CA 1
ATOM 2568 C C . LYS A 1 327 ? 15.440 -19.704 -12.014 1.00 60.97 327 LYS A C 1
ATOM 2570 O O . LYS A 1 327 ? 15.233 -20.863 -11.639 1.00 60.97 327 LYS A O 1
ATOM 2575 N N . PRO A 1 328 ? 14.459 -18.784 -12.046 1.00 58.06 328 PRO A N 1
ATOM 2576 C CA . PRO A 1 328 ? 13.077 -19.146 -11.775 1.00 58.06 328 PRO A CA 1
ATOM 2577 C C . PRO A 1 328 ? 12.612 -20.156 -12.822 1.00 58.06 328 PRO A C 1
ATOM 2579 O O . PRO A 1 328 ? 12.821 -19.980 -14.022 1.00 58.06 328 PRO A O 1
ATOM 2582 N N . ARG A 1 329 ? 12.010 -21.250 -12.357 1.00 44.72 329 ARG A N 1
ATOM 2583 C CA . ARG A 1 329 ? 11.343 -22.215 -13.229 1.00 44.72 329 ARG A CA 1
ATOM 2584 C C . ARG A 1 329 ? 9.901 -21.761 -13.395 1.00 44.72 329 ARG A C 1
ATOM 2586 O O . ARG A 1 329 ? 9.247 -21.455 -12.401 1.00 44.72 329 ARG A O 1
ATOM 2593 N N . ILE A 1 330 ? 9.404 -21.740 -14.629 1.00 42.72 330 ILE A N 1
ATOM 2594 C CA . ILE A 1 330 ? 7.968 -21.617 -14.883 1.00 42.72 330 ILE A CA 1
ATOM 2595 C C . ILE A 1 330 ? 7.308 -22.836 -14.223 1.00 42.72 330 ILE A C 1
ATOM 2597 O O . ILE A 1 330 ? 7.504 -23.964 -14.671 1.00 42.72 330 ILE A O 1
ATOM 2601 N N . MET A 1 331 ? 6.579 -22.625 -13.127 1.00 38.19 331 MET A N 1
ATOM 2602 C CA . MET A 1 331 ? 5.697 -23.649 -12.575 1.00 38.19 331 MET A CA 1
ATOM 2603 C C . MET A 1 331 ? 4.385 -23.575 -13.350 1.00 38.19 331 MET A C 1
ATOM 2605 O O . MET A 1 331 ? 3.558 -22.702 -13.104 1.00 38.19 331 MET A O 1
ATOM 2609 N N . LEU A 1 332 ? 4.221 -24.462 -14.329 1.00 34.69 332 LEU A N 1
ATOM 2610 C CA . LEU A 1 332 ? 2.921 -24.702 -14.944 1.00 34.69 332 LEU A CA 1
ATOM 2611 C C . LEU A 1 332 ? 2.093 -25.512 -13.937 1.00 34.69 332 LEU A C 1
ATOM 2613 O O . LEU A 1 332 ? 2.477 -26.625 -13.579 1.00 34.69 332 LEU A O 1
ATOM 2617 N N . PHE A 1 333 ? 0.983 -24.947 -13.458 1.00 38.25 333 PHE A N 1
ATOM 2618 C CA . PHE A 1 333 ? 0.080 -25.587 -12.488 1.00 38.25 333 PHE A CA 1
ATOM 2619 C C . PHE A 1 333 ? -0.777 -26.721 -13.087 1.00 38.25 333 PHE A C 1
ATOM 2621 O O . PHE A 1 333 ? -1.663 -27.236 -12.414 1.00 38.25 333 PHE A O 1
ATOM 2628 N N . ASP A 1 334 ? -0.487 -27.166 -14.311 1.00 32.97 334 ASP A N 1
ATOM 2629 C CA . ASP A 1 334 ? -1.214 -28.257 -14.978 1.00 32.97 334 ASP A CA 1
ATOM 2630 C C . ASP A 1 334 ? -0.804 -29.655 -14.492 1.00 32.97 334 ASP A C 1
ATOM 2632 O O . ASP A 1 334 ? -1.295 -30.664 -14.994 1.00 32.97 334 ASP A O 1
ATOM 2636 N N . GLN A 1 335 ? 0.105 -29.749 -13.519 1.00 32.16 335 GLN A N 1
ATOM 2637 C CA . GLN A 1 335 ? 0.381 -31.020 -12.861 1.00 32.16 335 GLN A CA 1
ATOM 2638 C C . GLN A 1 335 ? -0.595 -31.177 -11.691 1.00 32.16 335 GLN A C 1
ATOM 2640 O O . GLN A 1 335 ? -0.502 -30.398 -10.736 1.00 32.16 335 GLN A O 1
ATOM 2645 N N . PRO A 1 336 ? -1.527 -32.154 -11.724 1.00 32.44 336 PRO A N 1
ATOM 2646 C CA . PRO A 1 336 ? -2.310 -32.462 -10.539 1.00 32.44 336 PRO A CA 1
ATOM 2647 C C . PRO A 1 336 ? -1.336 -32.728 -9.391 1.00 32.44 336 PRO A C 1
ATOM 2649 O O . PRO A 1 336 ? -0.330 -33.421 -9.575 1.00 32.44 336 PRO A O 1
ATOM 2652 N N . LEU A 1 337 ? -1.619 -32.156 -8.214 1.00 38.69 337 LEU A N 1
ATOM 2653 C CA . LEU A 1 337 ? -0.932 -32.538 -6.981 1.00 38.69 337 LEU A CA 1
ATOM 2654 C C . LEU A 1 337 ? -0.873 -34.070 -6.958 1.00 38.69 337 LEU A C 1
ATOM 2656 O O . LEU A 1 337 ? -1.927 -34.682 -7.157 1.00 38.69 337 LEU A O 1
ATOM 2660 N N . PRO A 1 338 ? 0.308 -34.694 -6.783 1.00 33.00 338 PRO A N 1
ATOM 2661 C CA . PRO A 1 338 ? 0.399 -36.143 -6.786 1.00 33.00 338 PRO A CA 1
ATOM 2662 C C . PRO A 1 338 ? -0.613 -36.676 -5.777 1.00 33.00 338 PRO A C 1
ATOM 2664 O O . PRO A 1 338 ? -0.546 -36.376 -4.583 1.00 33.00 338 PRO A O 1
ATOM 2667 N N . SER A 1 339 ? -1.609 -37.399 -6.292 1.00 33.97 339 SER A N 1
ATOM 2668 C CA . SER A 1 339 ? -2.623 -38.045 -5.474 1.00 33.97 339 SER A CA 1
ATOM 2669 C C . SER A 1 339 ? -1.902 -38.895 -4.440 1.00 33.97 339 SER A C 1
ATOM 2671 O O . SER A 1 339 ? -0.976 -39.627 -4.796 1.00 33.97 339 SER A O 1
ATOM 2673 N N . ALA A 1 340 ? -2.340 -38.831 -3.183 1.00 39.06 340 ALA A N 1
ATOM 2674 C CA . ALA A 1 340 ? -1.778 -39.559 -2.041 1.00 39.06 340 ALA A CA 1
ATOM 2675 C C . ALA A 1 340 ? -1.880 -41.104 -2.142 1.00 39.06 340 ALA A C 1
ATOM 2677 O O . ALA A 1 340 ? -1.829 -41.809 -1.140 1.00 39.06 340 ALA A O 1
ATOM 2678 N N . SER A 1 341 ? -2.014 -41.651 -3.348 1.00 35.09 341 SER A N 1
ATOM 2679 C CA . SER A 1 341 ? -2.168 -43.064 -3.663 1.00 35.09 341 SER A CA 1
ATOM 2680 C C . SER A 1 341 ? -1.303 -43.442 -4.869 1.00 35.09 341 SER A C 1
ATOM 2682 O O . SER A 1 341 ? -1.802 -43.737 -5.950 1.00 35.09 341 SER A O 1
ATOM 2684 N N . SER A 1 342 ? 0.014 -43.410 -4.692 1.00 30.55 342 SER A N 1
ATOM 2685 C CA . SER A 1 342 ? 0.942 -44.280 -5.430 1.00 30.55 342 SER A CA 1
ATOM 2686 C C . SER A 1 342 ? 2.188 -44.527 -4.577 1.00 30.55 342 SER A C 1
ATOM 2688 O O . SER A 1 342 ? 3.319 -44.219 -4.933 1.00 30.55 342 SER A O 1
ATOM 2690 N N . MET A 1 343 ? 1.965 -45.087 -3.385 1.00 35.47 343 MET A N 1
ATOM 2691 C CA . MET A 1 343 ? 2.995 -45.906 -2.757 1.00 35.47 343 MET A CA 1
ATOM 2692 C C . MET A 1 343 ? 3.080 -47.199 -3.561 1.00 35.47 343 MET A C 1
ATOM 2694 O O . MET A 1 343 ? 2.162 -48.012 -3.485 1.00 35.47 343 MET A O 1
ATOM 2698 N N . ASN A 1 344 ? 4.131 -47.303 -4.371 1.00 33.00 344 ASN A N 1
ATOM 2699 C CA . ASN A 1 344 ? 4.881 -48.507 -4.741 1.00 33.00 344 ASN A CA 1
ATOM 2700 C C . ASN A 1 344 ? 5.420 -48.323 -6.160 1.00 33.00 344 ASN A C 1
ATOM 2702 O O . ASN A 1 344 ? 4.761 -48.680 -7.125 1.00 33.00 344 ASN A O 1
ATOM 2706 N N . ASP A 1 345 ? 6.611 -47.742 -6.264 1.00 28.31 345 ASP A N 1
ATOM 2707 C CA . ASP A 1 345 ? 7.708 -48.434 -6.932 1.00 28.31 345 ASP A CA 1
ATOM 2708 C C . ASP A 1 345 ? 9.043 -47.862 -6.442 1.00 28.31 345 ASP A C 1
ATOM 2710 O O . ASP A 1 345 ? 9.241 -46.655 -6.292 1.00 28.31 345 ASP A O 1
ATOM 2714 N N . HIS A 1 346 ? 9.912 -48.792 -6.068 1.00 31.30 346 HIS A N 1
ATOM 2715 C CA . HIS A 1 346 ? 11.231 -48.587 -5.497 1.00 31.30 346 HIS A CA 1
ATOM 2716 C C . HIS A 1 346 ? 12.228 -48.155 -6.577 1.00 31.30 346 HIS A C 1
ATOM 2718 O O . HIS A 1 346 ? 12.356 -48.828 -7.592 1.00 31.30 346 HIS A O 1
ATOM 2724 N N . ASP A 1 347 ? 12.947 -47.058 -6.346 1.00 33.69 347 ASP A N 1
ATOM 2725 C CA . ASP A 1 347 ? 14.390 -47.018 -6.048 1.00 33.69 347 ASP A CA 1
ATOM 2726 C C . ASP A 1 347 ? 15.014 -45.684 -6.486 1.00 33.69 347 ASP A C 1
ATOM 2728 O O . ASP A 1 347 ? 14.578 -45.043 -7.433 1.00 33.69 347 ASP A O 1
ATOM 2732 N N . GLU A 1 348 ? 16.053 -45.281 -5.751 1.00 29.91 348 GLU A N 1
ATOM 2733 C CA . GLU A 1 348 ? 16.838 -44.046 -5.911 1.00 29.91 348 GLU A CA 1
ATOM 2734 C C . GLU A 1 348 ? 16.190 -42.750 -5.405 1.00 29.91 348 GLU A C 1
ATOM 2736 O O . GLU A 1 348 ? 15.949 -41.837 -6.169 1.00 29.91 348 GLU A O 1
ATOM 2741 N N . PHE A 1 349 ? 15.959 -42.632 -4.094 1.00 28.89 349 PHE A N 1
ATOM 2742 C CA . PHE A 1 349 ? 16.226 -41.418 -3.287 1.00 28.89 349 PHE A CA 1
ATOM 2743 C C . PHE A 1 349 ? 15.804 -41.705 -1.840 1.00 28.89 349 PHE A C 1
ATOM 2745 O O . PHE A 1 349 ? 14.830 -41.164 -1.325 1.00 28.89 349 PHE A O 1
ATOM 2752 N N . ASN A 1 350 ? 16.533 -42.591 -1.156 1.00 24.06 350 ASN A N 1
ATOM 2753 C CA . ASN A 1 350 ? 16.331 -42.785 0.277 1.00 24.06 350 ASN A CA 1
ATOM 2754 C C . ASN A 1 350 ? 17.665 -42.872 1.023 1.00 24.06 350 ASN A C 1
ATOM 2756 O O . ASN A 1 350 ? 18.179 -43.942 1.328 1.00 24.06 350 ASN A O 1
ATOM 2760 N N . THR A 1 351 ? 18.207 -41.706 1.361 1.00 24.73 351 THR A N 1
ATOM 2761 C CA . THR A 1 351 ? 18.974 -41.559 2.602 1.00 24.73 351 THR A CA 1
ATOM 2762 C C . THR A 1 351 ? 18.204 -40.607 3.499 1.00 24.73 351 THR A C 1
ATOM 2764 O O . THR A 1 351 ? 18.434 -39.399 3.505 1.00 24.73 351 THR A O 1
ATOM 2767 N N . GLN A 1 352 ? 17.260 -41.173 4.251 1.00 23.25 352 GLN A N 1
ATOM 2768 C CA . GLN A 1 352 ? 16.775 -40.586 5.491 1.00 23.25 352 GLN A CA 1
ATOM 2769 C C . GLN A 1 352 ? 17.970 -40.349 6.420 1.00 23.25 352 GLN A C 1
ATOM 2771 O O . GLN A 1 352 ? 18.618 -41.291 6.873 1.00 23.25 352 GLN A O 1
ATOM 2776 N N . VAL A 1 353 ? 18.239 -39.088 6.750 1.00 24.00 353 VAL A N 1
ATOM 2777 C CA . VAL A 1 353 ? 18.919 -38.764 8.003 1.00 24.00 353 VAL A CA 1
ATOM 2778 C C . VAL A 1 353 ? 17.830 -38.660 9.064 1.00 24.00 353 VAL A C 1
ATOM 2780 O O . VAL A 1 353 ? 17.173 -37.634 9.219 1.00 24.00 353 VAL A O 1
ATOM 2783 N N . THR A 1 354 ? 17.615 -39.760 9.778 1.00 22.50 354 THR A N 1
ATOM 2784 C CA . THR A 1 354 ? 16.868 -39.797 11.037 1.00 22.50 354 THR A CA 1
ATOM 2785 C C . THR A 1 354 ? 17.528 -38.868 12.054 1.00 22.50 354 THR A C 1
ATOM 2787 O O . THR A 1 354 ? 18.648 -39.125 12.496 1.00 22.50 354 THR A O 1
ATOM 2790 N N . VAL A 1 355 ? 16.824 -37.816 12.478 1.00 24.34 355 VAL A N 1
ATOM 2791 C CA . VAL A 1 355 ? 17.146 -37.089 13.713 1.00 24.34 355 VAL A CA 1
ATOM 2792 C C . VAL A 1 355 ? 16.374 -37.759 14.847 1.00 24.34 355 VAL A C 1
ATOM 2794 O O . VAL A 1 355 ? 15.298 -37.323 15.244 1.00 24.34 355 VAL A O 1
ATOM 2797 N N . SER A 1 356 ? 16.912 -38.868 15.351 1.00 24.17 356 SER A N 1
ATOM 2798 C CA . SER A 1 356 ? 16.545 -39.379 16.671 1.00 24.17 356 SER A CA 1
ATOM 2799 C C . SER A 1 356 ? 17.175 -38.475 17.732 1.00 24.17 356 SER A C 1
ATOM 2801 O O . SER A 1 356 ? 18.370 -38.175 17.668 1.00 24.17 356 SER A O 1
ATOM 2803 N N . GLY A 1 357 ? 16.355 -38.018 18.675 1.00 26.20 357 GLY A N 1
ATOM 2804 C CA . GLY A 1 357 ? 16.694 -36.980 19.640 1.00 26.20 357 GLY A CA 1
ATOM 2805 C C . GLY A 1 357 ? 17.915 -37.257 20.516 1.00 26.20 357 GLY A C 1
ATOM 2806 O O . GLY A 1 357 ? 18.205 -38.389 20.887 1.00 26.20 357 GLY A O 1
ATOM 2807 N N . VAL A 1 358 ? 18.575 -36.171 20.921 1.00 25.22 358 VAL A N 1
ATOM 2808 C CA . VAL A 1 358 ? 19.367 -36.118 22.152 1.00 25.22 358 VAL A CA 1
ATOM 2809 C C . VAL A 1 358 ? 19.139 -34.752 22.792 1.00 25.22 358 VAL A C 1
ATOM 2811 O O . VAL A 1 358 ? 19.431 -33.707 22.213 1.00 25.22 358 VAL A O 1
ATOM 2814 N N . ALA A 1 359 ? 18.584 -34.798 23.997 1.00 26.73 359 ALA A N 1
ATOM 2815 C CA . ALA A 1 359 ? 18.407 -33.685 24.907 1.00 26.73 359 ALA A CA 1
ATOM 2816 C C . ALA A 1 359 ? 19.726 -32.946 25.219 1.00 26.73 359 ALA A C 1
ATOM 2818 O O . ALA A 1 359 ? 20.801 -33.538 25.249 1.00 26.73 359 ALA A O 1
ATOM 2819 N N . GLY A 1 360 ? 19.597 -31.647 25.503 1.00 30.27 360 GLY A N 1
ATOM 2820 C CA . GLY A 1 360 ? 20.465 -30.823 26.352 1.00 30.27 360 GLY A CA 1
ATOM 2821 C C . GLY A 1 360 ? 21.984 -31.050 26.335 1.00 30.27 360 GLY A C 1
ATOM 2822 O O . GLY A 1 360 ? 22.493 -31.926 27.026 1.00 30.27 360 GLY A O 1
ATOM 2823 N N . ARG A 1 361 ? 22.726 -30.131 25.696 1.00 25.52 361 ARG A N 1
ATOM 2824 C CA . ARG A 1 361 ? 23.943 -29.480 26.246 1.00 25.52 361 ARG A CA 1
ATOM 2825 C C . ARG A 1 361 ? 24.510 -28.473 25.243 1.00 25.52 361 ARG A C 1
ATOM 2827 O O . ARG A 1 361 ? 24.763 -28.814 24.090 1.00 25.52 361 ARG A O 1
ATOM 2834 N N . ALA A 1 362 ? 24.755 -27.248 25.708 1.00 32.06 362 ALA A N 1
ATOM 2835 C CA . ALA A 1 362 ? 25.466 -26.209 24.970 1.00 32.06 362 ALA A CA 1
ATOM 2836 C C . ALA A 1 362 ? 26.820 -26.732 24.449 1.00 32.06 362 ALA A C 1
ATOM 2838 O O . ALA A 1 362 ? 27.621 -27.265 25.221 1.00 32.06 362 ALA A O 1
ATOM 2839 N N . ARG A 1 363 ? 27.090 -26.585 23.145 1.00 29.58 363 ARG A N 1
ATOM 2840 C CA . ARG A 1 363 ? 28.389 -26.920 22.537 1.00 29.58 363 ARG A CA 1
ATOM 2841 C C . ARG A 1 363 ? 29.125 -25.642 22.128 1.00 29.58 363 ARG A C 1
ATOM 2843 O O . ARG A 1 363 ? 28.532 -24.717 21.586 1.00 29.58 363 ARG A O 1
ATOM 2850 N N . LYS A 1 364 ? 30.420 -25.599 22.461 1.00 29.78 364 LYS A N 1
ATOM 2851 C CA . LYS A 1 364 ? 31.330 -24.446 22.352 1.00 29.78 364 LYS A CA 1
ATOM 2852 C C . LYS A 1 364 ? 31.647 -24.071 20.895 1.00 29.78 364 LYS A C 1
ATOM 2854 O O . LYS A 1 364 ? 31.786 -24.942 20.042 1.00 29.78 364 LYS A O 1
ATOM 2859 N N . LEU A 1 365 ? 31.874 -22.772 20.675 1.00 28.48 365 LEU A N 1
ATOM 2860 C CA . LEU A 1 365 ? 32.160 -22.074 19.407 1.00 28.48 365 LEU A CA 1
ATOM 2861 C C . LEU A 1 365 ? 33.384 -22.566 18.591 1.00 28.48 365 LEU A C 1
ATOM 2863 O O . LEU A 1 365 ? 33.693 -21.999 17.549 1.00 28.48 365 LEU A O 1
ATOM 2867 N N . THR A 1 366 ? 34.110 -23.593 19.032 1.00 34.84 366 THR A N 1
ATOM 2868 C CA . THR A 1 366 ? 35.405 -23.993 18.449 1.00 34.84 366 THR A CA 1
ATOM 2869 C C . THR A 1 366 ? 35.315 -25.060 17.349 1.00 34.84 366 THR A C 1
ATOM 2871 O O . THR A 1 366 ? 36.335 -25.393 16.754 1.00 34.84 366 THR A O 1
ATOM 2874 N N . GLU A 1 367 ? 34.127 -25.597 17.052 1.00 34.47 367 GLU A N 1
ATOM 2875 C CA . GLU A 1 367 ? 33.933 -26.681 16.063 1.00 34.47 367 GLU A CA 1
ATOM 2876 C C . GLU A 1 367 ? 33.426 -26.196 14.683 1.00 34.47 367 GLU A C 1
ATOM 2878 O O . GLU A 1 367 ? 33.483 -26.940 13.706 1.00 34.47 367 GLU A O 1
ATOM 2883 N N . PHE A 1 368 ? 33.011 -24.931 14.556 1.00 33.53 368 PHE A N 1
ATOM 2884 C CA . PHE A 1 368 ? 32.508 -24.345 13.300 1.00 33.53 368 PHE A CA 1
ATOM 2885 C C . PHE A 1 368 ? 33.517 -24.334 12.123 1.00 33.53 368 PHE A C 1
ATOM 2887 O O . PHE A 1 368 ? 33.120 -24.640 10.997 1.00 33.53 368 PHE A O 1
ATOM 2894 N N . PRO A 1 369 ? 34.825 -24.063 12.331 1.00 39.78 369 PRO A N 1
ATOM 2895 C CA . PRO A 1 369 ? 35.785 -23.991 11.222 1.00 39.78 369 PRO A CA 1
ATOM 2896 C C . PRO A 1 369 ? 36.089 -25.347 10.563 1.00 39.78 369 PRO A C 1
ATOM 2898 O O . PRO A 1 369 ? 36.575 -25.392 9.434 1.00 39.78 369 PRO A O 1
ATOM 2901 N N . ARG A 1 370 ? 35.822 -26.464 11.257 1.00 40.25 370 ARG A N 1
ATOM 2902 C CA . ARG A 1 370 ? 36.093 -27.823 10.754 1.00 40.25 370 ARG A CA 1
ATOM 2903 C C . ARG A 1 370 ? 35.097 -28.263 9.685 1.00 40.25 370 ARG A C 1
ATOM 2905 O O . ARG A 1 370 ? 35.498 -28.941 8.744 1.00 40.25 370 ARG A O 1
ATOM 2912 N N . ILE A 1 371 ? 33.832 -27.878 9.832 1.00 44.53 371 ILE A N 1
ATOM 2913 C CA . ILE A 1 371 ? 32.740 -28.311 8.948 1.00 44.53 371 ILE A CA 1
ATOM 2914 C C . ILE A 1 371 ? 32.786 -27.516 7.637 1.00 44.53 371 ILE A C 1
ATOM 2916 O O . ILE A 1 371 ? 32.790 -28.102 6.558 1.00 44.53 371 ILE A O 1
ATOM 2920 N N . LEU A 1 372 ? 32.992 -26.197 7.730 1.00 39.94 372 LEU A N 1
ATOM 2921 C CA . LEU A 1 372 ? 33.027 -25.310 6.565 1.00 39.94 372 LEU A CA 1
ATOM 2922 C C . LEU A 1 372 ? 34.168 -25.648 5.585 1.00 39.94 372 LEU A C 1
ATOM 2924 O O . LEU A 1 372 ? 33.979 -25.619 4.371 1.00 39.94 372 LEU A O 1
ATOM 2928 N N . LEU A 1 373 ? 35.353 -26.005 6.098 1.00 44.69 373 LEU A N 1
ATOM 2929 C CA . LEU A 1 373 ? 36.511 -26.337 5.260 1.00 44.69 373 LEU A CA 1
ATOM 2930 C C . LEU A 1 373 ? 36.336 -27.678 4.531 1.00 44.69 373 LEU A C 1
ATOM 2932 O O . LEU A 1 373 ? 36.768 -27.818 3.390 1.00 44.69 373 LEU A O 1
ATOM 2936 N N . ILE A 1 374 ? 35.707 -28.666 5.171 1.00 47.41 374 ILE A N 1
ATOM 2937 C CA . ILE A 1 374 ? 35.486 -29.987 4.567 1.00 47.41 374 ILE A CA 1
ATOM 2938 C C . ILE A 1 374 ? 34.401 -29.904 3.486 1.00 47.41 374 ILE A C 1
ATOM 2940 O O . ILE A 1 374 ? 34.592 -30.459 2.402 1.00 47.41 374 ILE A O 1
ATOM 2944 N N . ASP A 1 375 ? 33.331 -29.146 3.726 1.00 45.66 375 ASP A N 1
ATOM 2945 C CA . ASP A 1 375 ? 32.247 -28.973 2.754 1.00 45.66 375 ASP A CA 1
ATOM 2946 C C . ASP A 1 375 ? 32.687 -28.149 1.535 1.00 45.66 375 ASP A C 1
ATOM 2948 O O . ASP A 1 375 ? 32.381 -28.514 0.398 1.00 45.66 375 ASP A O 1
ATOM 2952 N N . THR A 1 376 ? 33.515 -27.118 1.741 1.00 41.69 376 THR A N 1
ATOM 2953 C CA . THR A 1 376 ? 34.084 -26.310 0.643 1.00 41.69 376 THR A CA 1
ATOM 2954 C C . THR A 1 376 ? 35.056 -27.114 -0.231 1.00 41.69 376 THR A C 1
ATOM 2956 O O . THR A 1 376 ? 35.123 -26.924 -1.443 1.00 41.69 376 THR A O 1
ATOM 2959 N N . LEU A 1 377 ? 35.816 -28.044 0.354 1.00 45.72 377 LEU A N 1
ATOM 2960 C CA . LEU A 1 377 ? 36.747 -28.890 -0.403 1.00 45.72 377 LEU A CA 1
ATOM 2961 C C . LEU A 1 377 ? 36.042 -30.044 -1.135 1.00 45.72 377 LEU A C 1
ATOM 2963 O O . LEU A 1 377 ? 36.518 -30.489 -2.182 1.00 45.72 377 LEU A O 1
ATOM 2967 N N . ASN A 1 378 ? 34.905 -30.515 -0.614 1.00 46.25 378 ASN A N 1
ATOM 2968 C CA . ASN A 1 378 ? 34.069 -31.516 -1.277 1.00 46.25 378 ASN A CA 1
ATOM 2969 C C . ASN A 1 378 ? 33.318 -30.937 -2.486 1.00 46.25 378 ASN A C 1
ATOM 2971 O O . ASN A 1 378 ? 33.209 -31.628 -3.500 1.00 46.25 378 ASN A O 1
ATOM 2975 N N . SER A 1 379 ? 32.877 -29.674 -2.428 1.00 43.06 379 SER A N 1
ATOM 2976 C CA . SER A 1 379 ? 32.192 -29.009 -3.548 1.00 43.06 379 SER A CA 1
ATOM 2977 C C . SER A 1 379 ? 33.093 -28.739 -4.763 1.00 43.06 379 SER A C 1
ATOM 2979 O O . SER A 1 379 ? 32.583 -28.555 -5.863 1.00 43.06 379 SER A O 1
ATOM 2981 N N . HIS A 1 380 ? 34.421 -28.808 -4.601 1.00 41.62 380 HIS A N 1
ATOM 2982 C CA . HIS A 1 380 ? 35.405 -28.628 -5.680 1.00 41.62 380 HIS A CA 1
ATOM 2983 C C . HIS A 1 380 ? 36.013 -29.949 -6.201 1.00 41.62 380 HIS A C 1
ATOM 2985 O O . HIS A 1 380 ? 36.985 -29.936 -6.953 1.00 41.62 380 HIS A O 1
ATOM 2991 N N . GLY A 1 381 ? 35.485 -31.114 -5.800 1.00 42.47 381 GLY A N 1
ATOM 2992 C CA . GLY A 1 381 ? 35.880 -32.417 -6.362 1.00 42.47 381 GLY A CA 1
ATOM 2993 C C . GLY A 1 381 ? 37.256 -32.952 -5.930 1.00 42.47 381 GLY A C 1
ATOM 2994 O O . GLY A 1 381 ? 37.684 -34.013 -6.388 1.00 42.47 381 GLY A O 1
ATOM 2995 N N . ILE A 1 382 ? 37.951 -32.293 -4.996 1.00 47.50 382 ILE A N 1
ATOM 2996 C CA . ILE A 1 382 ? 39.336 -32.621 -4.611 1.00 47.50 382 ILE A CA 1
ATOM 2997 C C . ILE A 1 382 ? 39.378 -33.692 -3.498 1.00 47.50 382 ILE A C 1
ATOM 2999 O O . ILE A 1 382 ? 39.962 -33.519 -2.423 1.00 47.50 382 ILE A O 1
ATOM 3003 N N . ARG A 1 383 ? 38.773 -34.861 -3.755 1.00 49.06 383 ARG A N 1
ATOM 3004 C CA . ARG A 1 383 ? 38.618 -35.963 -2.772 1.00 49.06 383 ARG A CA 1
ATOM 3005 C C . ARG A 1 383 ? 39.952 -36.471 -2.191 1.00 49.06 383 ARG A C 1
ATOM 3007 O O . ARG A 1 383 ? 40.013 -36.911 -1.039 1.00 49.06 383 ARG A O 1
ATOM 3014 N N . GLY A 1 384 ? 41.040 -36.395 -2.964 1.00 42.28 384 GLY A N 1
ATOM 3015 C CA . GLY A 1 384 ? 42.378 -36.848 -2.554 1.00 42.28 384 GLY A CA 1
ATOM 3016 C C . GLY A 1 384 ? 43.075 -35.952 -1.519 1.00 42.28 384 GLY A C 1
ATOM 3017 O O . GLY A 1 384 ? 43.906 -36.438 -0.744 1.00 42.28 384 GLY A O 1
ATOM 3018 N N . VAL A 1 385 ? 42.726 -34.662 -1.473 1.00 51.66 385 VAL A N 1
ATOM 3019 C CA . VAL A 1 385 ? 43.282 -33.680 -0.524 1.00 51.66 385 VAL A CA 1
ATOM 3020 C C . VAL A 1 385 ? 42.510 -33.723 0.797 1.00 51.66 385 VAL A C 1
ATOM 3022 O O . VAL A 1 385 ? 43.129 -33.769 1.862 1.00 51.66 385 VAL A O 1
ATOM 3025 N N . VAL A 1 386 ? 41.182 -33.881 0.738 1.00 51.81 386 VAL A N 1
ATOM 3026 C CA . VAL A 1 386 ? 40.305 -34.039 1.914 1.00 51.81 386 VAL A CA 1
ATOM 3027 C C . VAL A 1 386 ? 40.747 -35.213 2.796 1.00 51.81 386 VAL A C 1
ATOM 3029 O O . VAL A 1 386 ? 40.909 -35.058 4.005 1.00 51.81 386 VAL A O 1
ATOM 3032 N N . ARG A 1 387 ? 41.065 -36.378 2.206 1.00 50.88 387 ARG A N 1
ATOM 3033 C CA . ARG A 1 387 ? 41.535 -37.558 2.967 1.00 50.88 387 ARG A CA 1
ATOM 3034 C C . ARG A 1 387 ? 42.908 -37.378 3.622 1.00 50.88 387 ARG A C 1
ATOM 3036 O O . ARG A 1 387 ? 43.206 -38.078 4.593 1.00 50.88 387 ARG A O 1
ATOM 3043 N N . ARG A 1 388 ? 43.763 -36.499 3.088 1.00 49.72 388 ARG A N 1
ATOM 3044 C CA . ARG A 1 388 ? 45.086 -36.184 3.660 1.00 49.72 388 ARG A CA 1
ATOM 3045 C C . ARG A 1 388 ? 44.965 -35.177 4.802 1.00 49.72 388 ARG A C 1
ATOM 3047 O O . ARG A 1 388 ? 45.563 -35.393 5.853 1.00 49.72 388 ARG A O 1
ATOM 3054 N N . ILE A 1 389 ? 44.133 -34.151 4.631 1.00 54.19 389 ILE A N 1
ATOM 3055 C CA . ILE A 1 389 ? 43.856 -33.135 5.655 1.00 54.19 389 ILE A CA 1
ATOM 3056 C C . ILE A 1 389 ? 43.112 -33.754 6.845 1.00 54.19 389 ILE A C 1
ATOM 3058 O O . ILE A 1 389 ? 43.523 -33.562 7.987 1.00 54.19 389 ILE A O 1
ATOM 3062 N N . ALA A 1 390 ? 42.094 -34.586 6.598 1.00 55.06 390 ALA A N 1
ATOM 3063 C CA . ALA A 1 390 ? 41.352 -35.273 7.655 1.00 55.06 390 ALA A CA 1
ATOM 3064 C C . ALA A 1 390 ? 42.253 -36.196 8.499 1.00 55.06 390 ALA A C 1
ATOM 3066 O O . ALA A 1 390 ? 42.145 -36.214 9.724 1.00 55.06 390 ALA A O 1
ATOM 3067 N N . ARG A 1 391 ? 43.199 -36.911 7.868 1.00 53.16 391 ARG A N 1
ATOM 3068 C CA . ARG A 1 391 ? 44.203 -37.720 8.588 1.00 53.16 391 ARG A CA 1
ATOM 3069 C C . ARG A 1 391 ? 45.183 -36.863 9.389 1.00 53.16 391 ARG A C 1
ATOM 3071 O O . ARG A 1 391 ? 45.469 -37.194 10.535 1.00 53.16 391 ARG A O 1
ATOM 3078 N N . GLY A 1 392 ? 45.668 -35.762 8.816 1.00 49.28 392 GLY A N 1
ATOM 3079 C CA . GLY A 1 392 ? 46.583 -34.845 9.500 1.00 49.28 392 GLY A CA 1
ATOM 3080 C C . GLY A 1 392 ? 45.953 -34.178 10.726 1.00 49.28 392 GLY A C 1
ATOM 3081 O O . GLY A 1 392 ? 46.571 -34.127 11.787 1.00 49.28 392 GLY A O 1
ATOM 3082 N N . LEU A 1 393 ? 44.694 -33.748 10.611 1.00 55.78 393 LEU A N 1
ATOM 3083 C CA . LEU A 1 393 ? 43.926 -33.159 11.710 1.00 55.78 393 LEU A CA 1
ATOM 3084 C C . LEU A 1 393 ? 43.575 -34.173 12.802 1.00 55.78 393 LEU A C 1
ATOM 3086 O O . LEU A 1 393 ? 43.584 -33.810 13.978 1.00 55.78 393 LEU A O 1
ATOM 3090 N N . LYS A 1 394 ? 43.286 -35.429 12.430 1.00 53.34 394 LYS A N 1
ATOM 3091 C CA . LYS A 1 394 ? 42.990 -36.509 13.383 1.00 53.34 394 LYS A CA 1
ATOM 3092 C C . LYS A 1 394 ? 44.218 -36.899 14.207 1.00 53.34 394 LYS A C 1
ATOM 3094 O O . LYS A 1 394 ? 44.087 -37.136 15.401 1.00 53.34 394 LYS A O 1
ATOM 3099 N N . ASN A 1 395 ? 45.396 -36.927 13.588 1.00 53.34 395 ASN A N 1
ATOM 3100 C CA . ASN A 1 395 ? 46.611 -37.402 14.250 1.00 53.34 395 ASN A CA 1
ATOM 3101 C C . ASN A 1 395 ? 47.357 -36.308 15.031 1.00 53.34 395 ASN A C 1
ATOM 3103 O O . ASN A 1 395 ? 48.091 -36.631 15.960 1.00 53.34 395 ASN A O 1
ATOM 3107 N N . HIS A 1 396 ? 47.195 -35.027 14.671 1.00 55.34 396 HIS A N 1
ATOM 3108 C CA . HIS A 1 396 ? 48.017 -33.942 15.233 1.00 55.34 396 HIS A CA 1
ATOM 3109 C C . HIS A 1 396 ? 47.229 -32.733 15.763 1.00 55.34 396 HIS A C 1
ATOM 3111 O O . HIS A 1 396 ? 47.836 -31.797 16.286 1.00 55.34 396 HIS A O 1
ATOM 3117 N N . GLY A 1 397 ? 45.897 -32.717 15.644 1.00 55.97 397 GLY A N 1
ATOM 3118 C CA . GLY A 1 397 ? 45.087 -31.539 15.972 1.00 55.97 397 GLY A CA 1
ATOM 3119 C C . GLY A 1 397 ? 45.364 -30.345 15.044 1.00 55.97 397 GLY A C 1
ATOM 3120 O O . GLY A 1 397 ? 46.286 -30.363 14.227 1.00 55.97 397 GLY A O 1
ATOM 3121 N N . LEU A 1 398 ? 44.557 -29.284 15.146 1.00 49.53 398 LEU A N 1
ATOM 3122 C CA . LEU A 1 398 ? 44.648 -28.116 14.252 1.00 49.53 398 LEU A CA 1
ATOM 3123 C C . LEU A 1 398 ? 46.021 -27.427 14.359 1.00 49.53 398 LEU A C 1
ATOM 3125 O O . LEU A 1 398 ? 46.682 -27.167 13.356 1.00 49.53 398 LEU A O 1
ATOM 3129 N N . THR A 1 399 ? 46.490 -27.219 15.588 1.00 47.41 399 THR A N 1
ATOM 3130 C CA . THR A 1 399 ? 47.758 -26.544 15.892 1.00 47.41 399 THR A CA 1
ATOM 3131 C C . THR A 1 399 ? 48.979 -27.373 15.480 1.00 47.41 399 THR A C 1
ATOM 3133 O O . THR A 1 399 ? 49.974 -26.819 15.012 1.00 47.41 399 THR A O 1
ATOM 3136 N N . GLY A 1 400 ? 48.913 -28.705 15.604 1.00 50.03 400 GLY A N 1
ATOM 3137 C CA . GLY A 1 400 ? 49.983 -29.604 15.161 1.00 50.03 400 GLY A CA 1
ATOM 3138 C C . GLY A 1 400 ? 50.034 -29.756 13.641 1.00 50.03 400 GLY A C 1
ATOM 3139 O O . GLY A 1 400 ? 51.122 -29.769 13.068 1.00 50.03 400 GLY A O 1
ATOM 3140 N N . PHE A 1 401 ? 48.879 -29.776 12.971 1.00 53.22 401 PHE A N 1
ATOM 3141 C CA . PHE A 1 401 ? 48.794 -29.827 11.510 1.00 53.22 401 PHE A CA 1
ATOM 3142 C C . PHE A 1 401 ? 49.372 -28.565 10.849 1.00 53.22 401 PHE A C 1
ATOM 3144 O O . PHE A 1 401 ? 50.175 -28.673 9.921 1.00 53.22 401 PHE A O 1
ATOM 3151 N N . VAL A 1 402 ? 49.058 -27.377 11.381 1.00 51.31 402 VAL A N 1
ATOM 3152 C CA . VAL A 1 402 ? 49.633 -26.101 10.914 1.00 51.31 402 VAL A CA 1
ATOM 3153 C C . VAL A 1 402 ? 51.153 -26.060 11.135 1.00 51.31 402 VAL A C 1
ATOM 3155 O O . VAL A 1 402 ? 51.892 -25.648 10.243 1.00 51.31 402 VAL A O 1
ATOM 3158 N N . ARG A 1 403 ? 51.661 -26.583 12.261 1.00 45.78 403 ARG A N 1
ATOM 3159 C CA . ARG A 1 403 ? 53.115 -26.716 12.502 1.00 45.78 403 ARG A CA 1
ATOM 3160 C C . ARG A 1 403 ? 53.816 -27.663 11.523 1.00 45.78 403 ARG A C 1
ATOM 3162 O O . ARG A 1 403 ? 54.968 -27.417 11.178 1.00 45.78 403 ARG A O 1
ATOM 3169 N N . ILE A 1 404 ? 53.154 -28.736 11.088 1.00 52.44 404 ILE A N 1
ATOM 3170 C CA . ILE A 1 404 ? 53.703 -29.697 10.116 1.00 52.44 404 ILE A CA 1
ATOM 3171 C C . ILE A 1 404 ? 53.728 -29.097 8.706 1.00 52.44 404 ILE A C 1
ATOM 3173 O O . ILE A 1 404 ? 54.720 -29.271 7.998 1.00 52.44 404 ILE A O 1
ATOM 3177 N N . LEU A 1 405 ? 52.685 -28.352 8.321 1.00 47.22 405 LEU A N 1
ATOM 3178 C CA . LEU A 1 405 ? 52.642 -27.612 7.055 1.00 47.22 405 LEU A CA 1
ATOM 3179 C C . LEU A 1 405 ? 53.737 -26.541 6.982 1.00 47.22 405 LEU A C 1
ATOM 3181 O O . LEU A 1 405 ? 54.405 -26.424 5.962 1.00 47.22 405 LEU A O 1
ATOM 3185 N N . LEU A 1 406 ? 53.991 -25.833 8.086 1.00 41.94 406 LEU A N 1
ATOM 3186 C CA . LEU A 1 406 ? 55.033 -24.803 8.156 1.00 41.94 406 LEU A CA 1
ATOM 3187 C C . LEU A 1 406 ? 56.463 -25.367 8.277 1.00 41.94 406 LEU A C 1
ATOM 3189 O O . LEU A 1 406 ? 57.421 -24.656 7.989 1.00 41.94 406 LEU A O 1
ATOM 3193 N N . ARG A 1 407 ? 56.639 -26.639 8.673 1.00 41.84 407 ARG A N 1
ATOM 3194 C CA . ARG A 1 407 ? 57.961 -27.301 8.757 1.00 41.84 407 ARG A CA 1
ATOM 3195 C C . ARG A 1 407 ? 58.432 -27.940 7.448 1.00 41.84 407 ARG A C 1
ATOM 3197 O O . ARG A 1 407 ? 59.610 -28.269 7.3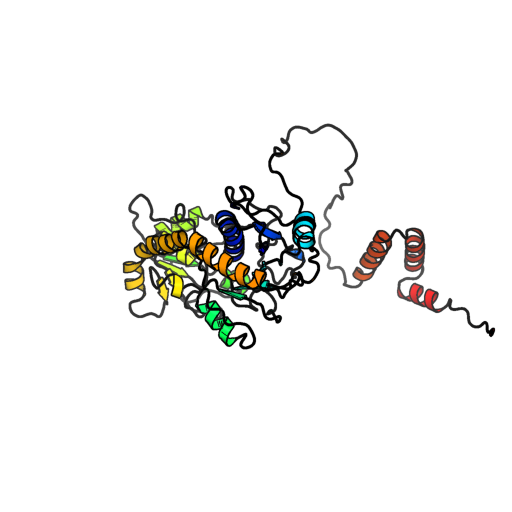48 1.00 41.84 407 ARG A O 1
ATOM 3204 N N . LYS A 1 408 ? 57.559 -28.116 6.451 1.00 39.78 408 LYS A N 1
ATOM 3205 C CA . LYS A 1 408 ? 57.918 -28.639 5.120 1.00 39.78 408 LYS A CA 1
ATOM 3206 C C . LYS A 1 408 ? 57.987 -27.522 4.075 1.00 39.78 408 LYS A C 1
ATOM 3208 O O . LYS A 1 408 ? 57.290 -27.567 3.071 1.00 39.78 408 LYS A O 1
ATOM 3213 N N . SER A 1 409 ? 58.853 -26.542 4.312 1.00 35.78 409 SER A N 1
ATOM 3214 C CA . SER A 1 409 ? 59.376 -25.683 3.248 1.00 35.78 409 SER A CA 1
ATOM 3215 C C . SER A 1 409 ? 60.833 -26.094 3.003 1.00 35.78 409 SER A C 1
ATOM 3217 O O . SER A 1 409 ? 61.632 -25.995 3.941 1.00 35.78 409 SER A O 1
ATOM 3219 N N . PRO A 1 410 ? 61.207 -26.633 1.828 1.00 33.62 410 PRO A N 1
ATOM 3220 C CA . PRO A 1 410 ? 62.605 -26.879 1.514 1.00 33.62 410 PRO A CA 1
ATOM 3221 C C . PRO A 1 410 ? 63.313 -25.533 1.353 1.00 33.62 410 PRO A C 1
ATOM 3223 O O . PRO A 1 410 ? 62.929 -24.705 0.529 1.00 33.62 410 PRO A O 1
ATOM 3226 N N . LYS A 1 411 ? 64.357 -25.321 2.153 1.00 36.03 411 LYS A N 1
ATOM 3227 C CA . LYS A 1 411 ? 65.379 -24.315 1.877 1.00 36.03 411 LYS A CA 1
ATOM 3228 C C . LYS A 1 411 ? 66.091 -24.667 0.565 1.00 36.03 411 LYS A C 1
ATOM 3230 O O . LYS A 1 411 ? 66.592 -25.780 0.457 1.00 36.03 411 LYS A O 1
ATOM 3235 N N . GLY A 1 412 ? 66.219 -23.672 -0.311 1.00 30.72 412 GLY A N 1
ATOM 3236 C CA . GLY A 1 412 ? 67.429 -23.408 -1.095 1.00 30.72 412 GLY A CA 1
ATOM 3237 C C . GLY A 1 412 ? 67.644 -24.228 -2.366 1.00 30.72 412 GLY A C 1
ATOM 3238 O O . GLY A 1 412 ? 67.814 -25.441 -2.321 1.00 30.72 412 GLY A O 1
ATOM 3239 N N . GLY A 1 413 ? 67.745 -23.512 -3.482 1.00 27.14 413 GLY A N 1
ATOM 3240 C CA . GLY A 1 413 ? 68.283 -24.004 -4.743 1.00 27.14 413 GLY A CA 1
ATOM 3241 C C . GLY A 1 413 ? 68.302 -22.881 -5.771 1.00 27.14 413 GLY A C 1
ATOM 3242 O O . GLY A 1 413 ? 67.368 -22.761 -6.555 1.00 27.14 413 GLY A O 1
ATOM 3243 N N . ASP A 1 414 ? 69.338 -22.041 -5.699 1.00 34.59 414 ASP A N 1
ATOM 3244 C CA . ASP A 1 414 ? 69.775 -21.160 -6.784 1.00 34.59 414 ASP A CA 1
ATOM 3245 C C . ASP A 1 414 ? 69.826 -21.921 -8.117 1.00 34.59 414 ASP A C 1
ATOM 3247 O O . ASP A 1 414 ? 70.325 -23.043 -8.156 1.00 34.59 414 ASP A O 1
ATOM 3251 N N . HIS A 1 415 ? 69.382 -21.289 -9.206 1.00 30.36 415 HIS A N 1
ATOM 3252 C CA . HIS A 1 415 ? 70.207 -21.114 -10.404 1.00 30.36 415 HIS A CA 1
ATOM 3253 C C . HIS A 1 415 ? 69.583 -20.092 -11.364 1.00 30.36 415 HIS A C 1
ATOM 3255 O O . HIS A 1 415 ? 68.382 -20.087 -11.623 1.00 30.36 415 HIS A O 1
ATOM 3261 N N . ALA A 1 416 ? 70.464 -19.222 -11.855 1.00 34.22 416 ALA A N 1
ATOM 3262 C CA . ALA A 1 416 ? 70.259 -18.205 -12.870 1.00 34.22 416 ALA A CA 1
ATOM 3263 C C . ALA A 1 416 ? 69.940 -18.795 -14.253 1.00 34.22 416 ALA A C 1
ATOM 3265 O O . ALA A 1 416 ? 70.583 -19.764 -14.659 1.00 34.22 416 ALA A O 1
ATOM 3266 N N . LEU A 1 417 ? 69.014 -18.166 -14.980 1.00 33.06 417 LEU A N 1
ATOM 3267 C CA . LEU A 1 417 ? 69.228 -17.375 -16.208 1.00 33.06 417 LEU A CA 1
ATOM 3268 C C . LEU A 1 417 ? 67.879 -16.883 -16.744 1.00 33.06 417 LEU A C 1
ATOM 3270 O O . LEU A 1 417 ? 66.917 -17.684 -16.723 1.00 33.06 417 LEU A O 1
#

pLDDT: mean 77.97, std 24.23, range [22.5, 98.62]

Radius of gyration: 28.11 Å; chains: 1; bounding box: 98×66×73 Å

Secondary structure (DSSP, 8-state):
---SSPPP-PPEEEEEPSP-TT-HHHHHHHHHHHHHHHTT--EEEEEPPGGGS-TTTS-TTTTT-SSPPP-SS---PBP-HHHHHHHHHTT---EEEEETT-S-TT--SSEEEEE-S-TTSSSPPP-SPPSEEEESSHHHHHHHHHH-TTSPP--EE-------TTTSS--SS-----SEEEE-HHHHHTT-PPPSSPPTTPEEPPPTTTS-HHHHHHHHHH-SEEEE-S--THHHHHHHTT--EEE---SS--SS-TTHHHHTTSSEEETT-TTHHHHHHHHGGGHHHHHHHHHHHHHHHHHHHHHHHHHHHHTS---SPPPPSS------TTS----S-------S----------------TTSHHHHHHHHHHHTTT-HHHHHHHHHHHHHHHHHHHHHHHHH----------

Foldseek 3Di:
DPDPDDDAFAAEEQEAAFDDLQDPVRVVSQVLQQLCVVLVGHYEYFHDQPVVAPPQLDDCVSVVDPDRDDVPPGDHHHDFVVNLVVCVVVQHQHEYEYEQADECVQPGPAYEYEDADAAPRRHHGYDHAHPAYEYQAPLNLVNCCVPPVVHDRHPHHQHDLSDDLVLLAEDPDQDAADAEAEEDCCVCPVVVHDDPPDDPPHHYDDDCVVAPPNNLLVNLLRHQAYEYADQDSSQLSSLRHLHAYEYEYDPVRNDDHRHCVLQPLARYDYPPDDCSSVRSNVRSNVRSVSNVVSNVCNSVSSSVVSVVSSVVSVVDGRDDRGDRPDRDDPPDVPDPDPPPPDPDDDDPDDDDPDCDDDDDDDDDPPCVVVVVVLVVCVVVVVVVVSVVVVVLCVVQNPVGSVVVVVVPDDDDDDDDD